Protein 6SLC (pdb70)

Solvent-accessible surface area: 20309 Å² total; per-residue (Å²): 42,55,65,98,11,21,10,5,29,10,117,14,132,7,120,52,41,87,50,128,180,55,34,94,105,8,53,1,11,13,107,0,11,15,66,62,4,115,9,0,54,1,39,8,72,66,34,112,74,68,23,33,56,12,32,4,35,7,97,24,2,40,62,0,25,123,133,75,18,17,136,74,56,6,112,0,73,46,48,170,28,168,71,102,21,7,0,8,9,28,9,43,27,147,100,37,159,38,58,7,32,2,24,22,222,36,3,63,60,2,7,134,81,0,44,89,43,0,67,84,54,22,21,107,172,88,195,54,43,40,110,17,16,12,2,36,13,146,10,131,5,88,53,42,87,52,123,176,56,39,95,81,9,52,3,18,13,102,0,12,4,67,61,2,112,9,0,48,1,38,8,76,70,32,114,72,66,21,31,47,12,31,4,36,8,97,23,3,42,59,0,29,132,134,79,20,16,133,72,63,4,107,0,75,46,50,168,25,176,75,79,20,3,0,9,10,30,11,40,33,138,126,34,159,41,57,8,32,2,27,20,214,40,3,63,57,1,8,135,79,0,46,88,34,0,66,84,56,21,22,110,175,65,191,47,40,57,92,17,17,13,3,32,12,147,8,134,4,105,49,43,87,52,132,179,57,40,91,76,6,53,3,20,10,103,0,13,12,70,61,14,129,9,0,47,2,39,8,80,64,34,116,71,70,25,29,50,10,37,4,39,8,107,24,2,40,72,0,27,128,139,78,30,18,134,70,66,4,106,0,74,44,50,167,26,183,72,90,19,5,0,10,8,28,10,43,55,178,190,40,57,7,37,1,26,19,212,40,2,61,59,0,6,134,79,0,47,89,37,0,66,86,54,30,19,124,192,109

Nearest PDB structures (foldseek):
  6slc-assembly1_BBB  TM=1.004E+00  e=2.587E-24  Streptomyces sp. Ag82_O1-9
  6slc-assembly1_CCC  TM=1.002E+00  e=1.431E-22  Streptomyces sp. Ag82_O1-9
  6suj-assembly1_DDD  TM=9.759E-01  e=1.155E-21  Streptomyces sp. Ag82_O1-9
  3cm1-assembly1_A  TM=9.118E-01  e=2.603E-14  Thermobifida fusca YX
  3ogd-assembly1_A  TM=4.721E-01  e=1.549E+00  Escherichia coli K-12

Radius of gyration: 24.05 Å; Cα contacts (8 Å, |Δi|>4): 841; chains: 3; bounding box: 68×54×63 Å

Structure (mmCIF, N/CA/C/O backbone):
data_6SLC
#
_entry.id   6SLC
#
_cell.length_a   155.471
_cell.length_b   155.471
_cell.length_c   53.753
_cell.angle_alpha   90.000
_cell.angle_beta   90.000
_cell.angle_gamma   90.000
#
_symmetry.space_group_name_H-M   'I 4'
#
loop_
_entity.id
_entity.type
_entity.pdbx_description
1 polymer 'Sporulation and cell division protein SsgA'
2 non-polymer DI(HYDROXYETHYL)ETHER
3 non-polymer GLYCEROL
4 non-polymer 'PHOSPHATE ION'
5 water water
#
loop_
_atom_site.group_PDB
_atom_site.id
_atom_site.type_symbol
_atom_site.label_atom_id
_atom_site.label_alt_id
_atom_site.label_comp_id
_atom_site.label_asym_id
_atom_site.label_entity_id
_atom_site.label_seq_id
_atom_site.pdbx_PDB_ins_code
_atom_site.Cartn_x
_atom_site.Cartn_y
_atom_site.Cartn_z
_atom_site.occupancy
_atom_site.B_iso_or_equiv
_atom_site.auth_seq_id
_atom_site.auth_comp_id
_atom_site.auth_asym_id
_atom_site.auth_atom_id
_atom_site.pdbx_PDB_model_num
ATOM 1 N N . GLY A 1 18 ? 100.151 42.534 9.545 1.000 101.191 -2 GLY AAA N 1
ATOM 2 C CA . GLY A 1 18 ? 100.214 42.435 11.023 1.000 92.959 -2 GLY AAA CA 1
ATOM 3 C C . GLY A 1 18 ? 100.745 43.704 11.670 1.000 88.819 -2 GLY AAA C 1
ATOM 4 O O . GLY A 1 18 ? 101.797 44.194 11.243 1.000 81.068 -2 GLY AAA O 1
ATOM 5 N N . SER A 1 19 ? 100.061 44.186 12.718 1.000 94.935 -1 SER AAA N 1
ATOM 6 C CA . SER A 1 19 ? 100.483 45.329 13.572 1.000 91.028 -1 SER AAA CA 1
ATOM 7 C C . SER A 1 19 ? 100.414 44.968 15.062 1.000 105.450 -1 SER AAA C 1
ATOM 8 O O . SER A 1 19 ? 99.434 44.281 15.474 1.000 106.164 -1 SER AAA O 1
ATOM 11 N N . HIS A 1 20 ? 101.422 45.418 15.824 1.000 108.536 0 HIS AAA N 1
ATOM 12 C CA . HIS A 1 20 ? 101.559 45.199 17.288 1.000 101.313 0 HIS AAA CA 1
ATOM 13 C C . HIS A 1 20 ? 100.539 46.090 17.984 1.000 88.295 0 HIS AAA C 1
ATOM 14 O O . HIS A 1 20 ? 100.918 47.149 18.466 1.000 101.710 0 HIS AAA O 1
ATOM 21 N N . MET A 1 21 ? 99.291 45.662 18.044 1.000 88.327 1 MET AAA N 1
ATOM 22 C CA . MET A 1 21 ? 98.203 46.513 18.584 1.000 99.663 1 MET AAA CA 1
ATOM 23 C C . MET A 1 21 ? 98.562 47.020 19.982 1.000 90.418 1 MET AAA C 1
ATOM 24 O O . MET A 1 21 ? 98.236 48.198 20.244 1.000 100.782 1 MET AAA O 1
ATOM 29 N N . ASN A 1 22 ? 99.150 46.181 20.845 1.000 66.807 2 ASN AAA N 1
ATOM 30 C CA . ASN A 1 22 ? 99.021 46.414 22.302 1.000 61.312 2 ASN AAA CA 1
ATOM 31 C C . ASN A 1 22 ? 99.932 45.494 23.121 1.000 56.323 2 ASN AAA C 1
ATOM 32 O O . ASN A 1 22 ? 100.206 44.385 22.710 1.000 62.271 2 ASN AAA O 1
ATOM 37 N N . THR A 1 23 ? 100.408 46.019 24.245 1.000 56.926 3 THR AAA N 1
ATOM 38 C CA . THR A 1 23 ? 101.087 45.287 25.340 1.000 50.220 3 THR AAA CA 1
ATOM 39 C C . THR A 1 23 ? 100.291 45.584 26.606 1.000 45.819 3 THR AAA C 1
ATOM 40 O O . THR A 1 23 ? 99.929 46.721 26.799 1.000 46.655 3 THR AAA O 1
ATOM 44 N N . THR A 1 24 ? 99.980 44.575 27.405 1.000 46.281 4 THR AAA N 1
ATOM 45 C CA . THR A 1 24 ? 99.134 44.701 28.602 1.000 47.518 4 THR AAA CA 1
ATOM 46 C C . THR A 1 24 ? 99.966 44.347 29.827 1.000 47.765 4 THR AAA C 1
ATOM 47 O O . THR A 1 24 ? 100.669 43.341 29.807 1.000 52.606 4 THR AAA O 1
ATOM 51 N N . VAL A 1 25 ? 99.891 45.180 30.850 1.000 45.888 5 VAL AAA N 1
ATOM 52 C CA . VAL A 1 25 ? 100.496 44.937 32.187 1.000 45.799 5 VAL AAA CA 1
ATOM 53 C C . VAL A 1 25 ? 99.317 44.912 33.151 1.000 44.191 5 VAL AAA C 1
ATOM 54 O O . VAL A 1 25 ? 98.521 45.882 33.140 1.000 46.142 5 VAL AAA O 1
ATOM 58 N N . SER A 1 26 ? 99.168 43.836 33.906 1.000 41.477 6 SER AAA N 1
ATOM 59 C CA . SER A 1 26 ? 98.004 43.694 34.804 1.000 46.910 6 SER AAA CA 1
ATOM 60 C C . SER A 1 26 ? 98.462 43.284 36.203 1.000 46.968 6 SER AAA C 1
ATOM 61 O O . SER A 1 26 ? 99.629 42.823 36.366 1.000 54.553 6 SER AAA O 1
ATOM 64 N N . CYS A 1 27 ? 97.612 43.517 37.192 1.000 43.157 7 CYS AAA N 1
ATOM 65 C CA . CYS A 1 27 ? 97.786 42.941 38.542 1.000 52.745 7 CYS AAA CA 1
ATOM 66 C C . CYS A 1 27 ? 96.413 42.779 39.197 1.000 51.801 7 CYS AAA C 1
ATOM 67 O O . CYS A 1 27 ? 95.455 43.359 38.690 1.000 51.450 7 CYS AAA O 1
ATOM 70 N N . GLU A 1 28 ? 96.327 41.949 40.229 1.000 59.138 8 GLU AAA N 1
ATOM 71 C CA . GLU A 1 28 ? 95.102 41.789 41.048 1.000 65.116 8 GLU AAA CA 1
ATOM 72 C C . GLU A 1 28 ? 95.455 42.319 42.431 1.000 57.557 8 GLU AAA C 1
ATOM 73 O O . GLU A 1 28 ? 96.439 41.858 42.982 1.000 71.584 8 GLU AAA O 1
ATOM 79 N N . LEU A 1 29 ? 94.720 43.315 42.916 1.000 60.869 9 LEU AAA N 1
ATOM 80 C CA . LEU A 1 29 ? 94.920 43.931 44.248 1.000 60.807 9 LEU AAA CA 1
ATOM 81 C C . LEU A 1 29 ? 93.702 43.616 45.100 1.000 64.667 9 LEU AAA C 1
ATOM 82 O O . LEU A 1 29 ? 92.660 43.291 44.546 1.000 72.663 9 LEU AAA O 1
ATOM 87 N N . HIS A 1 30 ? 93.830 43.688 46.412 1.000 65.482 10 HIS AAA N 1
ATOM 88 C CA . HIS A 1 30 ? 92.673 43.562 47.322 1.000 63.325 10 HIS AAA CA 1
ATOM 89 C C . HIS A 1 30 ? 92.433 44.944 47.913 1.000 59.834 10 HIS AAA C 1
ATOM 90 O O . HIS A 1 30 ? 93.318 45.442 48.616 1.000 59.713 10 HIS AAA O 1
ATOM 97 N N . LEU A 1 31 ? 91.301 45.560 47.585 1.000 60.080 11 LEU AAA N 1
ATOM 98 C CA . LEU A 1 31 ? 90.927 46.903 48.101 1.000 58.974 11 LEU AAA CA 1
ATOM 99 C C . LEU A 1 31 ? 89.901 46.722 49.208 1.000 57.986 11 LEU AAA C 1
ATOM 100 O O . LEU A 1 31 ? 89.257 45.673 49.255 1.000 63.885 11 LEU AAA O 1
ATOM 105 N N . ARG A 1 32 ? 89.768 47.716 50.075 1.000 66.718 12 ARG AAA N 1
ATOM 106 C CA . ARG A 1 32 ? 88.724 47.742 51.124 1.000 75.091 12 ARG AAA CA 1
ATOM 107 C C . ARG A 1 32 ? 87.702 48.799 50.727 1.000 70.266 12 ARG AAA C 1
ATOM 108 O O . ARG A 1 32 ? 88.104 49.948 50.521 1.000 63.338 12 ARG AAA O 1
ATOM 116 N N . LEU A 1 33 ? 86.435 48.426 50.597 1.000 70.269 13 LEU AAA N 1
ATOM 117 C CA . LEU A 1 33 ? 85.366 49.444 50.453 1.000 68.903 13 LEU AAA CA 1
ATOM 118 C C . LEU A 1 33 ? 85.088 49.986 51.846 1.000 65.977 13 LEU AAA C 1
ATOM 119 O O . LEU A 1 33 ? 84.728 49.159 52.692 1.000 62.584 13 LEU AAA O 1
ATOM 124 N N . VAL A 1 34 ? 85.304 51.278 52.092 1.000 65.770 14 VAL AAA N 1
ATOM 125 C CA . VAL A 1 34 ? 85.102 51.851 53.453 1.000 73.070 14 VAL AAA CA 1
ATOM 126 C C . VAL A 1 34 ? 83.612 52.151 53.624 1.000 82.866 14 VAL AAA C 1
ATOM 127 O O . VAL A 1 34 ? 83.162 53.240 53.221 1.000 75.054 14 VAL AAA O 1
ATOM 131 N N . VAL A 1 35 ? 82.898 51.192 54.206 1.000 96.551 15 VAL AAA N 1
ATOM 132 C CA . VAL A 1 35 ? 81.455 51.285 54.564 1.000 103.089 15 VAL AAA CA 1
ATOM 133 C C . VAL A 1 35 ? 81.295 52.288 55.712 1.000 108.732 15 VAL AAA C 1
ATOM 134 O O . VAL A 1 35 ? 80.382 53.130 55.634 1.000 93.441 15 VAL AAA O 1
ATOM 138 N N . SER A 1 36 ? 82.146 52.197 56.735 1.000 106.740 16 SER AAA N 1
ATOM 139 C CA . SER A 1 36 ? 82.017 53.000 57.979 1.000 111.260 16 SER AAA CA 1
ATOM 140 C C . SER A 1 36 ? 83.387 53.233 58.612 1.000 112.034 16 SER AAA C 1
ATOM 141 O O . SER A 1 36 ? 84.368 52.628 58.147 1.000 121.220 16 SER AAA O 1
ATOM 144 N N . SER A 1 37 ? 83.419 54.020 59.687 1.000 121.922 17 SER AAA N 1
ATOM 145 C CA . SER A 1 37 ? 84.628 54.278 60.505 1.000 134.281 17 SER AAA CA 1
ATOM 146 C C . SER A 1 37 ? 85.249 52.950 60.959 1.000 137.435 17 SER AAA C 1
ATOM 147 O O . SER A 1 37 ? 86.481 52.835 60.882 1.000 132.660 17 SER AAA O 1
ATOM 150 N N . GLU A 1 38 ? 84.436 51.982 61.390 1.000 137.090 18 GLU AAA N 1
ATOM 151 C CA . GLU A 1 38 ? 84.961 50.698 61.926 1.000 139.003 18 GLU AAA CA 1
ATOM 152 C C . GLU A 1 38 ? 84.633 49.534 60.980 1.000 137.767 18 GLU AAA C 1
ATOM 153 O O . GLU A 1 38 ? 84.990 48.399 61.341 1.000 132.715 18 GLU AAA O 1
ATOM 159 N N . SER A 1 39 ? 84.020 49.767 59.818 1.000 134.831 19 SER AAA N 1
ATOM 160 C CA . SER A 1 39 ? 83.586 48.654 58.931 1.000 128.327 19 SER AAA CA 1
ATOM 161 C C . SER A 1 39 ? 84.023 48.864 57.474 1.000 110.014 19 SER AAA C 1
ATOM 162 O O . SER A 1 39 ? 83.821 49.957 56.923 1.000 108.235 19 SER AAA O 1
ATOM 165 N N . SER A 1 40 ? 84.578 47.805 56.883 1.000 93.099 20 SER AAA N 1
ATOM 166 C CA . SER A 1 40 ? 85.046 47.763 55.477 1.000 91.300 20 SER AAA CA 1
ATOM 167 C C . SER A 1 40 ? 84.636 46.430 54.844 1.000 80.374 20 SER AAA C 1
ATOM 168 O O . SER A 1 40 ? 84.481 45.457 55.572 1.000 75.774 20 SER AAA O 1
ATOM 171 N N . LEU A 1 41 ? 84.499 46.396 53.521 1.000 77.434 21 LEU AAA N 1
ATOM 172 C CA . LEU A 1 41 ? 84.195 45.162 52.752 1.000 74.943 21 LEU AAA CA 1
ATOM 173 C C . LEU A 1 41 ? 85.321 44.932 51.754 1.000 72.963 21 LEU AAA C 1
ATOM 174 O O . LEU A 1 41 ? 85.890 45.887 51.219 1.000 72.397 21 LEU AAA O 1
ATOM 179 N N . PRO A 1 42 ? 85.639 43.662 51.434 1.000 68.138 22 PRO AAA N 1
ATOM 180 C CA . PRO A 1 42 ? 86.698 43.343 50.488 1.000 70.926 22 PRO AAA CA 1
ATOM 181 C C . PRO A 1 42 ? 86.215 43.583 49.053 1.000 69.962 22 PRO AAA C 1
ATOM 182 O O . PRO A 1 42 ? 85.107 43.163 48.707 1.000 67.544 22 PRO AAA O 1
ATOM 186 N N . VAL A 1 43 ? 87.054 44.240 48.248 1.000 62.019 23 VAL AAA N 1
ATOM 187 C CA . VAL A 1 43 ? 86.807 44.418 46.794 1.000 55.894 23 VAL AAA CA 1
ATOM 188 C C . VAL A 1 43 ? 88.052 43.957 46.059 1.000 54.702 23 VAL AAA C 1
ATOM 189 O O . VAL A 1 43 ? 88.993 44.731 45.893 1.000 56.258 23 VAL AAA O 1
ATOM 193 N N . PRO A 1 44 ? 88.093 42.702 45.569 1.000 52.811 24 PRO AAA N 1
ATOM 194 C CA . PRO A 1 44 ? 89.119 42.301 44.617 1.000 54.408 24 PRO AAA CA 1
ATOM 195 C C . PRO A 1 44 ? 89.001 43.218 43.392 1.000 55.756 24 PRO AAA C 1
ATOM 196 O O . PRO A 1 44 ? 87.897 43.520 42.969 1.000 56.329 24 PRO AAA O 1
ATOM 200 N N . ALA A 1 45 ? 90.134 43.690 42.882 1.000 55.066 25 ALA AAA N 1
ATOM 201 C CA . ALA A 1 45 ? 90.186 44.614 41.736 1.000 52.263 25 ALA AAA CA 1
ATOM 202 C C . ALA A 1 45 ? 91.293 44.146 40.814 1.000 51.665 25 ALA AAA C 1
ATOM 203 O O . ALA A 1 45 ? 92.316 43.679 41.318 1.000 62.220 25 ALA AAA O 1
ATOM 205 N N . GLY A 1 46 ? 91.016 44.162 39.516 1.000 49.413 26 GLY AAA N 1
ATOM 206 C CA . GLY A 1 46 ? 92.020 43.965 38.464 1.000 46.095 26 GLY AAA CA 1
ATOM 207 C C . GLY A 1 46 ? 92.397 45.311 37.888 1.000 46.167 26 GLY AAA C 1
ATOM 208 O O . GLY A 1 46 ? 91.486 46.097 37.583 1.000 46.171 26 GLY AAA O 1
ATOM 209 N N . LEU A 1 47 ? 93.689 45.605 37.834 1.000 44.265 27 LEU AAA N 1
ATOM 210 C CA . LEU A 1 47 ? 94.207 46.804 37.146 1.000 43.926 27 LEU AAA CA 1
ATOM 211 C C . LEU A 1 47 ? 94.855 46.313 35.858 1.000 43.662 27 LEU AAA C 1
ATOM 212 O O . LEU A 1 47 ? 95.473 45.235 35.868 1.000 46.118 27 LEU AAA O 1
ATOM 217 N N . ARG A 1 48 ? 94.670 47.057 34.785 1.000 44.466 28 ARG AAA N 1
ATOM 218 C CA . ARG A 1 48 ? 95.218 46.726 33.449 1.000 47.893 28 ARG AAA CA 1
ATOM 219 C C . ARG A 1 48 ? 95.785 48.031 32.861 1.000 46.494 28 ARG AAA C 1
ATOM 220 O O . ARG A 1 48 ? 95.135 49.090 32.983 1.000 47.484 28 ARG AAA O 1
ATOM 228 N N . TYR A 1 49 ? 97.008 47.977 32.357 1.000 43.095 29 TYR AAA N 1
ATOM 229 C CA . TYR A 1 49 ? 97.636 49.062 31.576 1.000 44.872 29 TYR AAA CA 1
ATOM 230 C C . TYR A 1 49 ? 97.864 48.571 30.146 1.000 42.480 29 TYR AAA C 1
ATOM 231 O O . TYR A 1 49 ? 98.491 47.519 29.987 1.000 45.804 29 TYR AAA O 1
ATOM 240 N N . ASP A 1 50 ? 97.358 49.316 29.162 1.000 40.493 30 ASP AAA N 1
ATOM 241 C CA . ASP A 1 50 ? 97.481 49.019 27.716 1.000 43.944 30 ASP AAA CA 1
ATOM 242 C C . ASP A 1 50 ? 98.369 50.087 27.070 1.000 46.667 30 ASP AAA C 1
ATOM 243 O O . ASP A 1 50 ? 98.023 51.250 27.139 1.000 51.964 30 ASP AAA O 1
ATOM 248 N N . THR A 1 51 ? 99.477 49.693 26.454 1.000 49.258 31 THR AAA N 1
ATOM 249 C CA . THR A 1 51 ? 100.433 50.629 25.809 1.000 50.981 31 THR AAA CA 1
ATOM 250 C C . THR A 1 51 ? 99.753 51.356 24.645 1.000 57.406 31 THR AAA C 1
ATOM 251 O O . THR A 1 51 ? 100.207 52.463 24.319 1.000 64.108 31 THR AAA O 1
ATOM 255 N N . ALA A 1 52 ? 98.694 50.788 24.062 1.000 56.820 32 ALA AAA N 1
ATOM 256 C CA . ALA A 1 52 ? 97.872 51.443 23.016 1.000 62.213 32 ALA AAA CA 1
ATOM 257 C C . ALA A 1 52 ? 96.968 52.529 23.624 1.000 60.431 32 ALA AAA C 1
ATOM 258 O O . ALA A 1 52 ? 96.425 53.336 22.851 1.000 60.973 32 ALA AAA O 1
ATOM 260 N N . ASP A 1 53 ? 96.786 52.545 24.946 1.000 52.722 33 ASP AAA N 1
ATOM 261 C CA . ASP A 1 53 ? 96.021 53.585 25.684 1.000 48.746 33 ASP AAA CA 1
ATOM 262 C C . ASP A 1 53 ? 96.925 54.082 26.808 1.000 41.899 33 ASP AAA C 1
ATOM 263 O O . ASP A 1 53 ? 96.637 53.884 27.981 1.000 41.919 33 ASP AAA O 1
ATOM 268 N N . PRO A 1 54 ? 98.074 54.720 26.482 1.000 44.133 34 PRO AAA N 1
ATOM 269 C CA . PRO A 1 54 ? 99.176 54.878 27.433 1.000 43.374 34 PRO AAA CA 1
ATOM 270 C C . PRO A 1 54 ? 98.974 55.876 28.582 1.000 42.557 34 PRO AAA C 1
ATOM 271 O O . PRO A 1 54 ? 99.766 55.823 29.506 1.000 45.725 34 PRO AAA O 1
ATOM 275 N N . TYR A 1 55 ? 97.929 56.705 28.534 1.000 43.984 35 TYR AAA N 1
ATOM 276 C CA . TYR A 1 55 ? 97.581 57.667 29.612 1.000 45.305 35 TYR AAA CA 1
ATOM 277 C C . TYR A 1 55 ? 96.664 57.029 30.656 1.000 47.525 35 TYR AAA C 1
ATOM 278 O O . TYR A 1 55 ? 96.459 57.671 31.711 1.000 40.576 35 TYR AAA O 1
ATO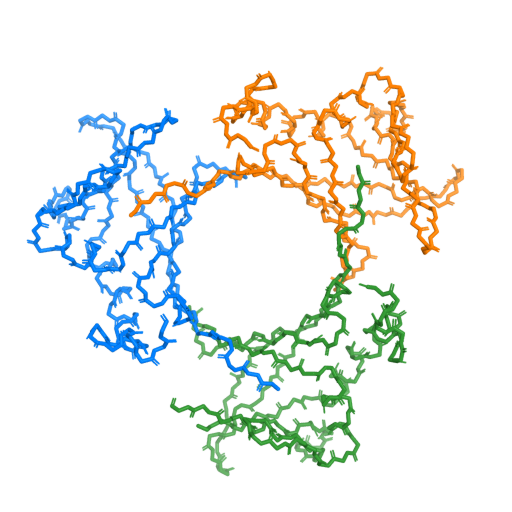M 287 N N . ALA A 1 56 ? 96.125 55.833 30.389 1.000 49.539 36 ALA AAA N 1
ATOM 288 C CA . ALA A 1 56 ? 95.001 55.272 31.176 1.000 47.480 36 ALA AAA CA 1
ATOM 289 C C . ALA A 1 56 ? 95.429 54.051 31.986 1.000 47.063 36 ALA AAA C 1
ATOM 290 O O . ALA A 1 56 ? 96.346 53.317 31.595 1.000 43.046 36 ALA AAA O 1
ATOM 292 N N . VAL A 1 57 ? 94.748 53.867 33.109 1.000 47.035 37 VAL AAA N 1
ATOM 293 C CA . VAL A 1 57 ? 94.702 52.591 33.855 1.000 43.359 37 VAL AAA CA 1
ATOM 294 C C . VAL A 1 57 ? 93.239 52.176 33.940 1.000 45.320 37 VAL AAA C 1
ATOM 295 O O . VAL A 1 57 ? 92.410 53.010 34.349 1.000 41.142 37 VAL AAA O 1
ATOM 299 N N . HIS A 1 58 ? 92.941 50.935 33.539 1.000 46.725 38 HIS AAA N 1
ATOM 300 C CA . HIS A 1 58 ? 91.579 50.342 33.607 1.000 42.233 38 HIS AAA CA 1
ATOM 301 C C . HIS A 1 58 ? 91.479 49.545 34.893 1.000 41.146 38 HIS AAA C 1
ATOM 302 O O . HIS A 1 58 ? 92.375 48.726 35.152 1.000 43.187 38 HIS AAA O 1
ATOM 309 N N . ALA A 1 59 ? 90.444 49.814 35.683 1.000 40.867 39 ALA AAA N 1
ATOM 310 C CA . ALA A 1 59 ? 90.180 49.096 36.947 1.000 42.227 39 ALA AAA CA 1
ATOM 311 C C . ALA A 1 59 ? 88.863 48.327 36.812 1.000 41.593 39 ALA AAA C 1
ATOM 312 O O . ALA A 1 59 ? 87.864 48.910 36.372 1.000 42.245 39 ALA AAA O 1
ATOM 314 N N . THR A 1 60 ? 88.884 47.040 37.147 1.000 46.894 40 THR AAA N 1
ATOM 315 C CA . THR A 1 60 ? 87.672 46.197 37.347 1.000 43.572 40 THR AAA CA 1
ATOM 316 C C . THR A 1 60 ? 87.506 45.904 38.845 1.000 44.444 40 THR AAA C 1
ATOM 317 O O . THR A 1 60 ? 88.357 45.217 39.419 1.000 49.732 40 THR AAA O 1
ATOM 321 N N . PHE A 1 61 ? 86.482 46.471 39.474 1.000 44.572 41 PHE AAA N 1
ATOM 322 C CA . PHE A 1 61 ? 86.095 46.188 40.877 1.000 50.039 41 PHE AAA CA 1
ATOM 323 C C . PHE A 1 61 ? 85.098 45.027 40.886 1.000 49.318 41 PHE AAA C 1
ATOM 324 O O . PHE A 1 61 ? 83.999 45.171 40.331 1.000 50.609 41 PHE AAA O 1
ATOM 332 N N . HIS A 1 62 ? 85.491 43.893 41.458 1.000 53.827 42 HIS AAA N 1
ATOM 333 C CA . HIS A 1 62 ? 84.608 42.709 41.627 1.000 55.510 42 HIS AAA CA 1
ATOM 334 C C . HIS A 1 62 ? 83.742 42.960 42.860 1.000 55.248 42 HIS AAA C 1
ATOM 335 O O . HIS A 1 62 ? 84.229 42.710 43.977 1.000 58.296 42 HIS AAA O 1
ATOM 342 N N . THR A 1 63 ? 82.549 43.526 42.657 1.000 54.748 43 THR AAA N 1
ATOM 343 C CA . THR A 1 63 ? 81.641 43.985 43.744 1.000 65.911 43 THR AAA CA 1
ATOM 344 C C . THR A 1 63 ? 80.680 42.865 44.178 1.000 68.231 43 THR AAA C 1
ATOM 345 O O . THR A 1 63 ? 79.970 43.070 45.179 1.000 69.032 43 THR AAA O 1
ATOM 349 N N . GLY A 1 64 ? 80.646 41.753 43.442 1.000 61.781 44 GLY AAA N 1
ATOM 350 C CA . GLY A 1 64 ? 79.905 40.528 43.788 1.000 61.982 44 GLY AAA CA 1
ATOM 351 C C . GLY A 1 64 ? 80.340 39.390 42.888 1.000 66.649 44 GLY AAA C 1
ATOM 352 O O . GLY A 1 64 ? 81.247 39.614 42.056 1.000 67.506 44 GLY AAA O 1
ATOM 353 N N . ALA A 1 65 ? 79.765 38.200 43.064 1.000 70.333 45 ALA AAA N 1
ATOM 354 C CA . ALA A 1 65 ? 80.279 36.961 42.433 1.000 76.910 45 ALA AAA CA 1
ATOM 355 C C . ALA A 1 65 ? 80.314 37.144 40.909 1.000 73.354 45 ALA AAA C 1
ATOM 356 O O . ALA A 1 65 ? 81.367 36.851 40.289 1.000 78.674 45 ALA AAA O 1
ATOM 358 N N . GLU A 1 66 ? 79.204 37.613 40.330 1.000 65.971 46 GLU AAA N 1
ATOM 359 C CA . GLU A 1 66 ? 79.046 37.775 38.862 1.000 61.938 46 GLU AAA CA 1
ATOM 360 C C . GLU A 1 66 ? 78.623 39.218 38.559 1.000 57.870 46 GLU AAA C 1
ATOM 361 O O . GLU A 1 66 ? 77.780 39.405 37.667 1.000 48.483 46 GLU AAA O 1
ATOM 367 N N . GLU A 1 67 ? 79.202 40.198 39.273 1.000 59.250 47 GLU AAA N 1
ATOM 368 C CA . GLU A 1 67 ? 79.057 41.633 38.930 1.000 62.698 47 GLU AAA CA 1
ATOM 369 C C . GLU A 1 67 ? 80.401 42.370 39.074 1.000 57.549 47 GLU AAA C 1
ATOM 370 O O . GLU A 1 67 ? 81.199 42.066 39.988 1.000 55.702 47 GLU AAA O 1
ATOM 376 N N . THR A 1 68 ? 80.679 43.270 38.133 1.000 47.328 48 THR AAA N 1
ATOM 377 C CA . THR A 1 68 ? 81.864 44.151 38.182 1.000 50.036 48 THR AAA CA 1
ATOM 378 C C . THR A 1 68 ? 81.470 45.609 37.935 1.000 53.229 48 THR AAA C 1
ATOM 379 O O . THR A 1 68 ? 80.448 45.861 37.263 1.000 50.438 48 THR AAA O 1
ATOM 383 N N . VAL A 1 69 ? 82.279 46.529 38.456 1.000 51.044 49 VAL AAA N 1
ATOM 384 C CA . VAL A 1 69 ? 82.193 47.974 38.121 1.000 52.726 49 VAL AAA CA 1
ATOM 385 C C . VAL A 1 69 ? 83.519 48.365 37.479 1.000 49.021 49 VAL AAA C 1
ATOM 386 O O . VAL A 1 69 ? 84.540 48.098 38.091 1.000 52.430 49 VAL AAA O 1
ATOM 390 N N . GLU A 1 70 ? 83.476 48.901 36.260 1.000 48.298 50 GLU AAA N 1
ATOM 391 C CA . GLU A 1 70 ? 84.666 49.270 35.454 1.000 49.534 50 GLU AAA CA 1
ATOM 392 C C . GLU A 1 70 ? 84.863 50.787 35.555 1.000 49.614 50 GLU AAA C 1
ATOM 393 O O . GLU A 1 70 ? 83.889 51.531 35.320 1.000 46.223 50 GLU AAA O 1
ATOM 399 N N . TRP A 1 71 ? 86.072 51.221 35.919 1.000 48.991 51 TRP AAA N 1
ATOM 400 C CA . TRP A 1 71 ? 86.498 52.641 35.954 1.000 48.615 51 TRP AAA CA 1
ATOM 401 C C . TRP A 1 71 ? 87.728 52.806 35.080 1.000 47.772 51 TRP AAA C 1
ATOM 402 O O . TRP A 1 71 ? 88.539 51.861 35.049 1.000 49.614 51 TRP AAA O 1
ATOM 413 N N . VAL A 1 72 ? 87.890 53.983 34.473 1.000 46.992 52 VAL AAA N 1
ATOM 414 C CA . VAL A 1 72 ? 89.174 54.411 33.842 1.000 50.460 52 VAL AAA CA 1
ATOM 415 C C . VAL A 1 72 ? 89.759 55.543 34.670 1.000 48.461 52 VAL AAA C 1
ATOM 416 O O . VAL A 1 72 ? 89.009 56.450 35.023 1.000 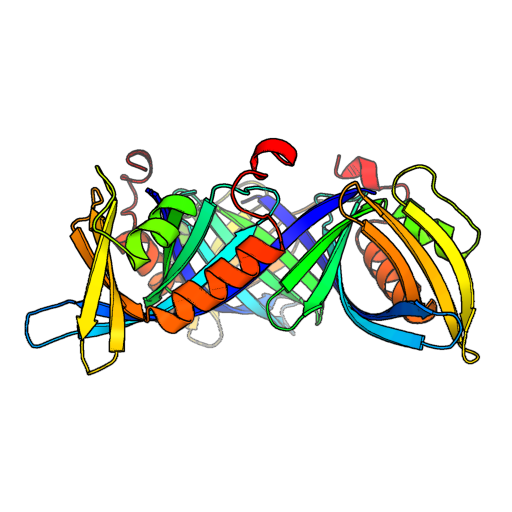45.748 52 VAL AAA O 1
ATOM 420 N N . PHE A 1 73 ? 91.050 55.451 34.983 1.000 46.412 53 PHE AAA N 1
ATOM 421 C CA . PHE A 1 73 ? 91.833 56.509 35.657 1.000 42.628 53 PHE AAA CA 1
ATOM 422 C C . PHE A 1 73 ? 92.944 56.978 34.728 1.000 42.257 53 PHE AAA C 1
ATOM 423 O O . PHE A 1 73 ? 93.430 56.173 33.910 1.000 46.666 53 PHE AAA O 1
ATOM 431 N N . ALA A 1 74 ? 93.337 58.245 34.860 1.000 42.606 54 ALA AAA N 1
ATOM 432 C CA . ALA A 1 74 ? 94.631 58.753 34.361 1.000 41.369 54 ALA AAA CA 1
ATOM 433 C C . ALA A 1 74 ? 95.738 58.049 35.147 1.000 39.158 54 ALA AAA C 1
ATOM 434 O O . ALA A 1 74 ? 95.690 58.067 36.400 1.000 40.524 54 ALA AAA O 1
ATOM 436 N N . ARG A 1 75 ? 96.677 57.411 34.458 1.000 34.949 55 ARG AAA N 1
ATOM 437 C CA . ARG A 1 75 ? 97.833 56.797 35.150 1.000 38.304 55 ARG AAA CA 1
ATOM 438 C C . ARG A 1 75 ? 98.473 57.861 36.055 1.000 41.963 55 ARG AAA C 1
ATOM 439 O O . ARG A 1 75 ? 98.793 57.525 37.218 1.000 47.203 55 ARG AAA O 1
ATOM 447 N N . ASP A 1 76 ? 98.629 59.096 35.566 1.000 45.745 56 ASP AAA N 1
ATOM 448 C CA . ASP A 1 76 ? 99.375 60.189 36.274 1.000 48.452 56 ASP AAA CA 1
ATOM 449 C C . ASP A 1 76 ? 98.651 60.581 37.569 1.000 46.516 56 ASP AAA C 1
ATOM 450 O O . ASP A 1 76 ? 99.329 60.990 38.512 1.000 59.342 56 ASP AAA O 1
ATOM 455 N N . LEU A 1 77 ? 97.332 60.419 37.629 1.000 48.277 57 LEU AAA N 1
ATOM 456 C CA . LEU A 1 77 ? 96.525 60.710 38.842 1.000 48.442 57 LEU AAA CA 1
ATOM 457 C C . LEU A 1 77 ? 96.809 59.667 39.927 1.000 49.913 57 LEU AAA C 1
ATOM 458 O O . LEU A 1 77 ? 96.962 60.058 41.086 1.000 49.435 57 LEU AAA O 1
ATOM 463 N N . LEU A 1 78 ? 96.861 58.381 39.573 1.000 53.312 58 LEU AAA N 1
ATOM 464 C CA . LEU A 1 78 ? 97.193 57.301 40.538 1.000 52.104 58 LEU AAA CA 1
ATOM 465 C C . LEU A 1 78 ? 98.640 57.457 40.998 1.000 50.574 58 LEU AAA C 1
ATOM 466 O O . LEU A 1 78 ? 98.897 57.307 42.207 1.000 49.635 58 LEU AAA O 1
ATOM 471 N N . ALA A 1 79 ? 99.545 57.768 40.070 1.000 47.301 59 ALA AAA N 1
ATOM 472 C CA . ALA A 1 79 ? 100.975 57.992 40.381 1.000 56.438 59 ALA AAA CA 1
ATOM 473 C C . ALA A 1 79 ? 101.119 59.137 41.404 1.000 55.392 59 ALA AAA C 1
ATOM 474 O O . ALA A 1 79 ? 101.803 58.930 42.412 1.000 61.028 59 ALA AAA O 1
ATOM 476 N N . GLU A 1 80 ? 100.473 60.283 41.172 1.000 56.117 60 GLU AAA N 1
ATOM 477 C CA . GLU A 1 80 ? 100.515 61.456 42.091 1.000 57.202 60 GLU AAA CA 1
ATOM 478 C C . GLU A 1 80 ? 99.885 61.090 43.441 1.000 51.815 60 GLU AAA C 1
ATOM 479 O O . GLU A 1 80 ? 100.383 61.531 44.480 1.000 55.778 60 GLU AAA O 1
ATOM 485 N N . GLY A 1 81 ? 98.822 60.301 43.421 1.000 51.582 61 GLY AAA N 1
ATOM 486 C CA . GLY A 1 81 ? 98.065 59.914 44.624 1.000 53.826 61 GLY AAA CA 1
ATOM 487 C C . GLY A 1 81 ? 98.900 59.140 45.626 1.000 49.824 61 GLY AAA C 1
ATOM 488 O O . GLY A 1 81 ? 98.500 59.064 46.793 1.000 53.296 61 GLY AAA O 1
ATOM 489 N N . LEU A 1 82 ? 100.003 58.539 45.201 1.000 54.739 62 LEU AAA N 1
ATOM 490 C CA . LEU A 1 82 ? 100.930 57.843 46.130 1.000 58.686 62 LEU AAA CA 1
ATOM 491 C C . LEU A 1 82 ? 101.647 58.850 47.039 1.000 63.498 62 LEU AAA C 1
ATOM 492 O O . LEU A 1 82 ? 102.055 58.445 48.141 1.000 64.026 62 LEU AAA O 1
ATOM 497 N N . HIS A 1 83 ? 101.785 60.103 46.600 1.000 68.070 63 HIS AAA N 1
ATOM 498 C CA . HIS A 1 83 ? 102.660 61.130 47.233 1.000 71.698 63 HIS AAA CA 1
ATOM 499 C C . HIS A 1 83 ? 101.841 62.267 47.859 1.000 70.777 63 HIS AAA C 1
ATOM 500 O O . HIS A 1 83 ? 102.262 62.743 48.917 1.000 78.150 63 HIS AAA O 1
ATOM 507 N N . ARG A 1 84 ? 100.718 62.674 47.262 1.000 74.073 64 ARG AAA N 1
ATOM 508 C CA . ARG A 1 84 ? 99.940 63.841 47.751 1.000 77.274 64 ARG AAA CA 1
ATOM 509 C C . ARG A 1 84 ? 98.490 63.755 47.290 1.000 73.654 64 ARG AAA C 1
ATOM 510 O O . ARG A 1 84 ? 98.175 63.046 46.339 1.000 69.647 64 ARG AAA O 1
ATOM 518 N N . PRO A 1 85 ? 97.572 64.504 47.939 1.000 67.119 65 PRO AAA N 1
ATOM 519 C CA . PRO A 1 85 ? 96.167 64.516 47.548 1.000 66.854 65 PRO AAA CA 1
ATOM 520 C C . PRO A 1 85 ? 96.033 65.137 46.158 1.000 65.101 65 PRO AAA C 1
ATOM 521 O O . PRO A 1 85 ? 96.740 66.071 45.892 1.000 72.629 65 PRO AAA O 1
ATOM 525 N N . THR A 1 86 ? 95.166 64.591 45.310 1.000 64.848 66 THR AAA N 1
ATOM 526 C CA . THR A 1 86 ? 95.028 65.061 43.913 1.000 60.461 66 THR AAA CA 1
ATOM 527 C C . THR A 1 86 ? 93.671 64.649 43.351 1.000 62.851 66 THR AAA C 1
ATOM 528 O O . THR A 1 86 ? 93.039 63.756 43.934 1.000 68.876 66 THR AAA O 1
ATOM 532 N N . GLY A 1 87 ? 93.279 65.300 42.252 1.000 66.153 67 GLY AAA N 1
ATOM 533 C CA . GLY A 1 87 ? 92.051 65.036 41.487 1.000 68.706 67 GLY AAA CA 1
ATOM 534 C C . GLY A 1 87 ? 90.950 66.006 41.841 1.000 78.162 67 GLY AAA C 1
ATOM 535 O O . GLY A 1 87 ? 90.838 66.385 43.028 1.000 72.139 67 GLY AAA O 1
ATOM 536 N N . THR A 1 88 ? 90.166 66.397 40.838 1.000 89.498 68 THR AAA N 1
ATOM 537 C CA . THR A 1 88 ? 88.872 67.116 40.998 1.000 98.281 68 THR AAA CA 1
ATOM 538 C C . THR A 1 88 ? 87.846 66.439 40.080 1.000 96.521 68 THR AAA C 1
ATOM 539 O O . THR A 1 88 ? 88.252 65.750 39.125 1.000 101.157 68 THR AAA O 1
ATOM 543 N N . GLY A 1 89 ? 86.562 66.612 40.370 1.000 93.634 69 GLY AAA N 1
ATOM 544 C CA . GLY A 1 89 ? 85.480 65.911 39.656 1.000 95.224 69 GLY AAA CA 1
ATOM 545 C C . GLY A 1 89 ? 85.233 64.544 40.262 1.000 91.406 69 GLY AAA C 1
ATOM 546 O O . GLY A 1 89 ? 85.143 64.467 41.509 1.000 93.584 69 GLY AAA O 1
ATOM 547 N N . ASP A 1 90 ? 85.128 63.512 39.415 1.000 83.662 70 ASP AAA N 1
ATOM 548 C CA . ASP A 1 90 ? 84.664 62.149 39.791 1.000 78.077 70 ASP AAA CA 1
ATOM 549 C C . ASP A 1 90 ? 85.627 61.507 40.803 1.000 73.667 70 ASP AAA C 1
ATOM 550 O O . ASP A 1 90 ? 85.161 60.752 41.686 1.000 61.458 70 ASP AAA O 1
ATOM 555 N N . VAL A 1 91 ? 86.927 61.786 40.679 1.000 66.168 71 VAL AAA N 1
ATOM 556 C CA . VAL A 1 91 ? 87.994 61.031 41.387 1.000 65.953 71 VAL AAA CA 1
ATOM 557 C C . VAL A 1 91 ? 88.828 61.987 42.231 1.000 65.389 71 VAL AAA C 1
ATOM 558 O O . VAL A 1 91 ? 89.345 62.978 41.677 1.000 74.647 71 VAL AAA O 1
ATOM 562 N N . ARG A 1 92 ? 88.978 61.641 43.510 1.000 60.725 72 ARG AAA N 1
ATOM 563 C CA . ARG A 1 92 ? 89.939 62.241 44.462 1.000 62.843 72 ARG AAA CA 1
ATOM 564 C C . ARG A 1 92 ? 90.813 61.107 45.015 1.000 62.506 72 ARG AAA C 1
ATOM 565 O O . ARG A 1 92 ? 90.270 60.061 45.430 1.000 63.155 72 ARG AAA O 1
ATOM 573 N N . VAL A 1 93 ? 92.124 61.314 45.046 1.000 58.839 73 VAL AAA N 1
ATOM 574 C CA . VAL A 1 93 ? 93.116 60.308 45.514 1.000 57.942 73 VAL AAA CA 1
ATOM 575 C C . VAL A 1 93 ? 94.074 60.980 46.502 1.000 60.198 73 VAL AAA C 1
ATOM 576 O O . VAL A 1 93 ? 94.473 62.140 46.236 1.000 63.201 73 VAL AAA O 1
ATOM 580 N N . TRP A 1 94 ? 94.460 60.269 47.566 1.000 57.174 74 TRP AAA N 1
ATOM 581 C CA . TRP A 1 94 ? 95.448 60.770 48.555 1.000 64.744 74 TRP AAA CA 1
ATOM 582 C C . TRP A 1 94 ? 96.070 59.610 49.330 1.000 60.724 74 TRP AAA C 1
ATOM 583 O O . TRP A 1 94 ? 95.425 58.589 49.569 1.000 54.086 74 TRP AAA O 1
ATOM 594 N N . PRO A 1 95 ? 97.353 59.744 49.741 1.000 58.011 75 PRO AAA N 1
ATOM 595 C CA . PRO A 1 95 ? 98.025 58.728 50.553 1.000 63.575 75 PRO AAA CA 1
ATOM 596 C C . PRO A 1 95 ? 97.639 58.865 52.031 1.000 68.654 75 PRO AAA C 1
ATOM 597 O O . PRO A 1 95 ? 97.232 59.941 52.461 1.000 76.261 75 PRO AAA O 1
ATOM 601 N N . SER A 1 96 ? 97.768 57.775 52.774 1.000 71.869 76 SER AAA N 1
ATOM 602 C CA . SER A 1 96 ? 97.309 57.664 54.180 1.000 72.021 76 SER AAA CA 1
ATOM 603 C C . SER A 1 96 ? 97.834 56.352 54.757 1.000 68.497 76 SER AAA C 1
ATOM 604 O O . SER A 1 96 ? 98.638 55.676 54.070 1.000 63.337 76 SER AAA O 1
ATOM 607 N N . ARG A 1 97 ? 97.441 56.025 55.983 1.000 74.622 77 ARG AAA N 1
ATOM 608 C CA . ARG A 1 97 ? 97.805 54.735 56.622 1.000 87.913 77 ARG AAA CA 1
ATOM 609 C C . ARG A 1 97 ? 96.547 54.162 57.259 1.000 89.240 77 ARG AAA C 1
ATOM 610 O O . ARG A 1 97 ? 95.668 54.953 57.639 1.000 83.372 77 ARG AAA O 1
ATOM 618 N N . SER A 1 98 ? 96.444 52.839 57.312 1.000 91.863 78 SER AAA N 1
ATOM 619 C CA . SER A 1 98 ? 95.355 52.152 58.046 1.000 96.374 78 SER AAA CA 1
ATOM 620 C C . SER A 1 98 ? 95.827 50.753 58.436 1.000 86.522 78 SER AAA C 1
ATOM 621 O O . SER A 1 98 ? 96.536 50.121 57.636 1.000 91.454 78 SER AAA O 1
ATOM 624 N N . HIS A 1 99 ? 95.551 50.367 59.683 1.000 91.017 79 HIS AAA N 1
ATOM 625 C CA . HIS A 1 99 ? 96.009 49.097 60.307 1.000 98.187 79 HIS AAA CA 1
ATOM 626 C C . HIS A 1 99 ? 97.524 48.947 60.109 1.000 97.520 79 HIS AAA C 1
ATOM 627 O O . HIS A 1 99 ? 97.967 47.818 59.891 1.000 85.516 79 HIS AAA O 1
ATOM 634 N N . GLY A 1 100 ? 98.268 50.061 60.182 1.000 100.306 80 GLY AAA N 1
ATOM 635 C CA . GLY A 1 100 ? 99.744 50.110 60.114 1.000 95.181 80 GLY AAA CA 1
ATOM 636 C C . GLY A 1 100 ? 100.309 49.796 58.734 1.000 97.326 80 GLY AAA C 1
ATOM 637 O O . GLY A 1 100 ? 101.491 49.413 58.642 1.000 100.976 80 GLY AAA O 1
ATOM 638 N N . GLN A 1 101 ? 99.513 49.943 57.677 1.000 95.273 81 GLN AAA N 1
ATOM 639 C CA . GLN A 1 101 ? 99.962 49.722 56.275 1.000 85.758 81 GLN AAA CA 1
ATOM 640 C C . GLN A 1 101 ? 99.700 51.021 55.509 1.000 83.499 81 GLN AAA C 1
ATOM 641 O O . GLN A 1 101 ? 98.684 51.706 55.815 1.000 85.912 81 GLN AAA O 1
ATOM 647 N N . GLY A 1 102 ? 100.662 51.417 54.673 1.000 76.947 82 GLY AAA N 1
ATOM 648 C CA . GLY A 1 102 ? 100.494 52.532 53.726 1.000 76.085 82 GLY AAA CA 1
ATOM 649 C C . GLY A 1 102 ? 99.403 52.208 52.718 1.000 73.418 82 GLY AAA C 1
ATOM 650 O O . GLY A 1 102 ? 99.429 51.110 52.148 1.000 72.600 82 GLY AAA O 1
ATOM 651 N N . VAL A 1 103 ? 98.453 53.124 52.531 1.000 70.423 83 VAL AAA N 1
ATOM 652 C CA . VAL A 1 103 ? 97.303 52.946 51.606 1.000 71.281 83 VAL AAA CA 1
ATOM 653 C C . VAL A 1 103 ? 97.170 54.193 50.740 1.000 69.818 83 VAL AAA C 1
ATOM 654 O O . VAL A 1 103 ? 97.620 55.272 51.158 1.000 64.682 83 VAL AAA O 1
ATOM 658 N N . VAL A 1 104 ? 96.589 54.025 49.561 1.000 70.244 84 VAL AAA N 1
ATOM 659 C CA . VAL A 1 104 ? 96.104 55.154 48.732 1.000 66.510 84 VAL AAA CA 1
ATOM 660 C C . VAL A 1 104 ? 94.583 55.134 48.851 1.000 68.242 84 VAL AAA C 1
ATOM 661 O O . VAL A 1 104 ? 93.964 54.079 48.620 1.000 70.594 84 VAL AAA O 1
ATOM 665 N N . CYS A 1 105 ? 94.015 56.248 49.291 1.000 68.812 85 CYS AAA N 1
ATOM 666 C CA . CYS A 1 105 ? 92.554 56.415 49.425 1.000 68.350 85 CYS AAA CA 1
ATOM 667 C C . CYS A 1 105 ? 92.027 56.866 48.063 1.000 63.692 85 CYS AAA C 1
ATOM 668 O O . CYS A 1 105 ? 92.636 57.767 47.470 1.000 66.477 85 CYS AAA O 1
ATOM 671 N N . ILE A 1 106 ? 90.999 56.190 47.553 1.000 65.397 86 ILE AAA N 1
ATOM 672 C CA . ILE A 1 106 ? 90.340 56.514 46.257 1.000 64.083 86 ILE AAA CA 1
ATOM 673 C C . ILE A 1 106 ? 88.860 56.806 46.537 1.000 64.184 86 ILE AAA C 1
ATOM 674 O O . ILE A 1 106 ? 88.107 55.870 46.871 1.000 60.812 86 ILE AAA O 1
ATOM 679 N N . ALA A 1 107 ? 88.477 58.077 46.426 1.000 63.341 87 ALA AAA N 1
ATOM 680 C CA . ALA A 1 107 ? 87.084 58.555 46.545 1.000 61.349 87 ALA AAA CA 1
ATOM 681 C C . ALA A 1 107 ? 86.502 58.729 45.141 1.000 60.537 87 ALA AAA C 1
ATOM 682 O O . ALA A 1 107 ? 87.030 59.560 44.384 1.000 59.888 87 ALA AAA O 1
ATOM 684 N N . LEU A 1 108 ? 85.456 57.969 44.825 1.000 56.803 88 LEU AAA N 1
ATOM 685 C CA . LEU A 1 108 ? 84.798 57.923 43.498 1.000 63.555 88 LEU AAA CA 1
ATOM 686 C C . LEU A 1 108 ? 83.357 58.459 43.596 1.000 67.378 88 LEU AAA C 1
ATOM 687 O O . LEU A 1 108 ? 82.614 58.044 44.514 1.000 59.226 88 LEU AAA O 1
ATOM 692 N N . SER A 1 109 ? 82.982 59.366 42.692 1.000 73.804 89 SER AAA N 1
ATOM 693 C CA . SER A 1 109 ? 81.613 59.944 42.566 1.000 80.479 89 SER AAA CA 1
ATOM 694 C C . SER A 1 109 ? 81.067 59.599 41.183 1.000 76.060 89 SER AAA C 1
ATOM 695 O O . SER A 1 109 ? 81.783 59.805 40.201 1.000 78.628 89 SER AAA O 1
ATOM 698 N N . SER A 1 110 ? 79.825 59.134 41.104 1.000 80.513 90 SER AAA N 1
ATOM 699 C CA . SER A 1 110 ? 79.037 59.007 39.849 1.000 88.230 90 SER AAA CA 1
ATOM 700 C C . SER A 1 110 ? 77.594 59.410 40.135 1.000 91.640 90 SER AAA C 1
ATOM 701 O O . SER A 1 110 ? 77.208 59.526 41.301 1.000 88.521 90 SER AAA O 1
ATOM 704 N N . PRO A 1 111 ? 76.748 59.610 39.099 1.000 106.848 91 PRO AAA N 1
ATOM 705 C CA . PRO A 1 111 ? 75.305 59.729 39.311 1.000 113.662 91 PRO AAA CA 1
ATOM 706 C C . PRO A 1 111 ? 74.776 58.579 40.187 1.000 123.805 91 PRO AAA C 1
ATOM 707 O O . PRO A 1 111 ? 73.968 58.826 41.064 1.000 117.613 91 PRO AAA O 1
ATOM 711 N N . GLU A 1 112 ? 75.286 57.366 39.941 1.000 129.910 92 GLU AAA N 1
ATOM 712 C CA . GLU A 1 112 ? 74.886 56.103 40.620 1.000 128.978 92 GLU AAA CA 1
ATOM 713 C C . GLU A 1 112 ? 75.327 56.165 42.092 1.000 116.550 92 GLU AAA C 1
ATOM 714 O O . GLU A 1 112 ? 74.468 55.958 42.965 1.000 103.291 92 GLU AAA O 1
ATOM 720 N N . GLY A 1 113 ? 76.599 56.493 42.368 1.000 118.478 93 GLY AAA N 1
ATOM 721 C CA . GLY A 1 113 ? 77.236 56.184 43.669 1.000 121.931 93 GLY AAA CA 1
ATOM 722 C C . GLY A 1 113 ? 78.308 57.168 44.134 1.000 118.845 93 GLY AAA C 1
ATOM 723 O O . GLY A 1 113 ? 78.886 57.892 43.306 1.000 125.140 93 GLY AAA O 1
ATOM 724 N N . GLU A 1 114 ? 78.559 57.186 45.447 1.000 109.266 94 GLU AAA N 1
ATOM 725 C CA . GLU A 1 114 ? 79.805 57.693 46.088 1.000 102.055 94 GLU AAA CA 1
ATOM 726 C C . GLU A 1 114 ? 80.478 56.548 46.857 1.000 97.603 94 GLU AAA C 1
ATOM 727 O O . GLU A 1 114 ? 79.805 55.919 47.694 1.000 103.155 94 GLU AAA O 1
ATOM 733 N N . ALA A 1 115 ? 81.747 56.266 46.563 1.000 84.399 95 ALA AAA N 1
ATOM 734 C CA . ALA A 1 115 ? 82.520 55.158 47.167 1.000 76.292 95 ALA AAA CA 1
ATOM 735 C C . ALA A 1 115 ? 83.859 55.690 47.681 1.000 67.917 95 ALA AAA C 1
ATOM 736 O O . ALA A 1 115 ? 84.455 56.549 47.024 1.000 68.318 95 ALA AAA O 1
ATOM 738 N N . LEU A 1 116 ? 84.297 55.188 48.829 1.000 62.802 96 LEU AAA N 1
ATOM 739 C CA . LEU A 1 116 ? 85.669 55.363 49.349 1.000 59.942 96 LEU AAA CA 1
ATOM 740 C C . LEU A 1 116 ? 86.369 54.001 49.382 1.000 57.077 96 LEU AAA C 1
ATOM 741 O O . LEU A 1 116 ? 85.896 53.103 50.084 1.000 65.045 96 LEU AAA O 1
ATOM 746 N N . LEU A 1 117 ? 87.471 53.866 48.654 1.000 60.595 97 LEU AAA N 1
ATOM 747 C CA . LEU A 1 117 ? 88.256 52.610 48.568 1.000 63.695 97 LEU AAA CA 1
ATOM 748 C C . LEU A 1 117 ? 89.660 52.867 49.118 1.000 64.707 97 LEU AAA C 1
ATOM 749 O O . LEU A 1 117 ? 90.182 53.987 48.926 1.000 64.242 97 LEU AAA O 1
ATOM 754 N N . GLU A 1 118 ? 90.226 51.861 49.791 1.000 64.780 98 GLU AAA N 1
ATOM 755 C CA . GLU A 1 118 ? 91.648 51.849 50.222 1.000 67.385 98 GLU AAA CA 1
ATOM 756 C C . GLU A 1 118 ? 92.376 50.803 49.385 1.000 65.352 98 GLU AAA C 1
ATOM 757 O O . GLU A 1 118 ? 91.919 49.642 49.354 1.000 63.775 98 GLU AAA O 1
ATOM 763 N N . ALA A 1 119 ? 93.434 51.230 48.696 1.000 56.584 99 ALA AAA N 1
ATOM 764 C CA . ALA A 1 119 ? 94.377 50.352 47.980 1.000 54.454 99 ALA AAA CA 1
ATOM 765 C C . ALA A 1 119 ? 95.665 50.248 48.793 1.000 53.023 99 ALA AAA C 1
ATOM 766 O O . ALA A 1 119 ? 96.152 51.233 49.332 1.000 56.830 99 ALA AAA O 1
ATOM 768 N N . PRO A 1 120 ? 96.289 49.063 48.879 1.000 53.094 100 PRO AAA N 1
ATOM 769 C CA . PRO A 1 120 ? 97.621 48.953 49.463 1.000 58.769 100 PRO AAA CA 1
ATOM 770 C C . PRO A 1 120 ? 98.643 49.688 48.578 1.000 57.734 100 PRO AAA C 1
ATOM 771 O O . PRO A 1 120 ? 98.754 49.369 47.401 1.000 54.151 100 PRO AAA O 1
ATOM 775 N N . ALA A 1 121 ? 99.347 50.653 49.173 1.000 61.560 101 ALA AAA N 1
ATOM 776 C CA . ALA A 1 121 ? 100.275 51.597 48.501 1.000 59.723 101 ALA AAA CA 1
ATOM 777 C C . ALA A 1 121 ? 101.405 50.823 47.817 1.000 56.586 101 ALA AAA C 1
ATOM 778 O O . ALA A 1 121 ? 101.697 51.098 46.635 1.000 63.577 101 ALA AAA O 1
ATOM 780 N N . ARG A 1 122 ? 102.025 49.893 48.529 1.000 60.011 102 ARG AAA N 1
ATOM 781 C CA . ARG A 1 122 ? 103.199 49.139 48.008 1.000 67.679 102 ARG AAA CA 1
ATOM 782 C C . ARG A 1 122 ? 102.797 48.451 46.700 1.000 59.726 102 ARG AAA C 1
ATOM 783 O O . ARG A 1 122 ? 103.513 48.628 45.703 1.000 59.072 102 ARG AAA O 1
ATOM 791 N N . ALA A 1 123 ? 101.703 47.681 46.717 1.000 61.174 103 ALA AAA N 1
ATOM 792 C CA . ALA A 1 123 ? 101.221 46.881 45.564 1.000 58.495 103 ALA AAA CA 1
ATOM 793 C C . ALA A 1 123 ? 100.838 47.823 44.415 1.000 55.508 103 ALA AAA C 1
ATOM 794 O O . ALA A 1 123 ? 101.220 47.547 43.264 1.000 50.981 103 ALA AAA O 1
ATOM 796 N N . LEU A 1 124 ? 100.128 48.914 44.712 1.000 50.940 104 LEU AAA N 1
ATOM 797 C CA . LEU A 1 124 ? 99.767 49.903 43.671 1.000 51.668 104 LEU AAA CA 1
ATOM 798 C C . LEU A 1 124 ? 101.034 50.448 43.013 1.000 53.471 104 LEU AAA C 1
ATOM 799 O O . LEU A 1 124 ? 101.069 50.493 41.751 1.000 54.328 104 LEU AAA O 1
ATOM 804 N N . GLU A 1 125 ? 102.033 50.828 43.819 1.000 57.391 105 GLU AAA N 1
ATOM 805 C CA . GLU A 1 125 ? 103.284 51.462 43.324 1.000 57.084 105 GLU AAA CA 1
ATOM 806 C C . GLU A 1 125 ? 104.051 50.455 42.458 1.000 53.616 105 GLU AAA C 1
ATOM 807 O O . GLU A 1 125 ? 104.616 50.842 41.426 1.000 54.356 105 GLU AAA O 1
ATOM 813 N N . SER A 1 126 ? 104.053 49.199 42.862 1.000 49.666 106 SER AAA N 1
ATOM 814 C CA . SER A 1 126 ? 104.791 48.118 42.173 1.000 56.269 106 SER AAA CA 1
ATOM 815 C C . SER A 1 126 ? 104.167 47.879 40.790 1.000 49.830 106 SER AAA C 1
ATOM 816 O O . SER A 1 126 ? 104.922 47.688 39.803 1.000 53.352 106 SER AAA O 1
ATOM 819 N N . PHE A 1 127 ? 102.836 47.924 40.703 1.000 45.962 107 PHE AAA N 1
ATOM 820 C CA . PHE A 1 127 ? 102.103 47.831 39.415 1.000 46.697 107 PHE AAA CA 1
ATOM 821 C C . PHE A 1 127 ? 102.456 49.042 38.531 1.000 49.406 107 PHE AAA C 1
ATOM 822 O O . PHE A 1 127 ? 102.827 48.862 37.346 1.000 48.631 107 PHE AAA O 1
ATOM 830 N N . LEU A 1 128 ? 102.387 50.257 39.084 1.000 43.946 108 LEU AAA N 1
ATOM 831 C CA . LEU A 1 128 ? 102.690 51.471 38.284 1.000 46.744 108 LEU AAA CA 1
ATOM 832 C C . LEU A 1 128 ? 104.143 51.425 37.784 1.000 48.082 108 LEU AAA C 1
ATOM 833 O O . LEU A 1 128 ? 104.366 51.848 36.633 1.000 44.992 108 LEU AAA O 1
ATOM 838 N N . LYS A 1 129 ? 105.084 50.888 38.569 1.000 46.216 109 LYS AAA N 1
ATOM 839 C CA . LYS A 1 129 ? 106.513 50.753 38.158 1.000 45.746 109 LYS AAA CA 1
ATOM 840 C C . LYS A 1 129 ? 106.622 49.788 36.980 1.000 47.023 109 LYS AAA C 1
ATOM 841 O O . LYS A 1 129 ? 107.425 50.051 36.076 1.000 50.971 109 LYS AAA O 1
ATOM 847 N N . ARG A 1 130 ? 105.795 48.749 36.947 1.000 45.738 110 ARG AAA N 1
ATOM 848 C CA . ARG A 1 130 ? 105.763 47.809 35.799 1.000 47.505 110 ARG AAA CA 1
ATOM 849 C C . ARG A 1 130 ? 105.207 48.537 34.569 1.000 44.443 110 ARG AAA C 1
ATOM 850 O O . ARG A 1 130 ? 105.772 48.362 33.474 1.000 48.238 110 ARG AAA O 1
ATOM 858 N N . THR A 1 131 ? 104.185 49.382 34.727 1.000 44.179 111 THR AAA N 1
ATOM 859 C CA . THR A 1 131 ? 103.650 50.179 33.587 1.000 45.868 111 THR AAA CA 1
ATOM 860 C C . THR A 1 131 ? 104.721 51.159 33.109 1.000 41.661 111 THR AAA C 1
ATOM 861 O O . THR A 1 131 ? 104.822 51.368 31.901 1.000 40.774 111 THR AAA O 1
ATOM 865 N N . ASP A 1 132 ? 105.513 51.709 34.021 1.000 42.845 112 ASP AAA N 1
ATOM 866 C CA . ASP A 1 132 ? 106.592 52.678 33.683 1.000 49.962 112 ASP AAA CA 1
ATOM 867 C C . ASP A 1 132 ? 107.713 51.987 32.903 1.000 50.501 112 ASP AAA C 1
ATOM 868 O O . ASP A 1 132 ? 108.308 52.647 32.039 1.000 48.695 112 ASP AAA O 1
ATOM 873 N N . ALA A 1 133 ? 107.988 50.712 33.184 1.000 46.736 113 ALA AAA N 1
ATOM 874 C CA . ALA A 1 133 ? 108.994 49.942 32.426 1.000 47.306 113 ALA AAA CA 1
ATOM 875 C C . ALA A 1 133 ? 108.497 49.727 30.986 1.000 49.716 113 ALA AAA C 1
ATOM 876 O O . ALA A 1 133 ? 109.314 49.752 30.070 1.000 54.828 113 ALA AAA O 1
ATOM 878 N N . ALA A 1 134 ? 107.195 49.553 30.783 1.000 48.086 114 ALA AAA N 1
ATOM 879 C CA . ALA A 1 134 ? 106.575 49.391 29.444 1.000 52.654 114 ALA AAA CA 1
ATOM 880 C C . ALA A 1 134 ? 106.538 50.734 28.706 1.000 51.946 114 ALA AAA C 1
ATOM 881 O O . ALA A 1 134 ? 106.912 50.769 27.528 1.000 48.358 114 ALA AAA O 1
ATOM 883 N N . VAL A 1 135 ? 106.041 51.783 29.365 1.000 51.800 115 VAL AAA N 1
ATOM 884 C CA . VAL A 1 135 ? 105.920 53.162 28.789 1.000 48.036 115 VAL AAA CA 1
ATOM 885 C C . VAL A 1 135 ? 106.344 54.146 29.861 1.000 43.979 115 VAL AAA C 1
ATOM 886 O O . VAL A 1 135 ? 105.546 54.504 30.727 1.000 43.869 115 VAL AAA O 1
ATOM 890 N N . PRO A 1 136 ? 107.613 54.599 29.856 1.000 44.600 116 PRO AAA N 1
ATOM 891 C CA . PRO A 1 136 ? 108.069 55.557 30.859 1.000 47.105 116 PRO AAA CA 1
ATOM 892 C C . PRO A 1 136 ? 107.180 56.797 30.806 1.000 43.756 116 PRO AAA C 1
ATOM 893 O O . PRO A 1 136 ? 106.846 57.276 29.725 1.000 38.414 116 PRO AAA O 1
ATOM 897 N N . PRO A 1 137 ? 106.730 57.326 31.963 1.000 45.885 117 PRO AAA N 1
ATOM 898 C CA . PRO A 1 137 ? 106.018 58.601 31.986 1.000 46.987 117 PRO AAA CA 1
ATOM 899 C C . PRO A 1 137 ? 106.863 59.661 31.256 1.000 47.608 117 PRO AAA C 1
ATOM 900 O O . PRO A 1 137 ? 108.080 59.686 31.434 1.000 45.820 117 PRO AAA O 1
ATOM 904 N N . GLY A 1 138 ? 106.208 60.470 30.426 1.000 48.703 118 GLY AAA N 1
ATOM 905 C CA . GLY A 1 138 ? 106.859 61.461 29.560 1.000 44.965 118 GLY AAA CA 1
ATOM 906 C C . GLY A 1 138 ? 106.987 60.978 28.134 1.000 45.933 118 GLY AAA C 1
ATOM 907 O O . GLY A 1 138 ? 107.250 61.838 27.266 1.000 47.746 118 GLY AAA O 1
ATOM 908 N N . THR A 1 139 ? 106.817 59.676 27.880 1.000 44.146 119 THR AAA N 1
ATOM 909 C CA . THR A 1 139 ? 106.934 59.075 26.524 1.000 47.623 119 THR AAA CA 1
ATOM 910 C C . THR A 1 139 ? 105.567 58.633 25.996 1.000 49.590 119 THR AAA C 1
ATOM 911 O O . THR A 1 139 ? 105.531 58.085 24.870 1.000 48.840 119 THR AAA O 1
ATOM 915 N N . GLU A 1 140 ? 104.480 58.859 26.738 1.000 45.050 120 GLU AAA N 1
ATOM 916 C CA . GLU A 1 140 ? 103.127 58.398 26.310 1.000 47.115 120 GL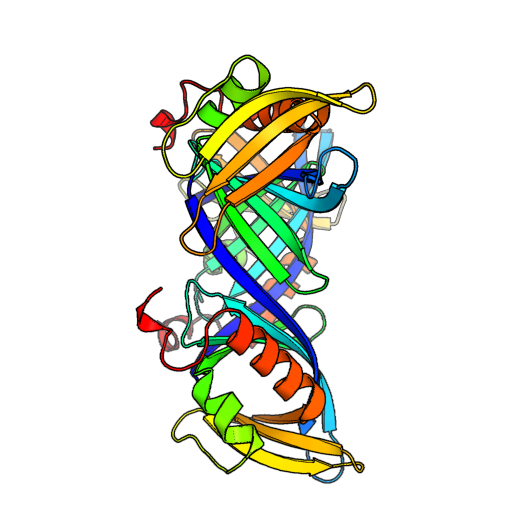U AAA CA 1
ATOM 917 C C . GLU A 1 140 ? 102.846 58.884 24.881 1.000 46.332 120 GLU AAA C 1
ATOM 918 O O . GLU A 1 140 ? 102.190 58.138 24.122 1.000 53.598 120 GLU AAA O 1
ATOM 924 N N . HIS A 1 141 ? 103.309 60.086 24.529 1.000 48.587 121 HIS AAA N 1
ATOM 925 C CA . HIS A 1 141 ? 102.962 60.795 23.263 1.000 51.691 121 HIS AAA CA 1
ATOM 926 C C . HIS A 1 141 ? 103.562 60.058 22.067 1.000 51.296 121 HIS AAA C 1
ATOM 927 O O . HIS A 1 141 ? 103.007 60.175 20.984 1.000 63.434 121 HIS AAA O 1
ATOM 934 N N . ARG A 1 142 ? 104.657 59.330 22.258 1.000 54.984 122 ARG AAA N 1
ATOM 935 C CA . ARG A 1 142 ? 105.328 58.552 21.184 1.000 62.826 122 ARG AAA CA 1
ATOM 936 C C . ARG A 1 142 ? 104.331 57.538 20.591 1.000 67.571 122 ARG AAA C 1
ATOM 937 O O . ARG A 1 142 ? 104.450 57.251 19.384 1.000 82.851 122 ARG AAA O 1
ATOM 945 N N . HIS A 1 143 ? 103.376 57.045 21.392 1.000 68.499 123 HIS AAA N 1
ATOM 946 C CA . HIS A 1 143 ? 102.325 56.062 21.010 1.000 71.060 123 HIS AAA CA 1
ATOM 947 C C . HIS A 1 143 ? 101.101 56.782 20.434 1.000 85.716 123 HIS AAA C 1
ATOM 948 O O . HIS A 1 143 ? 100.414 56.153 19.614 1.000 92.660 123 HIS AAA O 1
ATOM 955 N N . PHE A 1 144 ? 100.847 58.033 20.851 1.000 106.247 124 PHE AAA N 1
ATOM 956 C CA . PHE A 1 144 ? 99.706 58.908 20.437 1.000 95.926 124 PHE AAA CA 1
ATOM 957 C C . PHE A 1 144 ? 98.400 58.372 21.045 1.000 93.644 124 PHE AAA C 1
ATOM 958 O O . PHE A 1 144 ? 98.098 58.443 22.253 1.000 80.862 124 PHE AAA O 1
ATOM 966 N N . GLY B 1 18 ? 89.213 60.574 35.025 1.000 86.974 -2 GLY BBB N 1
ATOM 967 C CA . GLY B 1 18 ? 88.655 59.379 35.736 1.000 73.666 -2 GLY BBB CA 1
ATOM 968 C C . GLY B 1 18 ? 87.134 59.373 35.711 1.000 77.392 -2 GLY BBB C 1
ATOM 969 O O . GLY B 1 18 ? 86.543 60.371 36.145 1.000 72.662 -2 GLY BBB O 1
ATOM 970 N N . SER B 1 19 ? 86.513 58.297 35.218 1.000 77.752 -1 SER BBB N 1
ATOM 971 C CA . SER B 1 19 ? 85.042 58.166 35.095 1.000 71.447 -1 SER BBB CA 1
ATOM 972 C C . SER B 1 19 ? 84.641 56.690 35.024 1.000 74.263 -1 SER BBB C 1
ATOM 973 O O . SER B 1 19 ? 85.370 55.886 34.409 1.000 66.528 -1 SER BBB O 1
ATOM 976 N N . HIS B 1 20 ? 83.484 56.396 35.627 1.000 77.697 0 HIS BBB N 1
ATOM 977 C CA . HIS B 1 20 ? 82.743 55.104 35.652 1.000 70.414 0 HIS BBB CA 1
ATOM 978 C C . HIS B 1 20 ? 82.289 54.722 34.243 1.000 59.265 0 HIS BBB C 1
ATOM 979 O O . HIS B 1 20 ? 81.323 55.311 33.782 1.000 68.225 0 HIS BBB O 1
ATOM 986 N N . MET B 1 21 ? 82.954 53.780 33.586 1.000 52.145 1 MET BBB N 1
ATOM 987 C CA . MET B 1 21 ? 82.615 53.408 32.188 1.000 59.950 1 MET BBB CA 1
ATOM 988 C C . MET B 1 21 ? 81.396 52.475 32.154 1.000 65.358 1 MET BBB C 1
ATOM 989 O O . MET B 1 21 ? 80.620 52.604 31.192 1.000 63.090 1 MET BBB O 1
ATOM 994 N N . ASN B 1 22 ? 81.232 51.565 33.127 1.000 57.298 2 ASN BBB N 1
ATOM 995 C CA . ASN B 1 22 ? 80.341 50.391 32.947 1.000 52.528 2 ASN BBB CA 1
ATOM 996 C C . ASN B 1 22 ? 80.195 49.599 34.247 1.000 50.245 2 ASN BBB C 1
ATOM 997 O O . ASN B 1 22 ? 81.131 49.563 35.054 1.000 50.443 2 ASN BBB O 1
ATOM 1002 N N . THR B 1 23 ? 79.015 49.011 34.442 1.000 51.430 3 THR BBB N 1
ATOM 1003 C CA . THR B 1 23 ? 78.718 47.964 35.452 1.000 49.096 3 THR BBB CA 1
ATOM 1004 C C . THR B 1 23 ? 78.251 46.729 34.691 1.000 44.061 3 THR BBB C 1
ATOM 1005 O O . THR B 1 23 ? 77.471 46.885 33.769 1.000 43.391 3 THR BBB O 1
ATOM 1009 N N . THR B 1 24 ? 78.774 45.555 35.016 1.000 44.315 4 THR BBB N 1
ATOM 1010 C CA . THR B 1 24 ? 78.423 44.308 34.293 1.000 45.895 4 THR BBB CA 1
ATOM 1011 C C . THR B 1 24 ? 77.721 43.358 35.255 1.000 44.969 4 THR BBB C 1
ATOM 1012 O O . THR B 1 24 ? 78.157 43.246 36.412 1.000 44.816 4 THR BBB O 1
ATOM 1016 N N . VAL B 1 25 ? 76.630 42.760 34.791 1.000 44.023 5 VAL BBB N 1
ATOM 1017 C CA . VAL B 1 25 ? 75.938 41.648 35.495 1.000 47.238 5 VAL BBB CA 1
ATOM 1018 C C . VAL B 1 25 ? 76.029 40.447 34.565 1.000 42.423 5 VAL BBB C 1
ATOM 1019 O O . VAL B 1 25 ? 75.651 40.595 33.399 1.000 40.016 5 VAL BBB O 1
ATOM 1023 N N . SER B 1 26 ? 76.539 39.317 35.036 1.000 40.579 6 SER BBB N 1
ATOM 1024 C CA . SER B 1 26 ? 76.674 38.122 34.168 1.000 49.500 6 SER BBB CA 1
ATOM 1025 C C . SER B 1 26 ? 76.088 36.876 34.845 1.000 48.072 6 SER BBB C 1
ATOM 1026 O O . SER B 1 26 ? 75.789 36.909 36.046 1.000 47.522 6 SER BBB O 1
ATOM 1029 N N . CYS B 1 27 ? 75.864 35.831 34.064 1.000 47.198 7 CYS BBB N 1
ATOM 1030 C CA . CYS B 1 27 ? 75.558 34.478 34.594 1.000 54.047 7 CYS BBB CA 1
ATOM 1031 C C . CYS B 1 27 ? 75.999 33.442 33.561 1.000 48.573 7 CYS BBB C 1
ATOM 1032 O O . CYS B 1 27 ? 76.213 33.832 32.396 1.000 40.370 7 CYS BBB O 1
ATOM 1035 N N . GLU B 1 28 ? 76.126 32.178 33.972 1.000 55.116 8 GLU BBB N 1
ATOM 1036 C CA . GLU B 1 28 ? 76.317 31.032 33.052 1.000 58.097 8 GLU BBB CA 1
ATOM 1037 C C . GLU B 1 28 ? 75.048 30.186 33.119 1.000 57.045 8 GLU BBB C 1
ATOM 1038 O O . GLU B 1 28 ? 74.622 29.878 34.226 1.000 56.432 8 GLU BBB O 1
ATOM 1044 N N . LEU B 1 29 ? 74.448 29.873 31.979 1.000 58.819 9 LEU BBB N 1
ATOM 1045 C CA . LEU B 1 29 ? 73.238 29.025 31.865 1.000 56.829 9 LEU BBB CA 1
ATOM 1046 C C . LEU B 1 29 ? 73.617 27.777 31.082 1.000 59.914 9 LEU BBB C 1
ATOM 1047 O O . LEU B 1 29 ? 74.446 27.902 30.203 1.000 57.798 9 LEU BBB O 1
ATOM 1052 N N . HIS B 1 30 ? 72.938 26.656 31.332 1.000 64.601 10 HIS BBB N 1
ATOM 1053 C CA . HIS B 1 30 ? 73.006 25.447 30.481 1.000 58.100 10 HIS BBB CA 1
ATOM 1054 C C . HIS B 1 30 ? 71.738 25.423 29.635 1.000 53.615 10 HIS BBB C 1
ATOM 1055 O O . HIS B 1 30 ? 70.669 25.310 30.208 1.000 60.448 10 HIS BBB O 1
ATOM 1062 N N . LEU B 1 31 ? 71.864 25.640 28.330 1.000 49.448 11 LEU BBB N 1
ATOM 1063 C CA . LEU B 1 31 ? 70.740 25.605 27.375 1.000 48.998 11 LEU BBB CA 1
ATOM 1064 C C . LEU B 1 31 ? 70.754 24.237 26.676 1.000 56.866 11 LEU BBB C 1
ATOM 1065 O O . LEU B 1 31 ? 71.790 23.523 26.717 1.000 51.969 11 LEU BBB O 1
ATOM 1070 N N . ARG B 1 32 ? 69.643 23.889 26.039 1.000 59.464 12 ARG BBB N 1
ATOM 1071 C CA . ARG B 1 32 ? 69.529 22.671 25.209 1.000 60.671 12 ARG BBB CA 1
ATOM 1072 C C . ARG B 1 32 ? 69.291 23.127 23.777 1.000 60.331 12 ARG BBB C 1
ATOM 1073 O O . ARG B 1 32 ? 68.326 23.874 23.541 1.000 55.156 12 ARG BBB O 1
ATOM 1081 N N . LEU B 1 33 ? 70.131 22.690 22.845 1.000 63.586 13 LEU BBB N 1
ATOM 1082 C CA . LEU B 1 33 ? 69.828 22.858 21.407 1.000 62.620 13 LEU BBB CA 1
ATOM 1083 C C . LEU B 1 33 ? 68.819 21.772 21.044 1.000 67.777 13 LEU BBB C 1
ATOM 1084 O O . LEU B 1 33 ? 69.180 20.596 21.206 1.000 73.554 13 LEU BBB O 1
ATOM 1089 N N . VAL B 1 34 ? 67.610 22.141 20.624 1.000 68.586 14 VAL BBB N 1
ATOM 1090 C CA . VAL B 1 34 ? 66.547 21.139 20.333 1.000 76.810 14 VAL BBB CA 1
ATOM 1091 C C . VAL B 1 34 ? 66.763 20.615 18.915 1.000 79.983 14 VAL BBB C 1
ATOM 1092 O O . VAL B 1 34 ? 66.286 21.260 17.963 1.000 88.560 14 VAL BBB O 1
ATOM 1096 N N . VAL B 1 35 ? 67.477 19.494 18.811 1.000 89.905 15 VAL BBB N 1
ATOM 1097 C CA . VAL B 1 35 ? 67.789 18.791 17.532 1.000 96.297 15 VAL BBB CA 1
ATOM 1098 C C . VAL B 1 35 ? 66.503 18.174 16.969 1.000 95.299 15 VAL BBB C 1
ATOM 1099 O O . VAL B 1 35 ? 66.261 18.317 15.760 1.000 91.224 15 VAL BBB O 1
ATOM 1103 N N . SER B 1 36 ? 65.716 17.514 17.815 1.000 97.224 16 SER BBB N 1
ATOM 1104 C CA . SER B 1 36 ? 64.525 16.720 17.415 1.000 110.139 16 SER BBB CA 1
ATOM 1105 C C . SER B 1 36 ? 63.516 16.654 18.564 1.000 112.784 16 SER BBB C 1
ATOM 1106 O O . SER B 1 36 ? 63.842 17.126 19.670 1.000 112.900 16 SER BBB O 1
ATOM 1109 N N . SER B 1 37 ? 62.363 16.033 18.310 1.000 113.339 17 SER BBB N 1
ATOM 1110 C CA . SER B 1 37 ? 61.308 15.775 19.319 1.000 112.082 17 SER BBB CA 1
ATOM 1111 C C . SER B 1 37 ? 61.886 14.976 20.485 1.000 106.018 17 SER BBB C 1
ATOM 1112 O O . SER B 1 37 ? 61.514 15.285 21.618 1.000 106.155 17 SER BBB O 1
ATOM 1115 N N . GLU B 1 38 ? 62.759 14.000 20.231 1.000 106.250 18 GLU BBB N 1
ATOM 1116 C CA . GLU B 1 38 ? 63.306 13.134 21.308 1.000 113.021 18 GLU BBB CA 1
ATOM 1117 C C . GLU B 1 38 ? 64.791 13.414 21.558 1.000 110.908 18 GLU BBB C 1
ATOM 1118 O O . GLU B 1 38 ? 65.344 12.742 22.434 1.000 107.942 18 GLU BBB O 1
ATOM 1124 N N . SER B 1 39 ? 65.418 14.379 20.878 1.000 107.588 19 SER BBB N 1
ATOM 1125 C CA . SER B 1 39 ? 66.889 14.581 20.997 1.000 103.111 19 SER BBB CA 1
ATOM 1126 C C . SER B 1 39 ? 67.270 16.058 21.169 1.000 98.159 19 SER BBB C 1
ATOM 1127 O O . SER B 1 39 ? 66.729 16.919 20.424 1.000 87.830 19 SER BBB O 1
ATOM 1130 N N . SER B 1 40 ? 68.212 16.332 22.078 1.000 84.091 20 SER BBB N 1
ATOM 1131 C CA . SER B 1 40 ? 68.750 17.688 22.359 1.000 85.666 20 SER BBB CA 1
ATOM 1132 C C . SER B 1 40 ? 70.260 17.606 22.5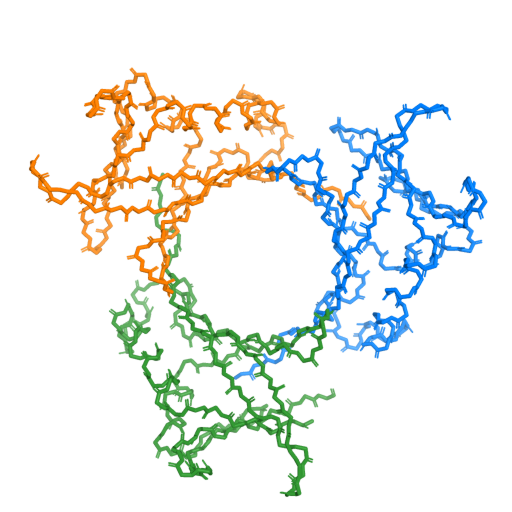99 1.000 81.726 20 SER BBB C 1
ATOM 1133 O O . SER B 1 40 ? 70.724 16.545 23.038 1.000 68.352 20 SER BBB O 1
ATOM 1136 N N . LEU B 1 41 ? 70.993 18.701 22.377 1.000 80.986 21 LEU BBB N 1
ATOM 1137 C CA . LEU B 1 41 ? 72.450 18.787 22.684 1.000 70.148 21 LEU BBB CA 1
ATOM 1138 C C . LEU B 1 41 ? 72.691 19.908 23.683 1.000 62.066 21 LEU BBB C 1
ATOM 1139 O O . LEU B 1 41 ? 72.015 20.931 23.646 1.000 60.467 21 LEU BBB O 1
ATOM 1144 N N . PRO B 1 42 ? 73.652 19.745 24.613 1.000 62.163 22 PRO BBB N 1
ATOM 1145 C CA . PRO B 1 42 ? 73.920 20.751 25.638 1.000 65.512 22 PRO BBB CA 1
ATOM 1146 C C . PRO B 1 42 ? 74.714 21.937 25.062 1.000 70.980 22 PRO BBB C 1
ATOM 1147 O O . PRO B 1 42 ? 75.662 21.725 24.327 1.000 67.550 22 PRO BBB O 1
ATOM 1151 N N . VAL B 1 43 ? 74.279 23.159 25.370 1.000 69.699 23 VAL BBB N 1
ATOM 1152 C CA . VAL B 1 43 ? 74.936 24.419 24.925 1.000 56.989 23 VAL BBB CA 1
ATOM 1153 C C . VAL B 1 43 ? 75.139 25.288 26.155 1.000 53.100 23 VAL BBB C 1
ATOM 1154 O O . VAL B 1 43 ? 74.242 26.011 26.573 1.000 53.068 23 VAL BBB O 1
ATOM 1158 N N . PRO B 1 44 ? 76.340 25.271 26.760 1.000 54.243 24 PRO BBB N 1
ATOM 1159 C CA . PRO B 1 44 ? 76.662 26.248 27.799 1.000 54.777 24 PRO BBB CA 1
ATOM 1160 C C . PRO B 1 44 ? 76.608 27.646 27.156 1.000 50.388 24 PRO BBB C 1
ATOM 1161 O O . PRO B 1 44 ? 76.956 27.797 26.010 1.000 47.413 24 PRO BBB O 1
ATOM 1165 N N . ALA B 1 45 ? 76.116 28.632 27.886 1.000 44.953 25 ALA BBB N 1
ATOM 1166 C CA . ALA B 1 45 ? 75.962 30.024 27.414 1.000 45.102 25 ALA BBB CA 1
ATOM 1167 C C . ALA B 1 45 ? 76.349 30.965 28.549 1.000 49.509 25 ALA BBB C 1
ATOM 1168 O O . ALA B 1 45 ? 76.109 30.631 29.714 1.000 54.957 25 ALA BBB O 1
ATOM 1170 N N . GLY B 1 46 ? 77.001 32.073 28.217 1.000 50.168 26 GLY BBB N 1
ATOM 1171 C CA . GLY B 1 46 ? 77.198 33.208 29.134 1.000 47.271 26 GLY BBB CA 1
ATOM 1172 C C . GLY B 1 46 ? 76.260 34.331 28.741 1.000 45.268 26 GLY BBB C 1
ATOM 1173 O O . GLY B 1 46 ? 76.105 34.580 27.525 1.000 42.856 26 GLY BBB O 1
ATOM 1174 N N . LEU B 1 47 ? 75.593 34.944 29.711 1.000 44.801 27 LEU BBB N 1
ATOM 1175 C CA . LEU B 1 47 ? 74.810 36.180 29.470 1.000 44.856 27 LEU BBB CA 1
ATOM 1176 C C . LEU B 1 47 ? 75.570 37.290 30.164 1.000 41.486 27 LEU BBB C 1
ATOM 1177 O O . LEU B 1 47 ? 76.102 37.041 31.272 1.000 42.523 27 LEU BBB O 1
ATOM 1182 N N . ARG B 1 48 ? 75.633 38.457 29.534 1.000 40.664 28 ARG BBB N 1
ATOM 1183 C CA . ARG B 1 48 ? 76.200 39.667 30.179 1.000 47.968 28 ARG BBB CA 1
ATOM 1184 C C . ARG B 1 48 ? 75.235 40.841 29.949 1.000 42.498 28 ARG BBB C 1
ATOM 1185 O O . ARG B 1 48 ? 74.668 40.982 28.838 1.000 40.833 28 ARG BBB O 1
ATOM 1193 N N . TYR B 1 49 ? 75.033 41.630 30.988 1.000 36.463 29 TYR BBB N 1
ATOM 1194 C CA . TYR B 1 49 ? 74.322 42.918 30.921 1.000 39.646 29 TYR BBB CA 1
ATOM 1195 C C . TYR B 1 49 ? 75.311 44.041 31.246 1.000 41.032 29 TYR BBB C 1
ATOM 1196 O O . TYR B 1 49 ? 75.950 43.958 32.301 1.000 40.808 29 TYR BBB O 1
ATOM 1205 N N . ASP B 1 50 ? 75.403 45.050 30.379 1.000 45.448 30 ASP BBB N 1
ATOM 1206 C CA . ASP B 1 50 ? 76.289 46.234 30.555 1.000 44.531 30 ASP BBB CA 1
ATOM 1207 C C . ASP B 1 50 ? 75.410 47.473 30.734 1.000 43.722 30 ASP BBB C 1
ATOM 1208 O O . ASP B 1 50 ? 74.602 47.754 29.837 1.000 43.352 30 ASP BBB O 1
ATOM 1213 N N . THR B 1 51 ? 75.535 48.176 31.856 1.000 40.903 31 THR BBB N 1
ATOM 1214 C CA . THR B 1 51 ? 74.748 49.397 32.135 1.000 45.149 31 THR BBB CA 1
ATOM 1215 C C . THR B 1 51 ? 75.052 50.484 31.094 1.000 46.582 31 THR BBB C 1
ATOM 1216 O O . THR B 1 51 ? 74.176 51.342 30.893 1.000 48.424 31 THR BBB O 1
ATOM 1220 N N . ALA B 1 52 ? 76.212 50.439 30.439 1.000 47.590 32 ALA BBB N 1
ATOM 1221 C CA . ALA B 1 52 ? 76.559 51.332 29.304 1.000 49.945 32 ALA BBB CA 1
ATOM 1222 C C . ALA B 1 52 ? 75.758 50.976 28.038 1.000 47.973 32 ALA BBB C 1
ATOM 1223 O O . ALA B 1 52 ? 75.743 51.792 27.122 1.000 57.423 32 ALA BBB O 1
ATOM 1225 N N . ASP B 1 53 ? 75.163 49.787 27.961 1.000 45.733 33 ASP BBB N 1
ATOM 1226 C CA . ASP B 1 53 ? 74.299 49.333 26.832 1.000 44.724 33 ASP BBB CA 1
ATOM 1227 C C . ASP B 1 53 ? 73.003 48.803 27.455 1.000 44.692 33 ASP BBB C 1
ATOM 1228 O O . ASP B 1 53 ? 72.710 47.606 27.400 1.000 40.342 33 ASP BBB O 1
ATOM 1233 N N . PRO B 1 54 ? 72.208 49.683 28.113 1.000 48.031 34 PRO BBB N 1
ATOM 1234 C CA . PRO B 1 54 ? 71.200 49.251 29.089 1.000 44.748 34 PRO BBB CA 1
ATOM 1235 C C . PRO B 1 54 ? 69.938 48.580 28.528 1.000 42.648 34 PRO BBB C 1
ATOM 1236 O O . PRO B 1 54 ? 69.204 48.015 29.335 1.000 41.315 34 PRO BBB O 1
ATOM 1240 N N . TYR B 1 55 ? 69.717 48.618 27.211 1.000 39.529 35 TYR BBB N 1
ATOM 1241 C CA . TYR B 1 55 ? 68.567 47.957 26.550 1.000 44.501 35 TYR BBB CA 1
ATOM 1242 C C . TYR B 1 55 ? 68.905 46.519 26.158 1.000 47.004 35 TYR BBB C 1
ATOM 1243 O O . TYR B 1 55 ? 67.977 45.804 25.690 1.000 48.804 35 TYR BBB O 1
ATOM 1252 N N . ALA B 1 56 ? 70.171 46.104 26.274 1.000 48.163 36 ALA BBB N 1
ATOM 1253 C CA . ALA B 1 56 ? 70.677 44.877 25.605 1.000 44.286 36 ALA BBB CA 1
ATOM 1254 C C . ALA B 1 56 ? 71.064 43.807 26.625 1.000 39.794 36 ALA BBB C 1
ATOM 1255 O O . ALA B 1 56 ? 71.422 44.120 27.756 1.000 39.944 36 ALA BBB O 1
ATOM 1257 N N . VAL B 1 57 ? 70.996 42.564 26.193 1.000 41.751 37 VAL BBB N 1
ATOM 1258 C CA . VAL B 1 57 ? 71.668 41.410 26.842 1.000 42.730 37 VAL BBB CA 1
ATOM 1259 C C . VAL B 1 57 ? 72.546 40.751 25.781 1.000 42.177 37 VAL BBB C 1
ATOM 1260 O O . VAL B 1 57 ? 72.019 40.456 24.685 1.000 43.213 37 VAL BBB O 1
ATOM 1264 N N . HIS B 1 58 ? 73.825 40.551 26.092 1.000 42.367 38 HIS BBB N 1
ATOM 1265 C CA . HIS B 1 58 ? 74.794 39.866 25.189 1.000 50.028 38 HIS BBB CA 1
ATOM 1266 C C . HIS B 1 58 ? 74.887 38.399 25.600 1.000 44.953 38 HIS BBB C 1
ATOM 1267 O O . HIS B 1 58 ? 75.066 38.115 26.808 1.000 42.013 38 HIS BBB O 1
ATOM 1274 N N . ALA B 1 59 ? 74.709 37.502 24.650 1.000 41.164 39 ALA BBB N 1
ATOM 1275 C CA . ALA B 1 59 ? 74.721 36.042 24.886 1.000 49.037 39 ALA BBB CA 1
ATOM 1276 C C . ALA B 1 59 ? 75.895 35.427 24.120 1.000 47.893 39 ALA BBB C 1
ATOM 1277 O O . ALA B 1 59 ? 76.038 35.734 22.922 1.000 48.308 39 ALA BBB O 1
ATOM 1279 N N . THR B 1 60 ? 76.709 34.618 24.800 1.000 49.534 40 THR BBB N 1
ATOM 1280 C CA . THR B 1 60 ? 77.759 33.763 24.190 1.000 46.377 40 THR BBB CA 1
ATOM 1281 C C . THR B 1 60 ? 77.311 32.301 24.273 1.000 47.969 40 THR BBB C 1
ATOM 1282 O O . THR B 1 60 ? 77.301 31.760 25.398 1.000 45.986 40 THR BBB O 1
ATOM 1286 N N . PHE B 1 61 ? 76.980 31.692 23.138 1.000 45.756 41 PHE BBB N 1
ATOM 1287 C CA . PHE B 1 61 ? 76.675 30.241 23.040 1.000 49.606 41 PHE BBB CA 1
ATOM 1288 C C . PHE B 1 61 ? 77.972 29.483 22.737 1.000 46.711 41 PHE BBB C 1
ATOM 1289 O O . PHE B 1 61 ? 78.554 29.717 21.673 1.000 47.246 41 PHE BBB O 1
ATOM 1297 N N . HIS B 1 62 ? 78.423 28.642 23.662 1.000 47.039 42 HIS BBB N 1
ATOM 1298 C CA . HIS B 1 62 ? 79.562 27.716 23.475 1.000 48.022 42 HIS BBB CA 1
ATOM 1299 C C . HIS B 1 62 ? 79.063 26.530 22.647 1.000 52.447 42 HIS BBB C 1
ATOM 1300 O O . HIS B 1 62 ? 78.560 25.579 23.243 1.000 62.121 42 HIS BBB O 1
ATOM 1307 N N . THR B 1 63 ? 79.187 26.619 21.321 1.000 51.230 43 THR BBB N 1
ATOM 1308 C CA . THR B 1 63 ? 78.702 25.614 20.340 1.000 62.118 43 THR BBB CA 1
ATOM 1309 C C . THR B 1 63 ? 79.758 24.526 20.060 1.000 63.398 43 THR BBB C 1
ATOM 1310 O O . THR B 1 63 ? 79.415 23.569 19.363 1.000 67.758 43 THR BBB O 1
ATOM 1314 N N . GLY B 1 64 ? 80.980 24.685 20.574 1.000 68.290 44 GLY BBB N 1
ATOM 1315 C CA . GLY B 1 64 ? 82.120 23.775 20.390 1.000 65.394 44 GLY BBB CA 1
ATOM 1316 C C . GLY B 1 64 ? 83.167 24.017 21.465 1.000 71.083 44 GLY BBB C 1
ATOM 1317 O O . GLY B 1 64 ? 83.047 25.027 22.180 1.000 67.598 44 GLY BBB O 1
ATOM 1318 N N . ALA B 1 65 ? 84.180 23.153 21.566 1.000 72.502 45 ALA BBB N 1
ATOM 1319 C CA . ALA B 1 65 ? 85.254 23.258 22.581 1.000 72.628 45 ALA BBB CA 1
ATOM 1320 C C . ALA B 1 65 ? 85.901 24.651 22.503 1.000 72.188 45 ALA BBB C 1
ATOM 1321 O O . ALA B 1 65 ? 86.052 25.305 23.562 1.000 64.666 45 ALA BBB O 1
ATOM 1323 N N . GLU B 1 66 ? 86.281 25.083 21.294 1.000 61.311 46 GLU BBB N 1
ATOM 1324 C CA . GLU B 1 66 ? 86.965 26.377 21.048 1.000 59.273 46 GLU BBB CA 1
ATOM 1325 C C . GLU B 1 66 ? 86.175 27.154 19.984 1.000 56.275 46 GLU BBB C 1
ATOM 1326 O O . GLU B 1 66 ? 86.781 27.694 19.033 1.000 52.098 46 GLU BBB O 1
ATOM 1332 N N . GLU B 1 67 ? 8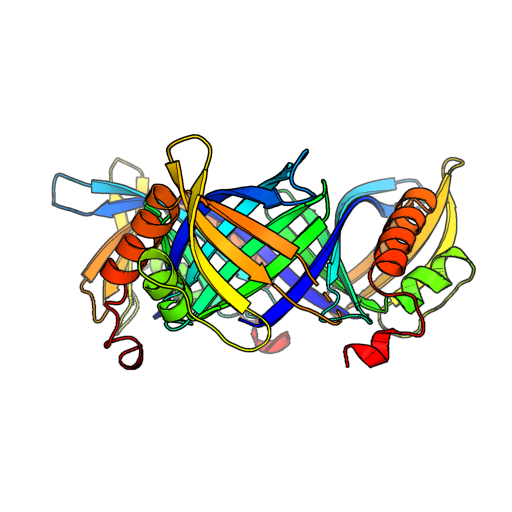4.851 27.174 20.106 1.000 52.900 47 GLU BBB N 1
ATOM 1333 C CA . GLU B 1 67 ? 83.931 27.895 19.185 1.000 65.034 47 GLU BBB CA 1
ATOM 1334 C C . GLU B 1 67 ? 82.786 28.546 19.994 1.000 58.980 47 GLU BBB C 1
ATOM 1335 O O . GLU B 1 67 ? 82.232 27.905 20.893 1.000 58.335 47 GLU BBB O 1
ATOM 1341 N N . THR B 1 68 ? 82.458 29.793 19.688 1.000 53.311 48 THR BBB N 1
ATOM 1342 C CA . THR B 1 68 ? 81.308 30.516 20.283 1.000 52.415 48 THR BBB CA 1
ATOM 1343 C C . THR B 1 68 ? 80.513 31.233 19.195 1.000 52.516 48 THR BBB C 1
ATOM 1344 O O . THR B 1 68 ? 81.094 31.600 18.164 1.000 53.842 48 THR BBB O 1
ATOM 1348 N N . VAL B 1 69 ? 79.220 31.403 19.428 1.000 50.560 49 VAL BBB N 1
ATOM 1349 C CA . VAL B 1 69 ? 78.340 32.271 18.601 1.000 53.599 49 VAL BBB CA 1
ATOM 1350 C C . VAL B 1 69 ? 77.780 33.352 19.526 1.000 48.895 49 VAL BBB C 1
ATOM 1351 O O . VAL B 1 69 ? 77.237 32.990 20.580 1.000 49.259 49 VAL BBB O 1
ATOM 1355 N N . GLU B 1 70 ? 77.970 34.620 19.167 1.000 52.473 50 GLU BBB N 1
ATOM 1356 C CA . GLU B 1 70 ? 77.557 35.795 19.985 1.000 58.578 50 GLU BBB CA 1
ATOM 1357 C C . GLU B 1 70 ? 76.276 36.374 19.375 1.000 54.478 50 GLU BBB C 1
ATOM 1358 O O . GLU B 1 70 ? 76.244 36.629 18.164 1.000 46.651 50 GLU BBB O 1
ATOM 1364 N N . TRP B 1 71 ? 75.244 36.541 20.201 1.000 54.463 51 TRP BBB N 1
ATOM 1365 C CA . TRP B 1 71 ? 73.965 37.202 19.830 1.000 52.575 51 TRP BBB CA 1
ATOM 1366 C C . TRP B 1 71 ? 73.714 38.356 20.779 1.000 48.682 51 TRP BBB C 1
ATOM 1367 O O . TRP B 1 71 ? 74.142 38.236 21.946 1.000 48.081 51 TRP BBB O 1
ATOM 1378 N N . VAL B 1 72 ? 73.051 39.412 20.307 1.000 52.563 52 VAL BBB N 1
ATOM 1379 C CA . VAL B 1 72 ? 72.540 40.507 21.194 1.000 48.762 52 VAL BBB CA 1
ATOM 1380 C C . VAL B 1 72 ? 71.013 40.447 21.171 1.000 49.695 52 VAL BBB C 1
ATOM 1381 O O . VAL B 1 72 ? 70.443 40.349 20.069 1.000 43.050 52 VAL BBB O 1
ATOM 1385 N N . PHE B 1 73 ? 70.397 40.506 22.345 1.000 48.554 53 PHE BBB N 1
ATOM 1386 C CA . PHE B 1 73 ? 68.924 40.557 22.518 1.000 47.153 53 PHE BBB CA 1
ATOM 1387 C C . PHE B 1 73 ? 68.540 41.859 23.203 1.000 45.398 53 PHE BBB C 1
ATOM 1388 O O . PHE B 1 73 ? 69.352 42.393 23.984 1.000 44.644 53 PHE BBB O 1
ATOM 1396 N N . ALA B 1 74 ? 67.329 42.333 22.925 1.000 43.619 54 ALA BBB N 1
ATOM 1397 C CA . ALA B 1 74 ? 66.636 43.340 23.758 1.000 42.099 54 ALA BBB CA 1
ATOM 1398 C C . ALA B 1 74 ? 66.359 42.706 25.118 1.000 39.497 54 ALA BBB C 1
ATOM 1399 O O . ALA B 1 74 ? 65.782 41.622 25.151 1.000 39.400 54 ALA BBB O 1
ATOM 1401 N N . ARG B 1 75 ? 66.813 43.322 26.202 1.000 40.214 55 ARG BBB N 1
ATOM 1402 C CA . ARG B 1 75 ? 66.505 42.829 27.565 1.000 38.252 55 ARG BBB CA 1
ATOM 1403 C C . ARG B 1 75 ? 64.980 42.632 27.667 1.000 42.302 55 ARG BBB C 1
ATOM 1404 O O . ARG B 1 75 ? 64.562 41.580 28.197 1.000 42.238 55 ARG BBB O 1
ATOM 1412 N N . ASP B 1 76 ? 64.181 43.569 27.133 1.000 48.152 56 ASP BBB N 1
ATOM 1413 C CA . ASP B 1 76 ? 62.695 43.601 27.287 1.000 45.792 56 ASP BBB CA 1
ATOM 1414 C C . ASP B 1 76 ? 62.075 42.397 26.569 1.000 45.679 56 ASP BBB C 1
ATOM 1415 O O . ASP B 1 76 ? 61.041 41.922 27.030 1.000 45.576 56 ASP BBB O 1
ATOM 1420 N N . LEU B 1 77 ? 62.708 41.903 25.506 1.000 45.477 57 LEU BBB N 1
ATOM 1421 C CA . LEU B 1 77 ? 62.241 40.721 24.732 1.000 46.373 57 LEU BBB CA 1
ATOM 1422 C C . LEU B 1 77 ? 62.428 39.449 25.570 1.000 48.317 57 LEU BBB C 1
ATOM 1423 O O . LEU B 1 77 ? 61.523 38.627 25.591 1.000 49.525 57 LEU BBB O 1
ATOM 1428 N N . LEU B 1 78 ? 63.568 39.288 26.235 1.000 48.964 58 LEU BBB N 1
ATOM 1429 C CA . LEU B 1 78 ? 63.817 38.126 27.125 1.000 50.888 58 LEU BBB CA 1
ATOM 1430 C C . LEU B 1 78 ? 62.883 38.192 28.339 1.000 49.027 58 LEU BBB C 1
ATOM 1431 O O . LEU B 1 78 ? 62.338 37.152 28.724 1.000 53.025 58 LEU BBB O 1
ATOM 1436 N N . ALA B 1 79 ? 62.685 39.375 28.905 1.000 48.660 59 ALA BBB N 1
ATOM 1437 C CA . ALA B 1 79 ? 61.788 39.583 30.066 1.000 48.424 59 ALA BBB CA 1
ATOM 1438 C C . ALA B 1 79 ? 60.350 39.177 29.682 1.000 50.686 59 ALA BBB C 1
ATOM 1439 O O . ALA B 1 79 ? 59.748 38.390 30.440 1.000 51.498 59 ALA BBB O 1
ATOM 1441 N N . GLU B 1 80 ? 59.848 39.640 28.531 1.000 47.707 60 GLU BBB N 1
ATOM 1442 C CA . GLU B 1 80 ? 58.485 39.323 28.028 1.000 49.433 60 GLU BBB CA 1
ATOM 1443 C C . GLU B 1 80 ? 58.388 37.817 27.749 1.000 56.319 60 GLU BBB C 1
ATOM 1444 O O . GLU B 1 80 ? 57.337 37.224 28.024 1.000 53.387 60 GLU BBB O 1
ATOM 1450 N N . GLY B 1 81 ? 59.457 37.225 27.219 1.000 53.542 61 GLY BBB N 1
ATOM 1451 C CA . GLY B 1 81 ? 59.509 35.813 26.817 1.000 47.599 61 GLY BBB CA 1
ATOM 1452 C C . GLY B 1 81 ? 59.272 34.868 27.976 1.000 45.754 61 GLY BBB C 1
ATOM 1453 O O . GLY B 1 81 ? 58.907 33.715 27.714 1.000 47.508 61 GLY BBB O 1
ATOM 1454 N N . LEU B 1 82 ? 59.489 35.308 29.214 1.000 47.036 62 LEU BBB N 1
ATOM 1455 C CA . LEU B 1 82 ? 59.190 34.480 30.416 1.000 51.673 62 LEU BBB CA 1
ATOM 1456 C C . LEU B 1 82 ? 57.674 34.280 30.579 1.000 52.317 62 LEU BBB C 1
ATOM 1457 O O . LEU B 1 82 ? 57.292 33.296 31.199 1.000 59.196 62 LEU BBB O 1
ATOM 1462 N N . HIS B 1 83 ? 56.852 35.189 30.051 1.000 59.028 63 HIS BBB N 1
ATOM 1463 C CA . HIS B 1 83 ? 55.394 35.294 30.329 1.000 57.244 63 HIS BBB CA 1
ATOM 1464 C C . HIS B 1 83 ? 54.554 34.987 29.081 1.000 60.743 63 HIS BBB C 1
ATOM 1465 O O . HIS B 1 83 ? 53.482 34.393 29.260 1.000 73.787 63 HIS BBB O 1
ATOM 1472 N N . ARG B 1 84 ? 54.994 35.349 27.872 1.000 59.198 64 ARG BBB N 1
ATOM 1473 C CA . ARG B 1 84 ? 54.172 35.177 26.645 1.000 59.547 64 ARG BBB CA 1
ATOM 1474 C C . ARG B 1 84 ? 55.054 35.143 25.400 1.000 58.250 64 ARG BBB C 1
ATOM 1475 O O . ARG B 1 84 ? 56.196 35.589 25.420 1.000 56.484 64 ARG BBB O 1
ATOM 1483 N N . PRO B 1 85 ? 54.530 34.620 24.268 1.000 63.811 65 PRO BBB N 1
ATOM 1484 C CA . PRO B 1 85 ? 55.279 34.556 23.020 1.000 60.293 65 PRO BBB CA 1
ATOM 1485 C C . PRO B 1 85 ? 55.537 35.973 22.521 1.000 64.451 65 PRO BBB C 1
ATOM 1486 O O . PRO B 1 85 ? 54.668 36.780 22.660 1.000 73.117 65 PRO BBB O 1
ATOM 1490 N N . THR B 1 86 ? 56.724 36.235 21.976 1.000 69.046 66 THR BBB N 1
ATOM 1491 C CA . THR B 1 86 ? 57.114 37.592 21.530 1.000 61.971 66 THR BBB CA 1
ATOM 1492 C C . THR B 1 86 ? 58.243 37.516 20.511 1.000 60.781 66 THR BBB C 1
ATOM 1493 O O . THR B 1 86 ? 58.871 36.462 20.411 1.000 65.525 66 THR BBB O 1
ATOM 1497 N N . GLY B 1 87 ? 58.465 38.610 19.787 1.000 65.518 67 GLY BBB N 1
ATOM 1498 C CA . GLY B 1 87 ? 59.565 38.775 18.823 1.000 66.764 67 GLY BBB CA 1
ATOM 1499 C C . GLY B 1 87 ? 59.105 38.575 17.395 1.000 74.201 67 GLY BBB C 1
ATOM 1500 O O . GLY B 1 87 ? 58.212 37.740 17.150 1.000 72.200 67 GLY BBB O 1
ATOM 1501 N N . THR B 1 88 ? 59.730 39.311 16.479 1.000 96.060 68 THR BBB N 1
ATOM 1502 C CA . THR B 1 88 ? 59.593 39.158 15.006 1.000 108.675 68 THR BBB CA 1
ATOM 1503 C C . THR B 1 88 ? 60.997 39.204 14.386 1.000 119.211 68 THR BBB C 1
ATOM 1504 O O . THR B 1 88 ? 61.943 39.680 15.072 1.000 105.569 68 THR BBB O 1
ATOM 1508 N N . GLY B 1 89 ? 61.139 38.693 13.161 1.000 120.866 69 GLY BBB N 1
ATOM 1509 C CA . GLY B 1 89 ? 62.413 38.701 12.420 1.000 111.752 69 GLY BBB CA 1
ATOM 1510 C C . GLY B 1 89 ? 63.302 37.545 12.838 1.000 111.641 69 GLY BBB C 1
ATOM 1511 O O . GLY B 1 89 ? 62.807 36.401 12.874 1.000 109.066 69 GLY BBB O 1
ATOM 1512 N N . ASP B 1 90 ? 64.549 37.849 13.203 1.000 105.725 70 ASP BBB N 1
ATOM 1513 C CA . ASP B 1 90 ? 65.601 36.862 13.561 1.000 98.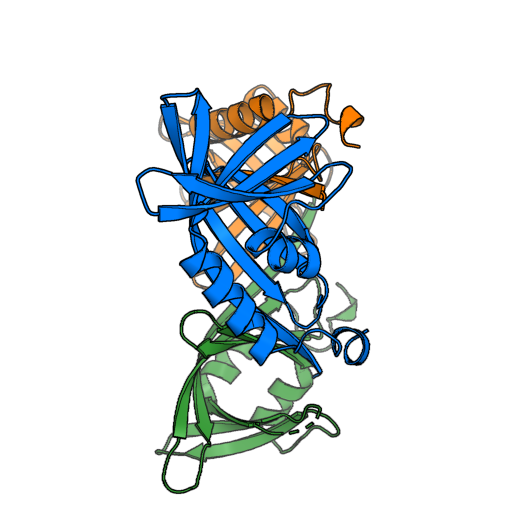558 70 ASP BBB CA 1
ATOM 1514 C C . ASP B 1 90 ? 65.196 36.078 14.813 1.000 87.243 70 ASP BBB C 1
ATOM 1515 O O . ASP B 1 90 ? 65.572 34.891 14.892 1.000 84.265 70 ASP BBB O 1
ATOM 1520 N N . VAL B 1 91 ? 64.490 36.706 15.763 1.000 74.097 71 VAL BBB N 1
ATOM 1521 C CA . VAL B 1 91 ? 64.296 36.133 17.131 1.000 69.353 71 VAL BBB CA 1
ATOM 1522 C C . VAL B 1 91 ? 62.808 35.987 17.443 1.000 58.338 71 VAL BBB C 1
ATOM 1523 O O . VAL B 1 91 ? 62.096 36.970 17.334 1.000 56.646 71 VAL BBB O 1
ATOM 1527 N N . ARG B 1 92 ? 62.409 34.796 17.872 1.000 60.448 72 ARG BBB N 1
ATOM 1528 C CA . ARG B 1 92 ? 61.082 34.470 18.460 1.000 62.258 72 ARG BBB CA 1
ATOM 1529 C C . ARG B 1 92 ? 61.312 33.815 19.826 1.000 58.247 72 ARG BBB C 1
ATOM 1530 O O . ARG B 1 92 ? 62.162 32.888 19.911 1.000 56.153 72 ARG BBB O 1
ATOM 1538 N N . VAL B 1 93 ? 60.600 34.272 20.860 1.000 52.731 73 VAL BBB N 1
ATOM 1539 C CA . VAL B 1 93 ? 60.755 33.770 22.253 1.000 53.729 73 VAL BBB CA 1
ATOM 1540 C C . VAL B 1 93 ? 59.371 33.439 22.820 1.000 52.782 73 VAL BBB C 1
ATOM 1541 O O . VAL B 1 93 ? 58.433 34.228 22.582 1.000 52.636 73 VAL BBB O 1
ATOM 1545 N N . TRP B 1 94 ? 59.253 32.349 23.583 1.000 47.797 74 TRP BBB N 1
ATOM 1546 C CA . TRP B 1 94 ? 57.984 31.983 24.276 1.000 52.285 74 TRP BBB CA 1
ATOM 1547 C C . TRP B 1 94 ? 58.253 31.041 25.443 1.000 48.478 74 TRP BBB C 1
ATOM 1548 O O . TRP B 1 94 ? 59.213 30.265 25.420 1.000 48.562 74 TRP BBB O 1
ATOM 1559 N N . PRO B 1 95 ? 57.418 31.098 26.507 1.000 45.399 75 PRO BBB N 1
ATOM 1560 C CA . PRO B 1 95 ? 57.552 30.203 27.653 1.000 50.349 75 PRO BBB CA 1
ATOM 1561 C C . PRO B 1 95 ? 56.921 28.835 27.368 1.000 55.200 75 PRO BBB C 1
ATOM 1562 O O . PRO B 1 95 ? 56.060 28.730 26.491 1.000 51.509 75 PRO BBB O 1
ATOM 1566 N N . SER B 1 96 ? 57.372 27.833 28.115 1.000 49.767 76 SER BBB N 1
ATOM 1567 C CA . SER B 1 96 ? 56.943 26.428 27.962 1.000 54.235 76 SER BBB CA 1
ATOM 1568 C C . SER B 1 96 ? 57.483 25.637 29.149 1.000 52.096 76 SER BBB C 1
ATOM 1569 O O . SER B 1 96 ? 58.017 26.272 30.086 1.000 50.121 76 SER BBB O 1
ATOM 1572 N N . ARG B 1 97 ? 57.312 24.316 29.137 1.000 52.333 77 ARG BBB N 1
ATOM 1573 C CA . ARG B 1 97 ? 57.879 23.427 30.183 1.000 53.939 77 ARG BBB CA 1
ATOM 1574 C C . ARG B 1 97 ? 58.535 22.244 29.492 1.000 52.547 77 ARG BBB C 1
ATOM 1575 O O . ARG B 1 97 ? 58.071 21.884 28.410 1.000 56.428 77 ARG BBB O 1
ATOM 1583 N N . SER B 1 98 ? 59.599 21.700 30.075 1.000 56.462 78 SER BBB N 1
ATOM 1584 C CA . SER B 1 98 ? 60.240 20.457 29.579 1.000 60.868 78 SER BBB CA 1
ATOM 1585 C C . SER B 1 98 ? 61.049 19.840 30.717 1.000 57.572 78 SER BBB C 1
ATOM 1586 O O . SER B 1 98 ? 61.643 20.621 31.496 1.000 54.864 78 SER BBB O 1
ATOM 1589 N N . HIS B 1 99 ? 61.053 18.507 30.825 1.000 60.608 79 HIS BBB N 1
ATOM 1590 C CA . HIS B 1 99 ? 61.825 17.746 31.843 1.000 62.077 79 HIS BBB CA 1
ATOM 1591 C C . HIS B 1 99 ? 61.499 18.298 33.235 1.000 64.349 79 HIS BBB C 1
ATOM 1592 O O . HIS B 1 99 ? 62.423 18.383 34.067 1.000 77.611 79 HIS BBB O 1
ATOM 1599 N N . GLY B 1 100 ? 60.234 18.692 33.455 1.000 67.618 80 GLY BBB N 1
ATOM 1600 C CA . GLY B 1 100 ? 59.718 19.184 34.746 1.000 69.712 80 GLY BBB CA 1
ATOM 1601 C C . GLY B 1 100 ? 60.237 20.560 35.154 1.000 64.645 80 GLY BBB C 1
ATOM 1602 O O . GLY B 1 100 ? 60.135 20.886 36.348 1.000 67.569 80 GLY BBB O 1
ATOM 1603 N N . GLN B 1 101 ? 60.752 21.360 34.226 1.000 62.786 81 GLN BBB N 1
ATOM 1604 C CA . GLN B 1 101 ? 61.223 22.738 34.532 1.000 60.567 81 GLN BBB CA 1
ATOM 1605 C C . GLN B 1 101 ? 60.501 23.694 33.586 1.000 50.680 81 GLN BBB C 1
ATOM 1606 O O . GLN B 1 101 ? 60.234 23.308 32.427 1.000 55.143 81 GLN BBB O 1
ATOM 1612 N N . GLY B 1 102 ? 60.137 24.872 34.088 1.000 46.258 82 GLY BBB N 1
ATOM 1613 C CA . GLY B 1 102 ? 59.853 26.045 33.234 1.000 49.522 82 GLY BBB CA 1
ATOM 1614 C C . GLY B 1 102 ? 61.059 26.391 32.363 1.000 48.645 82 GLY BBB C 1
ATOM 1615 O O . GLY B 1 102 ? 62.201 26.420 32.890 1.000 41.507 82 GLY BBB O 1
ATOM 1616 N N . VAL B 1 103 ? 60.828 26.600 31.071 1.000 48.320 83 VAL BBB N 1
ATOM 1617 C CA . VAL B 1 103 ? 61.875 26.955 30.085 1.000 46.412 83 VAL BBB CA 1
ATOM 1618 C C . VAL B 1 103 ? 61.388 28.144 29.259 1.000 53.278 83 VAL BBB C 1
ATOM 1619 O O . VAL B 1 103 ? 60.147 28.334 29.118 1.000 46.492 83 VAL BBB O 1
ATOM 1623 N N . VAL B 1 104 ? 62.345 28.914 28.734 1.000 49.077 84 VAL BBB N 1
ATOM 1624 C CA . VAL B 1 104 ? 62.063 29.926 27.684 1.000 51.512 84 VAL BBB CA 1
ATOM 1625 C C . VAL B 1 104 ? 62.612 29.357 26.382 1.000 49.030 84 VAL BBB C 1
ATOM 1626 O O . VAL B 1 104 ? 63.778 28.949 26.359 1.000 54.557 84 VAL BBB O 1
ATOM 1630 N N . CYS B 1 105 ? 61.763 29.244 25.373 1.000 51.662 85 CYS BBB N 1
ATOM 1631 C CA . CYS B 1 105 ? 62.147 28.728 24.038 1.000 55.861 85 CYS BBB CA 1
ATOM 1632 C C . CYS B 1 105 ? 62.682 29.922 23.249 1.000 58.491 85 CYS BBB C 1
ATOM 1633 O O . CYS B 1 105 ? 62.024 30.971 23.271 1.000 57.513 85 CYS BBB O 1
ATOM 1636 N N . ILE B 1 106 ? 63.870 29.781 22.659 1.000 60.494 86 ILE BBB N 1
ATOM 1637 C CA . ILE B 1 106 ? 64.517 30.826 21.818 1.000 55.684 86 ILE BBB CA 1
ATOM 1638 C C . ILE B 1 106 ? 64.735 30.247 20.419 1.000 54.154 86 ILE BBB C 1
ATOM 1639 O O . ILE B 1 106 ? 65.580 29.346 20.263 1.000 55.240 86 ILE BBB O 1
ATOM 1644 N N . ALA B 1 107 ? 63.973 30.741 19.449 1.000 53.361 87 ALA BBB N 1
ATOM 1645 C CA . ALA B 1 107 ? 64.101 30.385 18.022 1.000 58.809 87 ALA BBB CA 1
ATOM 1646 C C . ALA B 1 107 ? 64.884 31.497 17.323 1.000 59.826 87 ALA BBB C 1
ATOM 1647 O O . ALA B 1 107 ? 64.392 32.646 17.299 1.000 60.258 87 ALA BBB O 1
ATOM 1649 N N . LEU B 1 108 ? 66.048 31.149 16.773 1.000 61.221 88 LEU BBB N 1
ATOM 1650 C CA . LEU B 1 108 ? 66.983 32.088 16.103 1.000 62.779 88 LEU BBB CA 1
ATOM 1651 C C . LEU B 1 108 ? 67.068 31.751 14.608 1.000 62.714 88 LEU BBB C 1
ATOM 1652 O O . LEU B 1 108 ? 67.276 30.582 14.275 1.000 63.349 88 LEU BBB O 1
ATOM 1657 N N . SER B 1 109 ? 66.904 32.760 13.748 1.000 76.385 89 SER BBB N 1
ATOM 1658 C CA . SER B 1 109 ? 67.069 32.685 12.273 1.000 85.605 89 SER BBB CA 1
ATOM 1659 C C . SER B 1 109 ? 68.267 33.537 11.845 1.000 91.131 89 SER BBB C 1
ATOM 1660 O O . SER B 1 109 ? 68.412 34.676 12.335 1.000 91.848 89 SER BBB O 1
ATOM 1663 N N . SER B 1 110 ? 69.100 32.981 10.970 1.000 99.210 90 SER BBB N 1
ATOM 1664 C CA . SER B 1 110 ? 70.266 33.664 10.359 1.000 102.315 90 SER BBB CA 1
ATOM 1665 C C . SER B 1 110 ? 70.369 33.248 8.895 1.000 110.640 90 SER BBB C 1
ATOM 1666 O O . SER B 1 110 ? 69.691 32.313 8.467 1.000 101.006 90 SER BBB O 1
ATOM 1669 N N . PRO B 1 111 ? 71.212 33.932 8.086 1.000 124.288 91 PRO BBB N 1
ATOM 1670 C CA . PRO B 1 111 ? 71.580 33.431 6.763 1.000 125.252 91 PRO BBB CA 1
ATOM 1671 C C . PRO B 1 111 ? 72.000 31.953 6.804 1.000 123.796 91 PRO BBB C 1
ATOM 1672 O O . PRO B 1 111 ? 71.636 31.232 5.900 1.000 114.229 91 PRO BBB O 1
ATOM 1676 N N . GLU B 1 112 ? 72.719 31.549 7.859 1.000 132.085 92 GLU BBB N 1
ATOM 1677 C CA . GLU B 1 112 ? 73.237 30.166 8.083 1.000 130.996 92 GLU BBB CA 1
ATOM 1678 C C . GLU B 1 112 ? 72.058 29.183 8.212 1.000 133.026 92 GLU BBB C 1
ATOM 1679 O O . GLU B 1 112 ? 72.067 28.168 7.484 1.000 116.553 92 GLU BBB O 1
ATOM 1685 N N . GLY B 1 113 ? 71.075 29.476 9.071 1.000 140.371 93 GLY BBB N 1
ATOM 1686 C CA . GLY B 1 113 ? 69.819 28.703 9.161 1.000 131.952 93 GLY BBB CA 1
ATOM 1687 C C . GLY B 1 113 ? 68.966 29.082 10.361 1.000 126.228 93 GLY BBB C 1
ATOM 1688 O O . GLY B 1 113 ? 68.899 30.290 10.687 1.000 122.232 93 GLY BBB O 1
ATOM 1689 N N . GLU B 1 114 ? 68.310 28.077 10.958 1.000 110.232 94 GLU BBB N 1
ATOM 1690 C CA . GLU B 1 114 ? 67.347 28.203 12.083 1.000 104.564 94 GLU BBB CA 1
ATOM 1691 C C . GLU B 1 114 ? 67.787 27.284 13.230 1.000 97.389 94 GLU BBB C 1
ATOM 1692 O O . GLU B 1 114 ? 68.038 26.101 12.964 1.000 103.510 94 GLU BBB O 1
ATOM 1698 N N . ALA B 1 115 ? 67.862 27.798 14.463 1.000 86.206 95 ALA BBB N 1
ATOM 1699 C CA . ALA B 1 115 ? 68.140 27.008 15.686 1.000 72.271 95 ALA BBB CA 1
ATOM 1700 C C . ALA B 1 115 ? 67.054 27.258 16.739 1.000 67.997 95 ALA BBB C 1
ATOM 1701 O O . ALA B 1 115 ? 66.556 28.391 16.830 1.000 65.672 95 ALA BBB O 1
ATOM 1703 N N . LEU B 1 116 ? 66.705 26.215 17.492 1.000 67.421 96 LEU BBB N 1
ATOM 1704 C CA . LEU B 1 116 ? 65.754 26.273 18.628 1.000 64.455 96 LEU BBB CA 1
ATOM 1705 C C . LEU B 1 116 ? 66.501 25.915 19.916 1.000 55.959 96 LEU BBB C 1
ATOM 1706 O O . LEU B 1 116 ? 67.026 24.799 20.018 1.000 57.165 96 LEU BBB O 1
ATOM 1711 N N . LEU B 1 117 ? 66.524 26.839 20.873 1.000 56.255 97 LEU BBB N 1
ATOM 1712 C CA . LEU B 1 117 ? 67.231 26.658 22.169 1.000 56.774 97 LEU BBB CA 1
ATOM 1713 C C . LEU B 1 117 ? 66.210 26.732 23.305 1.000 56.605 97 LEU BBB C 1
ATOM 1714 O O . LEU B 1 117 ? 65.217 27.477 23.173 1.000 63.978 97 LEU BBB O 1
ATOM 1719 N N . GLU B 1 118 ? 66.428 25.947 24.352 1.000 59.649 98 GLU BBB N 1
ATOM 1720 C CA . GLU B 1 118 ? 65.646 25.980 25.609 1.000 57.263 98 GLU BBB CA 1
ATOM 1721 C C . GLU B 1 118 ? 66.574 26.511 26.698 1.000 57.065 98 GLU BBB C 1
ATOM 1722 O O . GLU B 1 118 ? 67.633 25.889 26.923 1.000 46.538 98 GLU BBB O 1
ATOM 1728 N N . ALA B 1 119 ? 66.168 27.604 27.338 1.000 48.712 99 ALA BBB N 1
ATOM 1729 C CA . ALA B 1 119 ? 66.823 28.159 28.531 1.000 51.091 99 ALA BBB CA 1
ATOM 1730 C C . ALA B 1 119 ? 65.994 27.810 29.762 1.000 48.908 99 ALA BBB C 1
ATOM 1731 O O . ALA B 1 119 ? 64.773 27.898 29.740 1.000 49.431 99 ALA BBB O 1
ATOM 1733 N N . PRO B 1 120 ? 66.629 27.444 30.886 1.000 51.832 100 PRO BBB N 1
ATOM 1734 C CA . PRO B 1 120 ? 65.911 27.294 32.145 1.000 47.262 100 PRO BBB CA 1
ATOM 1735 C C . PRO B 1 120 ? 65.382 28.659 32.609 1.000 50.817 100 PRO BBB C 1
ATOM 1736 O O . PRO B 1 120 ? 66.177 29.570 32.803 1.000 55.034 100 PRO BBB O 1
ATOM 1740 N N . ALA B 1 121 ? 64.057 28.744 32.781 1.000 46.947 101 ALA BBB N 1
ATOM 1741 C CA . ALA B 1 121 ? 63.291 29.962 33.118 1.000 48.549 101 ALA BBB CA 1
ATOM 1742 C C . ALA B 1 121 ? 63.788 30.542 34.437 1.000 48.754 101 ALA BBB C 1
ATOM 1743 O O . ALA B 1 121 ? 64.017 31.755 34.494 1.000 53.515 101 ALA BBB O 1
ATOM 1745 N N . ARG B 1 122 ? 63.948 29.714 35.457 1.000 47.654 102 ARG BBB N 1
ATOM 1746 C CA . ARG B 1 122 ? 64.285 30.194 36.820 1.000 51.207 102 ARG BBB CA 1
ATOM 1747 C C . ARG B 1 122 ? 65.621 30.947 36.759 1.000 49.904 102 ARG BBB C 1
ATOM 1748 O O . ARG B 1 122 ? 65.672 32.078 37.234 1.000 56.766 102 ARG BBB O 1
ATOM 1756 N N . ALA B 1 123 ? 66.642 30.340 36.159 1.000 46.683 103 ALA BBB N 1
ATOM 1757 C CA . ALA B 1 123 ? 68.012 30.892 36.047 1.000 47.622 103 ALA BBB CA 1
ATOM 1758 C C . ALA B 1 123 ? 67.975 32.171 35.200 1.000 45.873 103 ALA BBB C 1
ATOM 1759 O O . ALA B 1 123 ? 68.568 33.192 35.627 1.000 50.083 103 ALA BBB O 1
ATOM 1761 N N . LEU B 1 124 ? 67.283 32.138 34.064 1.000 42.650 104 LEU BBB N 1
ATOM 1762 C CA . LEU B 1 124 ? 67.136 33.336 33.206 1.000 45.733 104 LEU BBB CA 1
ATOM 1763 C C . LEU B 1 124 ? 66.505 34.479 34.015 1.000 50.941 104 LEU BBB C 1
ATOM 1764 O O . LEU B 1 124 ? 67.022 35.619 33.926 1.000 50.913 104 LEU BBB O 1
ATOM 1769 N N . GLU B 1 125 ? 65.440 34.192 34.768 1.000 49.975 105 GLU BBB N 1
ATOM 1770 C CA . GLU B 1 125 ? 64.644 35.217 35.496 1.000 50.935 105 GLU BBB CA 1
ATOM 1771 C C . GLU B 1 125 ? 65.501 35.806 36.607 1.000 47.281 105 GLU BBB C 1
ATOM 1772 O O . GLU B 1 125 ? 65.435 37.017 36.853 1.000 51.589 105 GLU BBB O 1
ATOM 1778 N N . SER B 1 126 ? 66.310 34.979 37.239 1.000 44.432 106 SER BBB N 1
ATOM 1779 C CA . SER B 1 126 ? 67.156 35.391 38.380 1.000 46.983 106 SER BBB CA 1
ATOM 1780 C C . SER B 1 126 ? 68.246 36.349 37.857 1.000 46.214 106 SER BBB C 1
ATOM 1781 O O . SER B 1 126 ? 68.565 37.351 38.523 1.000 46.469 106 SER BBB O 1
ATOM 1784 N N . PHE B 1 127 ? 68.779 36.075 36.673 1.000 39.669 107 PHE BBB N 1
ATOM 1785 C CA . PHE B 1 127 ? 69.759 36.956 35.995 1.000 44.727 107 PHE BBB CA 1
ATOM 1786 C C . PHE B 1 127 ? 69.072 38.291 35.641 1.000 43.925 107 PHE BBB C 1
ATOM 1787 O O . PHE B 1 127 ? 69.617 39.351 35.967 1.000 46.279 107 PHE BBB O 1
ATOM 1795 N N . LEU B 1 128 ? 67.892 38.259 35.028 1.000 43.325 108 LEU BBB N 1
ATOM 1796 C CA . LEU B 1 128 ? 67.168 39.496 34.640 1.000 43.468 108 LEU BBB CA 1
ATOM 1797 C C . LEU B 1 128 ? 66.860 40.332 35.888 1.000 44.972 108 LEU BBB C 1
ATOM 1798 O O . LEU B 1 128 ? 66.987 41.573 35.782 1.000 44.825 108 LEU BBB O 1
ATOM 1803 N N . LYS B 1 129 ? 66.553 39.704 37.029 1.000 44.786 109 LYS BBB N 1
ATOM 1804 C CA . LYS B 1 129 ? 66.256 40.418 38.300 1.000 49.331 109 LYS BBB CA 1
ATOM 1805 C C . LYS B 1 129 ? 67.516 41.149 38.758 1.000 50.133 109 LYS BBB C 1
ATOM 1806 O O . LYS B 1 129 ? 67.401 42.281 39.266 1.000 54.040 109 LYS BBB O 1
ATOM 1812 N N . ARG B 1 130 ? 68.685 40.540 38.570 1.000 49.424 110 ARG BBB N 1
ATOM 1813 C CA . ARG B 1 130 ? 69.969 41.175 38.938 1.000 47.196 110 ARG BBB CA 1
ATOM 1814 C C . ARG B 1 130 ? 70.218 42.358 37.993 1.000 46.227 110 ARG BBB C 1
ATOM 1815 O O . ARG B 1 130 ? 70.647 43.409 38.486 1.000 48.175 110 ARG BBB O 1
ATOM 1823 N N . THR B 1 131 ? 69.907 42.238 36.698 1.000 39.970 111 THR BBB N 1
ATOM 1824 C CA . THR B 1 131 ? 70.053 43.371 35.754 1.000 42.141 111 THR BBB CA 1
ATOM 1825 C C . THR B 1 131 ? 69.073 44.481 36.149 1.000 44.193 111 THR BBB C 1
ATOM 1826 O O . THR B 1 131 ? 69.454 45.651 36.035 1.000 46.146 111 THR BBB O 1
ATOM 1830 N N . ASP B 1 132 ? 67.882 44.133 36.629 1.000 44.432 112 ASP BBB N 1
ATOM 1831 C CA . ASP B 1 132 ? 66.854 45.124 37.061 1.000 46.910 112 ASP BBB CA 1
ATOM 1832 C C . ASP B 1 132 ? 67.315 45.878 38.312 1.000 44.638 112 ASP BBB C 1
ATOM 1833 O O . ASP B 1 132 ? 66.991 47.066 38.435 1.000 46.676 112 ASP BBB O 1
ATOM 1838 N N . ALA B 1 133 ? 68.057 45.230 39.199 1.000 44.416 113 ALA BBB N 1
ATOM 1839 C CA . ALA B 1 133 ? 68.611 45.890 40.402 1.000 50.186 113 ALA BBB CA 1
ATOM 1840 C C . ALA B 1 133 ? 69.679 46.907 39.970 1.000 52.398 113 ALA BBB C 1
ATOM 1841 O O . ALA B 1 133 ? 69.767 47.949 40.598 1.000 58.420 113 ALA BBB O 1
ATOM 1843 N N . ALA B 1 134 ? 70.437 46.628 38.911 1.000 47.914 114 ALA BBB N 1
ATOM 1844 C CA . ALA B 1 134 ? 71.479 47.535 38.370 1.000 48.357 114 ALA BBB CA 1
ATOM 1845 C C . ALA B 1 134 ? 70.810 48.684 37.609 1.000 46.573 114 ALA BBB C 1
ATOM 1846 O O . ALA B 1 134 ? 71.200 49.827 37.820 1.000 47.903 114 ALA BBB O 1
ATOM 1848 N N . VAL B 1 135 ? 69.890 48.370 36.699 1.000 49.100 115 VAL BBB N 1
ATOM 1849 C CA . VAL B 1 135 ? 69.135 49.367 35.878 1.000 49.095 115 VAL BBB CA 1
ATOM 1850 C C . VAL B 1 135 ? 67.670 48.952 35.840 1.000 46.565 115 VAL BBB C 1
ATOM 1851 O O . VAL B 1 135 ? 67.284 48.103 35.033 1.000 40.254 115 VAL BBB O 1
ATOM 1855 N N . PRO B 1 136 ? 66.813 49.515 36.713 1.000 45.958 116 PRO BBB N 1
ATOM 1856 C CA . PRO B 1 136 ? 65.393 49.163 36.699 1.000 45.202 116 PRO BBB CA 1
ATOM 1857 C C . PRO B 1 136 ? 64.806 49.430 35.324 1.000 40.825 116 PRO BBB C 1
ATOM 1858 O O . PRO B 1 136 ? 65.100 50.452 34.717 1.000 42.944 116 PRO BBB O 1
ATOM 1862 N N . PRO B 1 137 ? 64.024 48.488 34.752 1.000 44.517 117 PRO BBB N 1
ATOM 1863 C CA . PRO B 1 137 ? 63.331 48.744 33.492 1.000 44.031 117 PRO BBB CA 1
ATOM 1864 C C . PRO B 1 137 ? 62.515 50.041 33.632 1.000 44.526 117 PRO BBB C 1
ATOM 1865 O O . PRO B 1 137 ? 61.916 50.259 34.680 1.000 41.594 117 PRO BBB O 1
ATOM 1869 N N . GLY B 1 138 ? 62.540 50.874 32.593 1.000 43.420 118 GLY BBB N 1
ATOM 1870 C CA . GLY B 1 138 ? 61.951 52.222 32.600 1.000 50.183 118 GLY BBB CA 1
ATOM 1871 C C . GLY B 1 138 ? 62.977 53.318 32.833 1.000 51.078 118 GLY BBB C 1
ATOM 1872 O O . GLY B 1 138 ? 62.642 54.481 32.518 1.000 50.508 118 GLY BBB O 1
ATOM 1873 N N . THR B 1 139 ? 64.171 52.980 33.342 1.000 48.076 119 THR BBB N 1
ATOM 1874 C CA . THR B 1 139 ? 65.246 53.960 33.651 1.000 45.437 119 THR BBB CA 1
ATOM 1875 C C . THR B 1 139 ? 66.411 53.828 32.671 1.000 46.552 119 THR BBB C 1
ATOM 1876 O O . THR B 1 139 ? 67.355 54.598 32.808 1.000 51.221 119 THR BBB O 1
ATOM 1880 N N . GLU B 1 140 ? 66.331 52.936 31.686 1.000 46.033 120 GLU BBB N 1
ATOM 1881 C CA . GLU B 1 140 ? 67.418 52.733 30.698 1.000 43.232 120 GLU BBB CA 1
ATOM 1882 C C . GLU B 1 140 ? 67.818 54.086 30.091 1.000 51.636 120 GLU BBB C 1
ATOM 1883 O O . GLU B 1 140 ? 69.028 54.263 29.828 1.000 54.931 120 GLU BBB O 1
ATOM 1889 N N . HIS B 1 141 ? 66.863 54.998 29.870 1.000 52.923 121 HIS BBB N 1
ATOM 1890 C CA . HIS B 1 141 ? 67.075 56.277 29.127 1.000 54.377 121 HIS BBB CA 1
ATOM 1891 C C . HIS B 1 141 ? 68.007 57.205 29.914 1.000 52.756 121 HIS BBB C 1
ATOM 1892 O O . HIS B 1 141 ? 68.705 57.995 29.265 1.000 55.292 121 HIS BBB O 1
ATOM 1899 N N . ARG B 1 142 ? 68.036 57.095 31.243 1.000 51.351 122 ARG BBB N 1
ATOM 1900 C CA . ARG B 1 142 ? 68.928 57.896 32.120 1.000 58.586 122 ARG BBB CA 1
ATOM 1901 C C . ARG B 1 142 ? 70.398 57.706 31.691 1.000 68.016 122 ARG BBB C 1
ATOM 1902 O O . ARG B 1 142 ? 71.178 58.660 31.816 1.000 78.304 122 ARG BBB O 1
ATOM 1910 N N . HIS B 1 143 ? 70.759 56.509 31.213 1.000 77.312 123 HIS BBB N 1
ATOM 1911 C CA . HIS B 1 143 ? 72.124 56.111 30.764 1.000 73.922 123 HIS BBB CA 1
ATOM 1912 C C . HIS B 1 143 ? 72.284 56.396 29.265 1.000 87.319 123 HIS BBB C 1
ATOM 1913 O O . HIS B 1 143 ? 73.431 56.550 28.820 1.000 93.351 123 HIS BBB O 1
ATOM 1920 N N . PHE B 1 144 ? 71.169 56.356 28.516 1.000 105.903 124 PHE BBB N 1
ATOM 1921 C CA . PHE B 1 144 ? 71.080 56.311 27.027 1.000 102.442 124 PHE BBB CA 1
ATOM 1922 C C . PHE B 1 144 ? 71.641 54.967 26.530 1.000 92.661 124 PHE BBB C 1
ATOM 1923 O O . PHE B 1 144 ? 71.507 54.474 25.406 1.000 79.702 124 PHE BBB O 1
ATOM 1931 N N . GLY C 1 18 ? 66.995 41.435 18.419 1.000 78.640 -2 GLY CCC N 1
ATOM 1932 C CA . GLY C 1 18 ? 67.883 40.240 18.491 1.000 74.857 -2 GLY CCC CA 1
ATOM 1933 C C . GLY C 1 18 ? 68.681 40.030 17.212 1.000 73.099 -2 GLY CCC C 1
ATOM 1934 O O . GLY C 1 18 ? 68.074 40.093 16.120 1.000 75.689 -2 GLY CCC O 1
ATOM 1935 N N . SER C 1 19 ? 69.992 39.801 17.324 1.000 77.778 -1 SER CCC N 1
ATOM 1936 C CA . SER C 1 19 ? 70.924 39.770 16.164 1.000 71.217 -1 SER CCC CA 1
ATOM 1937 C C . SER C 1 19 ? 72.202 38.996 16.498 1.000 65.870 -1 SER CCC C 1
ATOM 1938 O O . SER C 1 19 ? 72.723 39.125 17.627 1.000 58.621 -1 SER CCC O 1
ATOM 1941 N N . HIS C 1 20 ? 72.663 38.213 15.520 1.000 67.068 0 HIS CCC N 1
ATOM 1942 C CA . HIS C 1 20 ? 73.977 37.516 15.466 1.000 64.917 0 HIS CCC CA 1
ATOM 1943 C C . HIS C 1 20 ? 75.107 38.541 15.329 1.000 58.147 0 HIS CCC C 1
ATOM 1944 O O . HIS C 1 20 ? 75.275 39.072 14.234 1.000 55.775 0 HIS CCC O 1
ATOM 1951 N N . MET C 1 21 ? 75.831 38.838 16.402 1.000 55.839 1 MET CCC N 1
ATOM 1952 C CA . MET C 1 21 ? 76.917 39.840 16.375 1.000 58.988 1 MET CCC CA 1
ATOM 1953 C C . MET C 1 21 ? 78.209 39.203 15.852 1.000 67.985 1 MET CCC C 1
ATOM 1954 O O . MET C 1 21 ? 78.916 39.883 15.106 1.000 75.476 1 MET CCC O 1
ATOM 1959 N N . ASN C 1 22 ? 78.527 37.965 16.226 1.000 61.388 2 ASN CCC N 1
ATOM 1960 C CA . ASN C 1 22 ? 79.872 37.401 15.970 1.000 65.580 2 ASN CCC CA 1
ATOM 1961 C C . ASN C 1 22 ? 79.876 35.878 16.147 1.000 67.784 2 ASN CCC C 1
ATOM 1962 O O . ASN C 1 22 ? 79.043 35.357 16.912 1.000 64.747 2 ASN CCC O 1
ATOM 1967 N N . THR C 1 23 ? 80.776 35.203 15.429 1.000 63.048 3 THR CCC N 1
ATOM 1968 C CA . THR C 1 23 ? 81.168 33.792 15.655 1.000 58.101 3 THR CCC CA 1
ATOM 1969 C C . THR C 1 23 ? 82.673 33.789 15.920 1.000 53.806 3 THR CCC C 1
ATOM 1970 O O . THR C 1 23 ? 83.391 34.442 15.181 1.000 51.037 3 THR CCC O 1
ATOM 1974 N N . THR C 1 24 ? 83.129 33.120 16.957 1.000 46.984 4 THR CCC N 1
ATOM 1975 C CA . THR C 1 24 ? 84.552 33.075 17.321 1.000 50.841 4 THR CCC CA 1
ATOM 1976 C C . THR C 1 24 ? 85.100 31.657 17.164 1.000 56.249 4 THR CCC C 1
ATOM 1977 O O . THR C 1 24 ? 84.459 30.715 17.662 1.000 57.396 4 THR CCC O 1
ATOM 1981 N N . VAL C 1 25 ? 86.262 31.542 16.525 1.000 49.685 5 VAL CCC N 1
ATOM 1982 C CA . VAL C 1 25 ? 87.033 30.275 16.433 1.000 48.925 5 VAL CCC CA 1
ATOM 1983 C C . VAL C 1 25 ? 88.357 30.559 17.123 1.000 46.776 5 VAL CCC C 1
ATOM 1984 O O . VAL C 1 25 ? 89.012 31.533 16.728 1.000 48.235 5 VAL CCC O 1
ATOM 1988 N N . SER C 1 26 ? 88.749 29.786 18.124 1.000 42.595 6 SER CCC N 1
ATOM 1989 C CA . SER C 1 26 ? 90.032 30.043 18.809 1.000 47.291 6 SER CCC CA 1
ATOM 1990 C C . SER C 1 26 ? 90.845 28.756 18.989 1.000 52.405 6 SER CCC C 1
ATOM 1991 O O . SER C 1 26 ? 90.323 27.657 18.731 1.000 49.892 6 SER CCC O 1
ATOM 1994 N N . CYS C 1 27 ? 92.103 28.895 19.384 1.000 53.708 7 CYS CCC N 1
ATOM 1995 C CA . CYS C 1 27 ? 92.955 27.763 19.794 1.000 54.216 7 CYS CCC CA 1
ATOM 1996 C C . CYS C 1 27 ? 94.052 28.279 20.718 1.000 51.844 7 CYS CCC C 1
ATOM 1997 O O . CYS C 1 27 ? 94.295 29.486 20.736 1.000 55.882 7 CYS CCC O 1
ATOM 2000 N N . GLU C 1 28 ? 94.633 27.385 21.509 1.000 58.429 8 GLU CCC N 1
ATOM 2001 C CA . GLU C 1 28 ? 95.802 27.683 22.365 1.000 68.532 8 GLU CCC CA 1
ATOM 2002 C C . GLU C 1 28 ? 97.001 26.937 21.774 1.000 61.725 8 GLU CCC C 1
ATOM 2003 O O . GLU C 1 28 ? 96.868 25.734 21.532 1.000 67.100 8 GLU CCC O 1
ATOM 2009 N N . LEU C 1 29 ? 98.074 27.656 21.468 1.000 57.811 9 LEU CCC N 1
ATOM 2010 C CA . LEU C 1 29 ? 99.322 27.095 20.899 1.000 59.812 9 LEU CCC CA 1
ATOM 2011 C C . LEU C 1 29 ? 100.423 27.296 21.927 1.000 63.580 9 LEU CCC C 1
ATOM 2012 O O . LEU C 1 29 ? 100.374 28.313 22.617 1.000 71.910 9 LEU CCC O 1
ATOM 2017 N N . HIS C 1 30 ? 101.419 26.412 21.948 1.000 67.264 10 HIS CCC N 1
ATOM 2018 C CA . HIS C 1 30 ? 102.706 26.652 22.636 1.000 65.055 10 HIS CCC CA 1
ATOM 2019 C C . HIS C 1 30 ? 103.711 27.039 21.558 1.000 63.532 10 HIS CCC C 1
ATOM 2020 O O . HIS C 1 30 ? 104.003 26.198 20.704 1.000 70.317 10 HIS CCC O 1
ATOM 2027 N N . LEU C 1 31 ? 104.140 28.306 21.561 1.000 58.664 11 LEU CCC N 1
ATOM 2028 C CA . LEU C 1 31 ? 105.163 28.821 20.627 1.000 54.744 11 LEU CCC CA 1
ATOM 2029 C C . LEU C 1 31 ? 106.514 28.824 21.342 1.000 55.537 11 LEU CCC C 1
ATOM 2030 O O . LEU C 1 31 ? 106.542 28.765 22.596 1.000 50.206 11 LEU CCC O 1
ATOM 2035 N N . ARG C 1 32 ? 107.591 28.908 20.566 1.000 58.171 12 ARG CCC N 1
ATOM 2036 C CA . ARG C 1 32 ? 108.966 29.032 21.096 1.000 65.725 12 ARG CCC CA 1
ATOM 2037 C C . ARG C 1 32 ? 109.506 30.400 20.714 1.000 62.282 12 ARG CCC C 1
ATOM 2038 O O . ARG C 1 32 ? 109.499 30.726 19.520 1.000 60.842 12 ARG CCC O 1
ATOM 2046 N N . LEU C 1 33 ? 109.909 31.183 21.704 1.000 62.813 13 LEU CCC N 1
ATOM 2047 C CA . LEU C 1 33 ? 110.602 32.462 21.439 1.000 68.665 13 LEU CCC CA 1
ATOM 2048 C C . LEU C 1 33 ? 112.053 32.113 21.143 1.000 72.183 13 LEU CCC C 1
ATOM 2049 O O . LEU C 1 33 ? 112.688 31.544 22.055 1.000 69.033 13 LEU CCC O 1
ATOM 2054 N N . VAL C 1 34 ? 112.552 32.392 19.938 1.000 65.811 14 VAL CCC N 1
ATOM 2055 C CA . VAL C 1 34 ? 113.957 32.040 19.586 1.000 73.809 14 VAL CCC CA 1
ATOM 2056 C C . VAL C 1 34 ? 114.872 33.148 20.105 1.000 79.801 14 VAL CCC C 1
ATOM 2057 O O . VAL C 1 34 ? 115.078 34.139 19.391 1.000 82.206 14 VAL CCC O 1
ATOM 2061 N N . VAL C 1 35 ? 115.376 32.963 21.326 1.000 94.861 15 VAL CCC N 1
ATOM 2062 C CA . VAL C 1 35 ? 116.339 33.855 22.034 1.000 102.343 15 VAL CCC CA 1
ATOM 2063 C C . VAL C 1 35 ? 117.683 33.820 21.296 1.000 110.211 15 VAL CCC C 1
ATOM 2064 O O . VAL C 1 35 ? 118.256 34.896 21.089 1.000 103.858 15 VAL CCC O 1
ATOM 2068 N N . SER C 1 36 ? 118.180 32.619 20.978 1.000 117.507 16 SER CCC N 1
ATOM 2069 C CA . SER C 1 36 ? 119.500 32.376 20.337 1.000 127.521 16 SER CCC CA 1
ATOM 2070 C C . SER C 1 36 ? 119.518 30.980 19.710 1.000 139.509 16 SER CCC C 1
ATOM 2071 O O . SER C 1 36 ? 118.535 30.247 19.890 1.000 150.980 16 SER CCC O 1
ATOM 2074 N N . SER C 1 37 ? 120.596 30.619 19.008 1.000 142.742 17 SER CCC N 1
ATOM 2075 C CA . SER C 1 37 ? 120.804 29.240 18.481 1.000 135.073 17 SER CCC CA 1
ATOM 2076 C C . SER C 1 37 ? 120.838 28.254 19.658 1.000 138.737 17 SER CCC C 1
ATOM 2077 O O . SER C 1 37 ? 120.226 27.184 19.564 1.000 130.641 17 SER CCC O 1
ATOM 2080 N N . GLU C 1 38 ? 121.507 28.622 20.749 1.000 146.137 18 GLU CCC N 1
ATOM 2081 C CA . GLU C 1 38 ? 121.639 27.766 21.957 1.000 147.533 18 GLU CCC CA 1
ATOM 2082 C C . GLU C 1 38 ? 120.271 27.611 22.632 1.000 143.368 18 GLU CCC C 1
ATOM 2083 O O . GLU C 1 38 ? 119.904 26.475 22.935 1.000 138.798 18 GLU CCC O 1
ATOM 2089 N N . SER C 1 39 ? 119.522 28.694 22.860 1.000 145.272 19 SER CCC N 1
ATOM 2090 C CA . SER C 1 39 ? 118.371 28.664 23.806 1.000 129.171 19 SER CCC CA 1
ATOM 2091 C C . SER C 1 39 ? 117.130 29.367 23.242 1.000 116.685 19 SER CCC C 1
ATOM 2092 O O . SER C 1 39 ? 117.252 30.425 22.593 1.000 107.061 19 SER CCC O 1
ATOM 2095 N N . SER C 1 40 ? 115.957 28.800 23.533 1.000 98.646 20 SER CCC N 1
ATOM 2096 C CA . SER C 1 40 ? 114.620 29.357 23.220 1.000 91.920 20 SER CCC CA 1
ATOM 2097 C C . SER C 1 40 ? 113.714 29.273 24.456 1.000 89.241 20 SER CCC C 1
ATOM 2098 O O . SER C 1 40 ? 114.002 28.458 25.339 1.000 83.813 20 SER CCC O 1
ATOM 2101 N N . LEU C 1 41 ? 112.654 30.085 24.516 1.000 82.333 21 LEU CCC N 1
ATOM 2102 C CA . LEU C 1 41 ? 111.749 30.159 25.694 1.000 81.647 21 LEU CCC CA 1
ATOM 2103 C C . LEU C 1 41 ? 110.326 29.820 25.277 1.000 74.559 21 LEU CCC C 1
ATOM 2104 O O . LEU C 1 41 ? 109.935 30.047 24.133 1.000 67.862 21 LEU CCC O 1
ATOM 2109 N N . PRO C 1 42 ? 109.509 29.281 26.205 1.000 76.809 22 PRO CCC N 1
ATOM 2110 C CA . PRO C 1 42 ? 108.123 28.937 25.894 1.000 78.792 22 PRO CCC CA 1
ATOM 2111 C C . PRO C 1 42 ? 107.221 30.179 25.963 1.000 79.645 22 PRO CCC C 1
ATOM 2112 O O . PRO C 1 42 ? 107.303 30.925 26.920 1.000 76.830 22 PRO CCC O 1
ATOM 2116 N N . VAL C 1 43 ? 106.384 30.365 24.946 1.000 74.701 23 VAL CCC N 1
ATOM 2117 C CA . VAL C 1 43 ? 105.364 31.446 24.901 1.000 67.951 23 VAL CCC CA 1
ATOM 2118 C C . VAL C 1 43 ? 104.015 30.807 24.615 1.000 56.206 23 VAL CCC C 1
ATOM 2119 O O . VAL C 1 43 ? 103.685 30.545 23.465 1.000 59.313 23 VAL CCC O 1
ATOM 2123 N N . PRO C 1 44 ? 103.182 30.582 25.648 1.000 53.074 24 PRO CCC N 1
ATOM 2124 C CA . PRO C 1 44 ? 101.785 30.230 25.415 1.000 57.693 24 PRO CCC CA 1
ATOM 2125 C C . PRO C 1 44 ? 101.123 31.389 24.645 1.000 54.068 24 PRO CCC C 1
ATOM 2126 O O . PRO C 1 44 ? 101.417 32.541 24.921 1.000 54.889 24 PRO CCC O 1
ATOM 2130 N N . ALA C 1 45 ? 100.293 31.061 23.668 1.000 52.303 25 ALA CCC N 1
ATOM 2131 C CA . ALA C 1 45 ? 99.600 32.044 22.813 1.000 55.581 25 ALA CCC CA 1
ATOM 2132 C C . ALA C 1 45 ? 98.155 31.590 22.612 1.000 54.241 25 ALA CCC C 1
ATOM 2133 O O . ALA C 1 45 ? 97.895 30.360 22.580 1.000 56.562 25 ALA CCC O 1
ATOM 2135 N N . GLY C 1 46 ? 97.243 32.551 22.562 1.000 55.318 26 GLY CCC N 1
ATOM 2136 C CA . GLY C 1 46 ? 95.877 32.326 22.078 1.000 50.285 26 GLY CCC CA 1
ATOM 2137 C C . GLY C 1 46 ? 95.743 32.917 20.696 1.000 50.211 26 GLY CCC C 1
ATOM 2138 O O . GLY C 1 46 ? 96.200 34.060 20.504 1.000 52.578 26 GLY CCC O 1
ATOM 2139 N N . LEU C 1 47 ? 95.143 32.184 19.763 1.000 43.907 27 LEU CCC N 1
ATOM 2140 C CA . LEU C 1 47 ? 94.709 32.748 18.465 1.000 43.615 27 LEU CCC CA 1
ATOM 2141 C C . LEU C 1 47 ? 93.192 32.804 18.505 1.000 44.461 27 LEU CCC C 1
ATOM 2142 O O . LEU C 1 47 ? 92.590 31.900 19.097 1.000 47.773 27 LEU CCC O 1
ATOM 2147 N N . ARG C 1 48 ? 92.607 33.849 17.936 1.000 47.344 28 ARG CCC N 1
ATOM 2148 C CA . ARG C 1 48 ? 91.137 33.970 17.804 1.000 47.602 28 ARG CCC CA 1
ATOM 2149 C C . ARG C 1 48 ? 90.819 34.536 16.424 1.000 43.064 28 ARG CCC C 1
ATOM 2150 O O . ARG C 1 48 ? 91.533 35.419 15.947 1.000 48.740 28 ARG CCC O 1
ATOM 2158 N N . TYR C 1 49 ? 89.807 33.966 15.787 1.000 39.578 29 TYR CCC N 1
ATOM 2159 C CA . TYR C 1 49 ? 89.196 34.469 14.549 1.000 41.984 29 TYR CCC CA 1
ATOM 2160 C C . TYR C 1 49 ? 87.745 34.872 14.848 1.000 45.032 29 TYR CCC C 1
ATOM 2161 O O . TYR C 1 49 ? 86.991 34.052 15.394 1.000 47.465 29 TYR CCC O 1
ATOM 2170 N N . ASP C 1 50 ? 87.373 36.099 14.493 1.000 49.081 30 ASP CCC N 1
ATOM 2171 C CA . ASP C 1 50 ? 86.026 36.695 14.688 1.000 45.020 30 ASP CCC CA 1
ATOM 2172 C C . ASP C 1 50 ? 85.437 36.942 13.297 1.000 49.737 30 ASP CCC C 1
ATOM 2173 O O . ASP C 1 50 ? 86.055 37.681 12.531 1.000 52.402 30 ASP CCC O 1
ATOM 2178 N N . THR C 1 51 ? 84.288 36.336 12.976 1.000 48.650 31 THR CCC N 1
ATOM 2179 C CA . THR C 1 51 ? 83.623 36.501 11.661 1.000 48.745 31 THR CCC CA 1
ATOM 2180 C C . THR C 1 51 ? 83.215 37.972 11.459 1.000 53.138 31 THR CCC C 1
ATOM 2181 O O . THR C 1 51 ? 83.051 38.365 10.302 1.000 62.356 31 THR CCC O 1
ATOM 2185 N N . ALA C 1 52 ? 83.072 38.763 12.523 1.000 49.020 32 ALA CCC N 1
ATOM 2186 C CA . ALA C 1 52 ? 82.838 40.228 12.458 1.000 57.615 32 ALA CCC CA 1
ATOM 2187 C C . ALA C 1 52 ? 84.104 40.977 12.000 1.000 67.500 32 ALA CCC C 1
ATOM 2188 O O . ALA C 1 52 ? 83.973 42.148 11.598 1.000 69.994 32 ALA CCC O 1
ATOM 2190 N N . ASP C 1 53 ? 85.286 40.350 12.079 1.000 61.499 33 ASP CCC N 1
ATOM 2191 C CA . ASP C 1 53 ? 86.579 40.911 11.597 1.000 51.394 33 ASP CCC CA 1
ATOM 2192 C C . ASP C 1 53 ? 87.213 39.845 10.704 1.000 50.684 33 ASP CCC C 1
ATOM 2193 O O . ASP C 1 53 ? 88.262 39.276 11.033 1.000 46.402 33 ASP CCC O 1
ATOM 2198 N N . PRO C 1 54 ? 86.574 39.522 9.557 1.000 46.037 34 PRO CCC N 1
ATOM 2199 C CA . PRO C 1 54 ? 86.836 38.272 8.850 1.000 49.811 34 PRO CCC CA 1
ATOM 2200 C C . PRO C 1 54 ? 88.168 38.158 8.098 1.000 49.576 34 PRO CCC C 1
ATOM 2201 O O . PRO C 1 54 ? 88.482 37.056 7.693 1.000 53.922 34 PRO CCC O 1
ATOM 2205 N N . TYR C 1 55 ? 88.922 39.244 7.948 1.000 50.348 35 TYR CCC N 1
ATOM 2206 C CA . TYR C 1 55 ? 90.250 39.242 7.281 1.000 51.377 35 TYR CCC CA 1
ATOM 2207 C C . TYR C 1 55 ? 91.371 38.998 8.297 1.000 51.946 35 TYR CCC C 1
ATOM 2208 O O . TYR C 1 55 ? 92.538 38.808 7.873 1.000 56.712 35 TYR CCC O 1
ATOM 2217 N N . ALA C 1 56 ? 91.059 39.047 9.596 1.000 49.782 36 ALA CCC N 1
ATOM 2218 C CA . ALA C 1 56 ? 92.071 39.151 10.676 1.000 48.437 36 ALA CCC CA 1
ATOM 2219 C C . ALA C 1 56 ? 92.164 37.868 11.504 1.000 47.719 36 ALA CCC C 1
ATOM 2220 O O . ALA C 1 56 ? 91.229 37.079 11.546 1.000 49.087 36 ALA CCC O 1
ATOM 2222 N N . VAL C 1 57 ? 93.321 37.690 12.116 1.000 47.953 37 VAL CCC N 1
ATOM 2223 C CA . VAL C 1 57 ? 93.554 36.737 13.221 1.000 48.995 37 VAL CCC CA 1
ATOM 2224 C C . VAL C 1 57 ? 94.183 37.550 14.338 1.000 46.771 37 VAL CCC C 1
ATOM 2225 O O . VAL C 1 57 ? 95.185 38.244 14.071 1.000 52.046 37 VAL CCC O 1
ATOM 2229 N N . HIS C 1 58 ? 93.635 37.433 15.545 1.000 48.302 38 HIS CCC N 1
ATOM 2230 C CA . HIS C 1 58 ? 94.159 38.089 16.764 1.000 51.334 38 HIS CCC CA 1
ATOM 2231 C C . HIS C 1 58 ? 95.015 37.072 17.507 1.000 46.579 38 HIS CCC C 1
ATOM 2232 O O . HIS C 1 58 ? 94.546 35.949 17.734 1.000 47.612 38 HIS CCC O 1
ATOM 2239 N N . ALA C 1 59 ? 96.231 37.469 17.861 1.000 46.619 39 ALA CCC N 1
ATOM 2240 C CA . ALA C 1 59 ? 97.182 36.634 18.620 1.000 49.881 39 ALA CCC CA 1
ATOM 2241 C C . ALA C 1 59 ? 97.469 37.307 19.962 1.000 51.002 39 ALA CCC C 1
ATOM 2242 O O . ALA C 1 59 ? 97.772 38.508 19.967 1.000 55.941 39 ALA CCC O 1
ATOM 2244 N N . THR C 1 60 ? 97.348 36.558 21.056 1.000 55.865 40 THR CCC N 1
ATOM 2245 C CA . THR C 1 60 ? 97.761 36.974 22.420 1.000 52.427 40 THR CCC CA 1
ATOM 2246 C C . THR C 1 60 ? 98.963 36.122 22.841 1.000 54.556 40 THR CCC C 1
ATOM 2247 O O . THR C 1 60 ? 98.803 34.911 23.036 1.000 50.663 40 THR CCC O 1
ATOM 2251 N N . PHE C 1 61 ? 100.138 36.741 22.943 1.000 54.127 41 PHE CCC N 1
ATOM 2252 C CA . PHE C 1 61 ? 101.388 36.109 23.425 1.000 54.528 41 PHE CCC CA 1
ATOM 2253 C C . PHE C 1 61 ? 101.500 36.356 24.931 1.000 53.293 41 PHE CCC C 1
ATOM 2254 O O . PHE C 1 61 ? 101.615 37.511 25.332 1.000 60.785 41 PHE CCC O 1
ATOM 2262 N N . HIS C 1 62 ? 101.425 35.303 25.740 1.000 52.757 42 HIS CCC N 1
ATOM 2263 C CA . HIS C 1 62 ? 101.596 35.373 27.214 1.000 54.640 42 HIS CCC CA 1
ATOM 2264 C C . HIS C 1 62 ? 103.088 35.406 27.514 1.000 59.352 42 HIS CCC C 1
ATOM 2265 O O . HIS C 1 62 ? 103.677 34.330 27.573 1.000 71.438 42 HIS CCC O 1
ATOM 2272 N N . THR C 1 63 ? 103.675 36.605 27.597 1.000 67.214 43 THR CCC N 1
ATOM 2273 C CA . THR C 1 63 ? 105.146 36.829 27.679 1.000 62.326 43 THR CCC CA 1
ATOM 2274 C C . THR C 1 63 ? 105.623 36.895 29.132 1.000 62.335 43 THR CCC C 1
ATOM 2275 O O . THR C 1 63 ? 106.856 36.930 29.324 1.000 67.594 43 THR CCC O 1
ATOM 2279 N N . GLY C 1 64 ? 104.697 36.917 30.096 1.000 62.786 44 GLY CCC N 1
ATOM 2280 C CA . GLY C 1 64 ? 104.998 37.060 31.534 1.000 59.723 44 GLY CCC CA 1
ATOM 2281 C C . GLY C 1 64 ? 103.798 36.648 32.352 1.000 63.129 44 GLY CCC C 1
ATOM 2282 O O . GLY C 1 64 ? 102.727 36.467 31.753 1.000 63.114 44 GLY CCC O 1
ATOM 2283 N N . ALA C 1 65 ? 103.949 36.507 33.666 1.000 71.928 45 ALA CCC N 1
ATOM 2284 C CA . ALA C 1 65 ? 102.864 36.035 34.561 1.000 82.315 45 ALA CCC CA 1
ATOM 2285 C C . ALA C 1 65 ? 101.631 36.941 34.383 1.000 85.252 45 ALA CCC C 1
ATOM 2286 O O . ALA C 1 65 ? 100.506 36.397 34.210 1.000 78.567 45 ALA CCC O 1
ATOM 2288 N N . GLU C 1 66 ? 101.840 38.265 34.419 1.000 66.858 46 GLU CCC N 1
ATOM 2289 C CA . GLU C 1 66 ? 100.762 39.279 34.328 1.000 60.635 46 GLU CCC CA 1
ATOM 2290 C C . GLU C 1 66 ? 101.094 40.252 33.192 1.000 58.774 46 GLU CCC C 1
ATOM 2291 O O . GLU C 1 66 ? 101.007 41.468 33.398 1.000 50.745 46 GLU CCC O 1
ATOM 2297 N N . GLU C 1 67 ? 101.472 39.717 32.030 1.000 58.994 47 GLU CCC N 1
ATOM 2298 C CA . GLU C 1 67 ? 101.876 40.504 30.836 1.000 59.739 47 GLU CCC CA 1
ATOM 2299 C C . GLU C 1 67 ? 101.473 39.741 29.563 1.000 56.642 47 GLU CCC C 1
ATOM 2300 O O . GLU C 1 67 ? 101.694 38.520 29.477 1.000 69.489 47 GLU CCC O 1
ATOM 2306 N N . THR C 1 68 ? 100.912 40.444 28.584 1.000 53.295 48 THR CCC N 1
ATOM 2307 C CA . THR C 1 68 ? 100.627 39.902 27.236 1.000 53.620 48 THR CCC CA 1
ATOM 2308 C C . THR C 1 68 ? 101.101 40.885 26.178 1.000 50.393 48 THR CCC C 1
ATOM 2309 O O . THR C 1 68 ? 101.189 42.073 26.470 1.000 58.198 48 THR CCC O 1
ATOM 2313 N N . VAL C 1 69 ? 101.372 40.375 24.985 1.000 52.307 49 VAL CCC N 1
ATOM 2314 C CA . VAL C 1 69 ? 101.549 41.193 23.759 1.000 54.783 49 VAL CCC CA 1
ATOM 2315 C C . VAL C 1 69 ? 100.471 40.760 22.779 1.000 49.555 49 VAL CCC C 1
ATOM 2316 O O . VAL C 1 69 ? 100.369 39.579 22.531 1.000 59.729 49 VAL CCC O 1
ATOM 2320 N N . GLU C 1 70 ? 99.683 41.697 22.272 1.000 55.746 50 GLU CCC N 1
ATOM 2321 C CA . GLU C 1 70 ? 98.601 41.452 21.292 1.000 55.217 50 GLU CCC CA 1
ATOM 2322 C C . GLU C 1 70 ? 99.110 41.871 19.914 1.000 52.316 50 GLU CCC C 1
ATOM 2323 O O . GLU C 1 70 ? 99.604 42.986 19.791 1.000 51.546 50 GLU CCC O 1
ATOM 2329 N N . TRP C 1 71 ? 98.981 40.994 18.922 1.000 54.670 51 TRP CCC N 1
ATOM 2330 C CA . TRP C 1 71 ? 99.211 41.299 17.487 1.000 53.062 51 TRP CCC CA 1
ATOM 2331 C C . TRP C 1 71 ? 97.953 40.976 16.700 1.000 52.419 51 TRP CCC C 1
ATOM 2332 O O . TRP C 1 71 ? 97.270 40.028 17.081 1.000 62.474 51 TRP CCC O 1
ATOM 2343 N N . VAL C 1 72 ? 97.705 41.716 15.623 1.000 54.878 52 VAL CCC N 1
ATOM 2344 C CA . VAL C 1 72 ? 96.707 41.367 14.576 1.000 57.700 52 VAL CCC CA 1
ATOM 2345 C C . VAL C 1 72 ? 97.471 41.009 13.308 1.000 59.035 52 VAL CCC C 1
ATOM 2346 O O . VAL C 1 72 ? 98.392 41.740 12.947 1.000 67.602 52 VAL CCC O 1
ATOM 2350 N N . PHE C 1 73 ? 97.099 39.899 12.689 1.000 61.374 53 PHE CCC N 1
ATOM 2351 C CA . PHE C 1 73 ? 97.622 39.436 11.388 1.000 61.880 53 PHE CCC CA 1
ATOM 2352 C C . PHE C 1 73 ? 96.463 39.377 10.395 1.000 60.611 53 PHE CCC C 1
ATOM 2353 O O . PHE C 1 73 ? 95.316 39.138 10.815 1.000 64.471 53 PHE CCC O 1
ATOM 2361 N N . ALA C 1 74 ? 96.785 39.526 9.109 1.000 53.319 54 ALA CCC N 1
ATOM 2362 C CA . ALA C 1 74 ? 95.954 39.062 7.987 1.000 51.170 54 ALA CCC CA 1
ATOM 2363 C C . ALA C 1 74 ? 95.872 37.537 8.079 1.000 54.954 54 ALA CCC C 1
ATOM 2364 O O . ALA C 1 74 ? 96.941 36.858 8.178 1.000 54.408 54 ALA CCC O 1
ATOM 2366 N N . ARG C 1 75 ? 94.655 36.995 8.090 1.000 53.308 55 ARG CCC N 1
ATOM 2367 C CA . ARG C 1 75 ? 94.487 35.532 8.052 1.000 54.603 55 ARG CCC CA 1
ATOM 2368 C C . ARG C 1 75 ? 95.319 34.972 6.884 1.000 57.864 55 ARG CCC C 1
ATOM 2369 O O . ARG C 1 75 ? 95.989 33.927 7.079 1.000 50.320 55 ARG CCC O 1
ATOM 2377 N N . ASP C 1 76 ? 95.285 35.641 5.720 1.000 61.284 56 ASP CCC N 1
ATOM 2378 C CA . ASP C 1 76 ? 95.872 35.126 4.448 1.000 66.910 56 ASP CCC CA 1
ATOM 2379 C C . ASP C 1 76 ? 97.397 35.055 4.584 1.000 62.849 56 ASP CCC C 1
ATOM 2380 O O . ASP C 1 76 ? 97.992 34.210 3.938 1.000 63.498 56 ASP CCC O 1
ATOM 2385 N N . LEU C 1 77 ? 97.998 35.888 5.425 1.000 62.664 57 LEU CCC N 1
ATOM 2386 C CA . LEU C 1 77 ? 99.460 35.895 5.667 1.000 66.203 57 LEU CCC CA 1
ATOM 2387 C C . LEU C 1 77 ? 99.866 34.645 6.452 1.000 60.887 57 LEU CCC C 1
ATOM 2388 O O . LEU C 1 77 ? 100.874 34.029 6.084 1.000 57.192 57 LEU CCC O 1
ATOM 2393 N N . LEU C 1 78 ? 99.121 34.283 7.491 1.000 59.875 58 LEU CCC N 1
ATOM 2394 C CA . LEU C 1 78 ? 99.386 33.042 8.265 1.000 57.368 58 LEU CCC CA 1
ATOM 2395 C C . LEU C 1 78 ? 99.137 31.822 7.378 1.000 57.389 58 LEU CCC C 1
ATOM 2396 O O . LEU C 1 78 ? 99.947 30.873 7.423 1.000 55.651 58 LEU CCC O 1
ATOM 2401 N N . ALA C 1 79 ? 98.073 31.845 6.583 1.000 58.079 59 ALA CCC N 1
ATOM 2402 C CA . ALA C 1 79 ? 97.713 30.735 5.672 1.000 63.104 59 ALA CCC CA 1
ATOM 2403 C C . ALA C 1 79 ? 98.845 30.512 4.659 1.000 61.258 59 ALA CCC C 1
ATOM 2404 O O . ALA C 1 79 ? 99.280 29.366 4.504 1.000 69.965 59 ALA CCC O 1
ATOM 2406 N N . GLU C 1 80 ? 99.332 31.578 4.020 1.000 66.576 60 GLU CCC N 1
ATOM 2407 C CA . GLU C 1 80 ? 100.438 31.520 3.028 1.000 72.139 60 GLU CCC CA 1
ATOM 2408 C C . GLU C 1 80 ? 101.723 31.053 3.720 1.000 61.096 60 GLU CCC C 1
ATOM 2409 O O . GLU C 1 80 ? 102.468 30.277 3.120 1.000 64.840 60 GLU CCC O 1
ATOM 2415 N N . GLY C 1 81 ? 101.950 31.487 4.951 1.000 53.529 61 GLY CCC N 1
ATOM 2416 C CA . GLY C 1 81 ? 103.162 31.175 5.724 1.000 53.660 61 GLY CCC CA 1
ATOM 2417 C C . GLY C 1 81 ? 103.334 29.691 5.981 1.000 61.770 61 GLY CCC C 1
ATOM 2418 O O . GLY C 1 81 ? 104.462 29.290 6.287 1.000 66.511 61 GLY CCC O 1
ATOM 2419 N N . LEU C 1 82 ? 102.265 28.895 5.905 1.000 55.949 62 LEU CCC N 1
ATOM 2420 C CA . LEU C 1 82 ? 102.371 27.423 6.052 1.000 61.216 62 LEU CCC CA 1
ATOM 2421 C C . LEU C 1 82 ? 103.111 26.808 4.859 1.000 64.305 62 LEU CCC C 1
ATOM 2422 O O . LEU C 1 82 ? 103.698 25.722 5.050 1.000 68.896 62 LEU CCC O 1
ATOM 2427 N N . HIS C 1 83 ? 103.075 27.471 3.696 1.000 61.362 63 HIS CCC N 1
ATOM 2428 C CA . HIS C 1 83 ? 103.513 26.924 2.393 1.000 62.526 63 HIS CCC CA 1
ATOM 2429 C C . HIS C 1 83 ? 104.767 27.628 1.860 1.000 73.078 63 HIS CCC C 1
ATOM 2430 O O . HIS C 1 83 ? 105.579 26.927 1.240 1.000 87.680 63 HIS CCC O 1
ATOM 2437 N N . ARG C 1 84 ? 104.936 28.936 2.072 1.000 75.769 64 ARG CCC N 1
ATOM 2438 C CA . ARG C 1 84 ? 106.080 29.692 1.489 1.000 78.888 64 ARG CCC CA 1
ATOM 2439 C C . ARG C 1 84 ? 106.360 30.952 2.296 1.000 78.522 64 ARG CCC C 1
ATOM 2440 O O . ARG C 1 84 ? 105.511 31.421 3.043 1.000 74.215 64 ARG CCC O 1
ATOM 2448 N N . PRO C 1 85 ? 107.565 31.546 2.158 1.000 82.182 65 PRO CCC N 1
ATOM 2449 C CA . PRO C 1 85 ? 107.907 32.774 2.873 1.000 82.603 65 PRO CCC CA 1
ATOM 2450 C C . PRO C 1 85 ? 107.020 33.915 2.370 1.000 72.544 65 PRO CCC C 1
ATOM 2451 O O . PRO C 1 85 ? 106.746 33.947 1.194 1.000 73.199 65 PRO CCC O 1
ATOM 2455 N N . THR C 1 86 ? 106.562 34.786 3.261 1.000 70.394 66 THR CCC N 1
ATOM 2456 C CA . THR C 1 86 ? 105.631 35.876 2.888 1.000 74.303 66 THR CCC CA 1
ATOM 2457 C C . THR C 1 86 ? 105.689 36.999 3.921 1.000 72.563 66 THR CCC C 1
ATOM 2458 O O . THR C 1 86 ? 106.207 36.760 5.034 1.000 67.376 66 THR CCC O 1
ATOM 2462 N N . GLY C 1 87 ? 105.177 38.169 3.529 1.000 74.186 67 GLY CCC N 1
ATOM 2463 C CA . GLY C 1 87 ? 105.086 39.379 4.364 1.000 83.986 67 GLY CCC CA 1
ATOM 2464 C C . GLY C 1 87 ? 106.225 40.345 4.089 1.000 97.531 67 GLY CCC C 1
ATOM 2465 O O . GLY C 1 87 ? 107.345 39.886 3.807 1.000 94.061 67 GLY CCC O 1
ATOM 2466 N N . THR C 1 88 ? 105.931 41.642 4.141 1.000 113.766 68 THR CCC N 1
ATOM 2467 C CA . THR C 1 88 ? 106.923 42.747 4.208 1.000 111.035 68 THR CCC CA 1
ATOM 2468 C C . THR C 1 88 ? 106.451 43.737 5.278 1.000 108.035 68 THR CCC C 1
ATOM 2469 O O . THR C 1 88 ? 105.254 43.727 5.624 1.000 123.350 68 THR CCC O 1
ATOM 2473 N N . GLY C 1 89 ? 107.363 44.547 5.801 1.000 114.240 69 GLY CCC N 1
ATOM 2474 C CA . GLY C 1 89 ? 107.083 45.442 6.935 1.000 106.820 69 GLY CCC CA 1
ATOM 2475 C C . GLY C 1 89 ? 107.268 44.707 8.247 1.000 102.089 69 GLY CCC C 1
ATOM 2476 O O . GLY C 1 89 ? 108.290 44.001 8.402 1.000 98.235 69 GLY CCC O 1
ATOM 2477 N N . ASP C 1 90 ? 106.306 44.865 9.156 1.000 104.178 70 ASP CCC N 1
ATOM 2478 C CA . ASP C 1 90 ? 106.388 44.431 10.578 1.000 98.604 70 ASP CCC CA 1
ATOM 2479 C C . ASP C 1 90 ? 106.502 42.902 10.668 1.000 92.247 70 ASP CCC C 1
ATOM 2480 O O . ASP C 1 90 ? 107.175 42.409 11.606 1.000 71.713 70 ASP CCC O 1
ATOM 2485 N N . VAL C 1 91 ? 105.867 42.179 9.741 1.000 84.066 71 VAL CCC N 1
ATOM 2486 C CA . VAL C 1 91 ? 105.692 40.704 9.844 1.000 84.149 71 VAL CCC CA 1
ATOM 2487 C C . VAL C 1 91 ? 106.321 40.014 8.638 1.000 77.905 71 VAL CCC C 1
ATOM 2488 O O . VAL C 1 91 ? 105.957 40.358 7.496 1.000 68.980 71 VAL CCC O 1
ATOM 2492 N N . ARG C 1 92 ? 107.182 39.035 8.923 1.000 74.109 72 ARG CCC N 1
ATOM 2493 C CA . ARG C 1 92 ? 107.697 38.036 7.952 1.000 75.402 72 ARG CCC CA 1
ATOM 2494 C C . ARG C 1 92 ? 107.344 36.641 8.482 1.000 69.108 72 ARG CCC C 1
ATOM 2495 O O . ARG C 1 92 ? 107.591 36.369 9.681 1.000 61.042 72 ARG CCC O 1
ATOM 2503 N N . VAL C 1 93 ? 106.799 35.787 7.621 1.000 67.499 73 VAL CCC N 1
ATOM 2504 C CA . VAL C 1 93 ? 106.372 34.404 7.984 1.000 71.232 73 VAL CCC CA 1
ATOM 2505 C C . VAL C 1 93 ? 106.938 33.430 6.950 1.000 65.403 73 VAL CCC C 1
ATOM 2506 O O . VAL C 1 93 ? 106.912 33.774 5.740 1.000 66.027 73 VAL CCC O 1
ATOM 2510 N N . TRP C 1 94 ? 107.396 32.256 7.397 1.000 59.261 74 TRP CCC N 1
ATOM 2511 C CA . TRP C 1 94 ? 107.899 31.196 6.477 1.000 59.841 74 TRP CCC CA 1
ATOM 2512 C C . TRP C 1 94 ? 107.868 29.834 7.161 1.000 53.474 74 TRP CCC C 1
ATOM 2513 O O . TRP C 1 94 ? 108.012 29.740 8.380 1.000 52.314 74 TRP CCC O 1
ATOM 2524 N N . PRO C 1 95 ? 107.645 28.747 6.386 1.000 51.467 75 PRO CCC N 1
ATOM 2525 C CA . PRO C 1 95 ? 107.658 27.391 6.916 1.000 49.498 75 PRO CCC CA 1
ATOM 2526 C C . PRO C 1 95 ? 109.085 26.867 7.070 1.000 51.383 75 PRO CCC C 1
ATOM 2527 O O . PRO C 1 95 ? 109.987 27.340 6.389 1.000 57.590 75 PRO CCC O 1
ATOM 2531 N N . SER C 1 96 ? 109.244 25.917 7.982 1.000 47.323 76 SER CCC N 1
ATOM 2532 C CA . SER C 1 96 ? 110.538 25.301 8.327 1.000 53.405 76 SER CCC CA 1
ATOM 2533 C C . SER C 1 96 ? 110.253 24.066 9.177 1.000 54.154 76 SER CCC C 1
ATOM 2534 O O . SER C 1 96 ? 109.071 23.688 9.279 1.000 51.269 76 SER CCC O 1
ATOM 2537 N N . ARG C 1 97 ? 111.290 23.449 9.748 1.000 53.724 77 ARG CCC N 1
ATOM 2538 C CA . ARG C 1 97 ? 111.112 22.301 10.674 1.000 57.573 77 ARG CCC CA 1
ATOM 2539 C C . ARG C 1 97 ? 112.013 22.528 11.875 1.000 51.137 77 ARG CCC C 1
ATOM 2540 O O . ARG C 1 97 ? 112.993 23.229 11.726 1.000 52.702 77 ARG CCC O 1
ATOM 2548 N N . SER C 1 98 ? 111.671 21.954 13.016 1.000 51.270 78 SER CCC N 1
ATOM 2549 C CA . SER C 1 98 ? 112.448 22.080 14.269 1.000 57.919 78 SER CCC CA 1
ATOM 2550 C C . SER C 1 98 ? 111.994 20.963 15.212 1.000 59.120 78 SER CCC C 1
ATOM 2551 O O . SER C 1 98 ? 110.770 20.699 15.297 1.000 62.393 78 SER CCC O 1
ATOM 2554 N N . HIS C 1 99 ? 112.954 20.260 15.802 1.000 64.925 79 HIS CCC N 1
ATOM 2555 C CA . HIS C 1 99 ? 112.733 19.112 16.719 1.000 69.484 79 HIS CCC CA 1
ATOM 2556 C C . HIS C 1 99 ? 111.803 18.098 16.045 1.000 70.992 79 HIS CCC C 1
ATOM 2557 O O . HIS C 1 99 ? 110.971 17.505 16.746 1.000 72.426 79 HIS CCC O 1
ATOM 2564 N N . GLY C 1 100 ? 111.951 17.921 14.726 1.000 67.414 80 GLY CCC N 1
ATOM 2565 C CA . GLY C 1 100 ? 111.217 16.922 13.928 1.000 74.775 80 GLY CCC CA 1
ATOM 2566 C C . GLY C 1 100 ? 109.742 17.252 13.725 1.000 75.200 80 GLY CCC C 1
ATOM 2567 O O . GLY C 1 100 ? 108.994 16.333 13.360 1.000 67.420 80 GLY CCC O 1
ATOM 2568 N N . GLN C 1 101 ? 109.325 18.508 13.913 1.000 73.456 81 GLN CCC N 1
ATOM 2569 C CA . GLN C 1 101 ? 107.938 18.946 13.603 1.000 65.746 81 GLN CCC CA 1
ATOM 2570 C C . GLN C 1 101 ? 108.024 20.101 12.613 1.000 55.879 81 GLN CCC C 1
ATOM 2571 O O . GLN C 1 101 ? 108.977 20.886 12.692 1.000 53.192 81 GLN CCC O 1
ATOM 2577 N N . GLY C 1 102 ? 107.087 20.156 11.674 1.000 55.606 82 GLY CCC N 1
ATOM 2578 C CA . GLY C 1 102 ? 106.791 21.355 10.873 1.000 54.219 82 GLY CCC CA 1
ATOM 2579 C C . GLY C 1 102 ? 106.462 22.534 11.788 1.000 54.588 82 GLY CCC C 1
ATOM 2580 O O . GLY C 1 102 ? 105.692 22.365 12.780 1.000 54.680 82 GLY CCC O 1
ATOM 2581 N N . VAL C 1 103 ? 107.070 23.681 11.505 1.000 54.030 83 VAL CCC N 1
ATOM 2582 C CA . VAL C 1 103 ? 106.822 24.946 12.235 1.000 52.809 83 VAL CCC CA 1
ATOM 2583 C C . VAL C 1 103 ? 106.577 26.044 11.208 1.000 53.353 83 VAL CCC C 1
ATOM 2584 O O . VAL C 1 103 ? 107.067 25.941 10.059 1.000 47.022 83 VAL CCC O 1
ATOM 2588 N N . VAL C 1 104 ? 105.834 27.062 11.633 1.000 55.082 84 VAL CCC N 1
ATOM 2589 C CA . VAL C 1 104 ? 105.788 28.359 10.915 1.000 60.246 84 VAL CCC CA 1
ATOM 2590 C C . VAL C 1 104 ? 106.618 29.348 11.728 1.000 56.680 84 VAL CCC C 1
ATOM 2591 O O . VAL C 1 104 ? 106.409 29.457 12.939 1.000 62.062 84 VAL CCC O 1
ATOM 2595 N N . CYS C 1 105 ? 107.608 29.949 11.092 1.000 56.831 85 CYS CCC N 1
ATOM 2596 C CA . CYS C 1 105 ? 108.494 30.953 11.726 1.000 63.355 85 CYS CCC CA 1
ATOM 2597 C C . 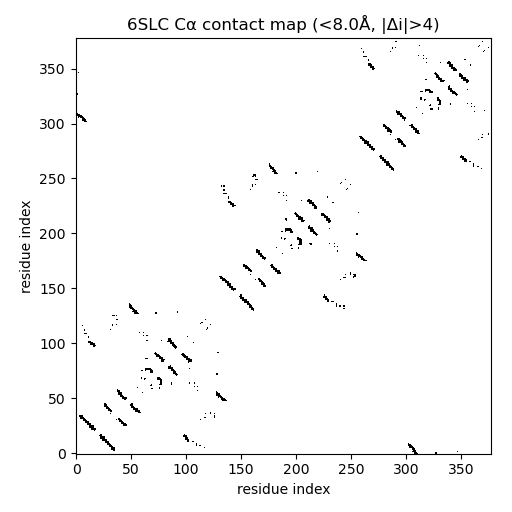CYS C 1 105 ? 107.794 32.306 11.579 1.000 61.526 85 CYS CCC C 1
ATOM 2598 O O . CYS C 1 105 ? 107.322 32.600 10.474 1.000 58.358 85 CYS CCC O 1
ATOM 2601 N N . ILE C 1 106 ? 107.653 33.045 12.676 1.000 59.447 86 ILE CCC N 1
ATOM 2602 C CA . ILE C 1 106 ? 107.022 34.395 12.703 1.000 61.761 86 ILE CCC CA 1
ATOM 2603 C C . ILE C 1 106 ? 108.055 35.399 13.241 1.000 64.635 86 ILE CCC C 1
ATOM 2604 O O . ILE C 1 106 ? 108.394 35.347 14.454 1.000 56.429 86 ILE CCC O 1
ATOM 2609 N N . ALA C 1 107 ? 108.564 36.257 12.359 1.000 59.855 87 ALA CCC N 1
ATOM 2610 C CA . ALA C 1 107 ? 109.503 37.350 12.697 1.000 64.233 87 ALA CCC CA 1
ATOM 2611 C C . ALA C 1 107 ? 108.705 38.650 12.784 1.000 62.479 87 ALA CCC C 1
ATOM 2612 O O . ALA C 1 107 ? 108.103 39.047 11.754 1.000 61.381 87 ALA CCC O 1
ATOM 2614 N N . LEU C 1 108 ? 108.691 39.261 13.968 1.000 61.405 88 LEU CCC N 1
ATOM 2615 C CA . LEU C 1 108 ? 107.894 40.478 14.278 1.000 69.905 88 LEU CCC CA 1
ATOM 2616 C C . LEU C 1 108 ? 108.845 41.640 14.589 1.000 73.333 88 LEU CCC C 1
ATOM 2617 O O . LEU C 1 108 ? 109.730 41.465 15.454 1.000 61.529 88 LEU CCC O 1
ATOM 2622 N N . SER C 1 109 ? 108.665 42.773 13.902 1.000 81.643 89 SER CCC N 1
ATOM 2623 C CA . SER C 1 109 ? 109.410 44.036 14.137 1.000 91.814 89 SER CCC CA 1
ATOM 2624 C C . SER C 1 109 ? 108.461 45.106 14.686 1.000 92.186 89 SER CCC C 1
ATOM 2625 O O . SER C 1 109 ? 107.355 45.277 14.129 1.000 78.956 89 SER CCC O 1
ATOM 2628 N N . SER C 1 110 ? 108.896 45.765 15.758 1.000 98.348 90 SER CCC N 1
ATOM 2629 C CA . SER C 1 110 ? 108.309 47.019 16.289 1.000 109.394 90 SER CCC CA 1
ATOM 2630 C C . SER C 1 110 ? 109.444 47.964 16.683 1.000 121.010 90 SER CCC C 1
ATOM 2631 O O . SER C 1 110 ? 110.602 47.548 16.769 1.000 109.226 90 SER CCC O 1
ATOM 2634 N N . PRO C 1 111 ? 109.159 49.268 16.906 1.000 133.341 91 PRO CCC N 1
ATOM 2635 C CA . PRO C 1 111 ? 110.196 50.224 17.303 1.000 133.653 91 PRO CCC CA 1
ATOM 2636 C C . PRO C 1 111 ? 110.407 50.227 18.825 1.000 119.378 91 PRO CCC C 1
ATOM 2637 O O . PRO C 1 111 ? 109.492 49.770 19.499 1.000 109.538 91 PRO CCC O 1
ATOM 2641 N N . GLU C 1 114 ? 112.540 43.493 17.844 1.000 93.353 94 GLU CCC N 1
ATOM 2642 C CA . GLU C 1 114 ? 112.468 42.340 16.903 1.000 98.237 94 GLU CCC CA 1
ATOM 2643 C C . GLU C 1 114 ? 112.365 41.030 17.698 1.000 90.792 94 GLU CCC C 1
ATOM 2644 O O . GLU C 1 114 ? 113.222 40.805 18.556 1.000 93.900 94 GLU CCC O 1
ATOM 2650 N N . ALA C 1 115 ? 111.353 40.203 17.412 1.000 77.056 95 ALA CCC N 1
ATOM 2651 C CA . ALA C 1 115 ? 111.172 38.861 18.016 1.000 72.834 95 ALA CCC CA 1
ATOM 2652 C C . ALA C 1 115 ? 110.994 37.807 16.923 1.000 70.869 95 ALA CCC C 1
ATOM 2653 O O . ALA C 1 115 ? 110.398 38.119 15.868 1.000 65.081 95 ALA CCC O 1
ATOM 2655 N N . LEU C 1 116 ? 111.536 36.611 17.168 1.000 70.185 96 LEU CCC N 1
ATOM 2656 C CA . LEU C 1 116 ? 111.384 35.436 16.278 1.000 69.209 96 LEU CCC CA 1
ATOM 2657 C C . LEU C 1 116 ? 110.638 34.342 17.042 1.000 65.161 96 LEU CCC C 1
ATOM 2658 O O . LEU C 1 116 ? 111.151 33.895 18.085 1.000 55.248 96 LEU CCC O 1
ATOM 2663 N N . LEU C 1 117 ? 109.470 33.935 16.541 1.000 63.311 97 LEU CCC N 1
ATOM 2664 C CA . LEU C 1 117 ? 108.627 32.897 17.187 1.000 67.669 97 LEU CCC CA 1
ATOM 2665 C C . LEU C 1 117 ? 108.485 31.706 16.241 1.000 65.059 97 LEU CCC C 1
ATOM 2666 O O . LEU C 1 117 ? 108.446 31.919 15.012 1.000 58.829 97 LEU CCC O 1
ATOM 2671 N N . GLU C 1 118 ? 108.451 30.499 16.806 1.000 68.366 98 GLU CCC N 1
ATOM 2672 C CA . GLU C 1 118 ? 108.129 29.243 16.077 1.000 69.424 98 GLU CCC CA 1
ATOM 2673 C C . GLU C 1 118 ? 106.767 28.751 16.564 1.000 59.551 98 GLU CCC C 1
ATOM 2674 O O . GLU C 1 118 ? 106.603 28.582 17.785 1.000 52.445 98 GLU CCC O 1
ATOM 2680 N N . ALA C 1 119 ? 105.832 28.577 15.642 1.000 53.845 99 ALA CCC N 1
ATOM 2681 C CA . ALA C 1 119 ? 104.498 27.991 15.889 1.000 63.398 99 ALA CCC CA 1
ATOM 2682 C C . ALA C 1 119 ? 104.456 26.576 15.329 1.000 58.773 99 ALA CCC C 1
ATOM 2683 O O . ALA C 1 119 ? 104.948 26.332 14.223 1.000 56.396 99 ALA CCC O 1
ATOM 2685 N N . PRO C 1 120 ? 103.858 25.609 16.056 1.000 54.192 100 PRO CCC N 1
ATOM 2686 C CA . PRO C 1 120 ? 103.672 24.263 15.516 1.000 53.598 100 PRO CCC CA 1
ATOM 2687 C C . PRO C 1 120 ? 102.664 24.298 14.363 1.000 51.160 100 PRO CCC C 1
ATOM 2688 O O . PRO C 1 120 ? 101.537 24.751 14.571 1.000 51.217 100 PRO CCC O 1
ATOM 2692 N N . ALA C 1 121 ? 103.128 23.865 13.182 1.000 52.902 101 ALA CCC N 1
ATOM 2693 C CA . ALA C 1 121 ? 102.433 23.981 11.880 1.000 52.588 101 ALA CCC CA 1
ATOM 2694 C C . ALA C 1 121 ? 101.108 23.232 11.936 1.000 52.232 101 ALA CCC C 1
ATOM 2695 O O . ALA C 1 121 ? 100.115 23.796 11.468 1.000 54.696 101 ALA CCC O 1
ATOM 2697 N N . ARG C 1 122 ? 101.088 22.020 12.481 1.000 55.091 102 ARG CCC N 1
ATOM 2698 C CA . ARG C 1 122 ? 99.865 21.177 12.452 1.000 57.641 102 ARG CCC CA 1
ATOM 2699 C C . ARG C 1 122 ? 98.738 21.934 13.167 1.000 54.933 102 ARG CCC C 1
ATOM 2700 O O . ARG C 1 122 ? 97.650 22.074 12.586 1.000 54.475 102 ARG CCC O 1
ATOM 2708 N N . ALA C 1 123 ? 98.992 22.400 14.394 1.000 50.635 103 ALA CCC N 1
ATOM 2709 C CA . ALA C 1 123 ? 98.009 23.096 15.250 1.000 51.227 103 ALA CCC CA 1
ATOM 2710 C C . ALA C 1 123 ? 97.583 24.410 14.573 1.000 56.031 103 ALA CCC C 1
ATOM 2711 O O . ALA C 1 123 ? 96.359 24.664 14.499 1.000 56.365 103 ALA CCC O 1
ATOM 2713 N N . LEU C 1 124 ? 98.534 25.183 14.046 1.000 51.795 104 LEU CCC N 1
ATOM 2714 C CA . LEU C 1 124 ? 98.198 26.427 13.310 1.000 55.099 104 LEU CCC CA 1
ATOM 2715 C C . LEU C 1 124 ? 97.260 26.104 12.135 1.000 50.579 104 LEU CCC C 1
ATOM 2716 O O . LEU C 1 124 ? 96.260 26.819 11.952 1.000 48.386 104 LEU CCC O 1
ATOM 2721 N N . GLU C 1 125 ? 97.577 25.077 11.353 1.000 55.404 105 GLU CCC N 1
ATOM 2722 C CA . GLU C 1 125 ? 96.850 24.728 10.103 1.000 58.416 105 GLU CCC CA 1
ATOM 2723 C C . GLU C 1 125 ? 95.436 24.273 10.475 1.000 58.349 105 GLU CCC C 1
ATOM 2724 O O . GLU C 1 125 ? 94.474 24.624 9.757 1.000 57.034 105 GLU CCC O 1
ATOM 2730 N N . SER C 1 126 ? 95.313 23.536 11.573 1.000 48.154 106 SER CCC N 1
ATOM 2731 C CA . SER C 1 126 ? 94.009 22.958 11.961 1.000 55.460 106 SER CCC CA 1
ATOM 2732 C C . SER C 1 126 ? 93.100 24.095 12.471 1.000 56.880 106 SER CCC C 1
ATOM 2733 O O . SER C 1 126 ? 91.907 24.077 12.146 1.000 59.706 106 SER CCC O 1
ATOM 2736 N N . PHE C 1 127 ? 93.660 25.111 13.134 1.000 55.642 107 PHE CCC N 1
ATOM 2737 C CA . PHE C 1 127 ? 92.951 26.362 13.512 1.000 51.253 107 PHE CCC CA 1
ATOM 2738 C C . PHE C 1 127 ? 92.494 27.111 12.250 1.000 49.139 107 PHE CCC C 1
ATOM 2739 O O . PHE C 1 127 ? 91.303 27.450 12.148 1.000 46.184 107 PHE CCC O 1
ATOM 2747 N N . LEU C 1 128 ? 93.383 27.323 11.284 1.000 49.481 108 LEU CCC N 1
ATOM 2748 C CA . LEU C 1 128 ? 93.020 28.068 10.047 1.000 54.004 108 LEU CCC CA 1
ATOM 2749 C C . LEU C 1 128 ? 91.916 27.327 9.297 1.000 49.272 108 LEU CCC C 1
ATOM 2750 O O . LEU C 1 128 ? 91.032 28.021 8.756 1.000 51.396 108 LEU CCC O 1
ATOM 2755 N N . LYS C 1 129 ? 91.939 25.988 9.301 1.000 54.107 109 LYS CCC N 1
ATOM 2756 C CA . LYS C 1 129 ? 90.924 25.165 8.584 1.000 60.461 109 LYS CCC CA 1
ATOM 2757 C C . LYS C 1 129 ? 89.567 25.370 9.256 1.000 55.711 109 LYS CCC C 1
ATOM 2758 O O . LYS C 1 129 ? 88.570 25.450 8.522 1.000 56.497 109 LYS CCC O 1
ATOM 2764 N N . ARG C 1 130 ? 89.540 25.500 10.583 1.000 47.826 110 ARG CCC N 1
ATOM 2765 C CA . ARG C 1 130 ? 88.299 25.793 11.328 1.000 47.147 110 ARG CCC CA 1
ATOM 2766 C C . ARG C 1 130 ? 87.815 27.207 10.966 1.000 50.393 110 ARG CCC C 1
ATOM 2767 O O . ARG C 1 130 ? 86.598 27.351 10.731 1.000 51.212 110 ARG CCC O 1
ATOM 2775 N N . THR C 1 131 ? 88.707 28.193 10.828 1.000 44.902 111 THR CCC N 1
ATOM 2776 C CA . THR C 1 131 ? 88.293 29.560 10.416 1.000 48.970 111 THR CCC CA 1
ATOM 2777 C C . THR C 1 131 ? 87.740 29.501 8.990 1.000 48.950 111 THR CCC C 1
ATOM 2778 O O . THR C 1 131 ? 86.773 30.211 8.715 1.000 53.524 111 THR CCC O 1
ATOM 2782 N N . ASP C 1 132 ? 88.313 28.668 8.128 1.000 53.677 112 ASP CCC N 1
ATOM 2783 C CA . ASP C 1 132 ? 87.886 28.549 6.708 1.000 59.773 112 ASP CCC CA 1
ATOM 2784 C C . ASP C 1 132 ? 86.506 27.900 6.626 1.000 61.608 112 ASP CCC C 1
ATOM 2785 O O . ASP C 1 132 ? 85.759 28.249 5.704 1.000 64.406 112 ASP CCC O 1
ATOM 2790 N N . ALA C 1 133 ? 86.176 26.991 7.544 1.000 59.282 113 ALA CCC N 1
ATOM 2791 C CA . ALA C 1 133 ? 84.845 26.347 7.588 1.000 57.213 113 ALA CCC CA 1
ATOM 2792 C C . ALA C 1 133 ? 83.803 27.407 7.956 1.000 60.935 113 ALA CCC C 1
ATOM 2793 O O . ALA C 1 133 ? 82.701 27.364 7.385 1.000 60.774 113 ALA CCC O 1
ATOM 2795 N N . ALA C 1 134 ? 84.153 28.349 8.841 1.000 55.829 114 ALA CCC N 1
ATOM 2796 C CA . ALA C 1 134 ? 83.263 29.439 9.290 1.000 50.576 114 ALA CCC CA 1
ATOM 2797 C C . ALA C 1 134 ? 83.131 30.482 8.181 1.000 57.048 114 ALA CCC C 1
ATOM 2798 O O . ALA C 1 134 ? 81.989 30.897 7.886 1.000 61.145 114 ALA CCC O 1
ATOM 2800 N N . VAL C 1 135 ? 84.258 30.937 7.625 1.000 58.369 115 VAL CCC N 1
ATOM 2801 C CA . VAL C 1 135 ? 84.298 31.953 6.531 1.000 57.716 115 VAL CCC CA 1
ATOM 2802 C C . VAL C 1 135 ? 85.314 31.505 5.498 1.000 57.686 115 VAL CCC C 1
ATOM 2803 O O . VAL C 1 135 ? 86.505 31.751 5.661 1.000 58.666 115 VAL CCC O 1
ATOM 2807 N N . PRO C 1 136 ? 84.893 30.821 4.416 1.000 66.000 116 PRO CCC N 1
ATOM 2808 C CA . PRO C 1 136 ? 85.839 30.395 3.386 1.000 68.550 116 PRO CCC CA 1
ATO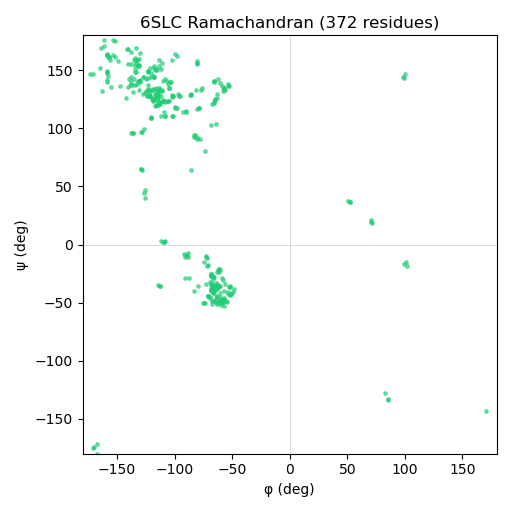M 2809 C C . PRO C 1 136 ? 86.586 31.609 2.844 1.000 69.327 116 PRO CCC C 1
ATOM 2810 O O . PRO C 1 136 ? 85.978 32.651 2.611 1.000 66.237 116 PRO CCC O 1
ATOM 2814 N N . PRO C 1 137 ? 87.931 31.531 2.691 1.000 79.496 117 PRO CCC N 1
ATOM 2815 C CA . PRO C 1 137 ? 88.683 32.629 2.075 1.000 71.941 117 PRO CCC CA 1
ATOM 2816 C C . PRO C 1 137 ? 88.064 32.947 0.706 1.000 70.656 117 PRO CCC C 1
ATOM 2817 O O . PRO C 1 137 ? 87.705 32.022 -0.005 1.000 69.850 117 PRO CCC O 1
ATOM 2821 N N . GLY C 1 138 ? 87.909 34.236 0.400 1.000 64.060 118 GLY CCC N 1
ATOM 2822 C CA . GLY C 1 138 ? 87.223 34.728 -0.807 1.000 68.858 118 GLY CCC CA 1
ATOM 2823 C C . GLY C 1 138 ? 85.810 35.204 -0.524 1.000 71.679 118 GLY CCC C 1
ATOM 2824 O O . GLY C 1 138 ? 85.277 35.965 -1.364 1.000 80.166 118 GLY CCC O 1
ATOM 2825 N N . THR C 1 139 ? 85.221 34.801 0.611 1.000 71.554 119 THR CCC N 1
ATOM 2826 C CA . THR C 1 139 ? 83.819 35.135 0.990 1.000 69.647 119 THR CCC CA 1
ATOM 2827 C C . THR C 1 139 ? 83.773 36.150 2.139 1.000 70.253 119 THR CCC C 1
ATOM 2828 O O . THR C 1 139 ? 82.661 36.488 2.572 1.000 75.752 119 THR CCC O 1
ATOM 2832 N N . GLU C 1 140 ? 84.921 36.643 2.599 1.000 68.267 120 GLU CCC N 1
ATOM 2833 C CA . GLU C 1 140 ? 84.987 37.535 3.783 1.000 73.824 120 GLU CCC CA 1
ATOM 2834 C C . GLU C 1 140 ? 84.021 38.714 3.592 1.000 82.723 120 GLU CCC C 1
ATOM 2835 O O . GLU C 1 140 ? 83.416 39.151 4.591 1.000 84.537 120 GLU CCC O 1
ATOM 2841 N N . HIS C 1 141 ? 83.885 39.218 2.364 1.000 90.924 121 HIS CCC N 1
ATOM 2842 C CA . HIS C 1 141 ? 83.153 40.478 2.039 1.000 89.000 121 HIS CCC CA 1
ATOM 2843 C C . HIS C 1 141 ? 81.648 40.290 2.275 1.000 96.817 121 HIS CCC C 1
ATOM 2844 O O . HIS C 1 141 ? 80.981 41.285 2.559 1.000 97.083 121 HIS CCC O 1
ATOM 2851 N N . ARG C 1 142 ? 81.137 39.061 2.170 1.000 98.559 122 ARG CCC N 1
ATOM 2852 C CA . ARG C 1 142 ? 79.704 38.747 2.420 1.000 103.292 122 ARG CCC CA 1
ATOM 2853 C C . ARG C 1 142 ? 79.319 39.143 3.856 1.000 114.845 122 ARG CCC C 1
ATOM 2854 O O . ARG C 1 142 ? 78.149 39.500 4.041 1.000 122.664 122 ARG CCC O 1
ATOM 2862 N N . HIS C 1 143 ? 80.261 39.115 4.810 1.000 121.295 123 HIS CCC N 1
ATOM 2863 C CA . HIS C 1 143 ? 80.080 39.528 6.234 1.000 117.407 123 HIS CCC CA 1
ATOM 2864 C C . HIS C 1 143 ? 80.299 41.040 6.389 1.000 109.234 123 HIS CCC C 1
ATOM 2865 O O . HIS C 1 143 ? 80.595 41.553 7.465 1.000 105.297 123 HIS CCC O 1
#

Sequence (378 aa):
GSHMNTTVSCELHLRLVVSSESSLPVPAGLRYDTADPYAVHATFHTGAEETVEWVFARDLLAEGLHRPTGTGDVRVWPSRSHGQGVVCIALSSPEGEALLEAPARALESFLKRTDAAVPPGTEHRHFGSHMNTTVSCELHLRLVVSSESSLPVPAGLRYDTADPYAVHATFHTGAEETVEWVFARDLLAEGLHRPTGTGDVRVWPSRSHGQGVVCIALSSPEGEALLEAPARALESFLKRTDAAVPPGTEHRHFGSHMNTTVSCELHLRLVVSSESSLPVPAGLRYDTADPYAVHATFHTGAEETVEWVFARDLLAEGLHRPTGTGDVRVWPSRSHGQGVVCIALSSPEALLEAPARALESFLKRTDAAVPPGTEHRH

B-factor: mean 68.16, std 22.3, range [33.53, 167.58]

Secondary structure (P-SEA, 3-state):
cccccccccbbbbbbccccccbbbbbbbbbbbbcccccbbbbbbcccccbbbbbbbcaaaaaaaaccccccccbbbbbbccccbbbbbbbbbcccbbbbbbccaaaaaaaaaaaaaacccccccccc/cccccccccbbbbbbccccccbbbbbbbbbbbbcccccbbbbbbcccccbbbbbbbcaaaaaaaaccccccccbbbbbbccccbbbbbbbbbcccbbbbbbccaaaaaaaaaaaaaacccccccccc/ccccccccccccccccccccccbbbbbbbbbbbcccccbbbbbbcccccbbbbbbbcaaaaaaaaccccccccbbbbbbccccbbbbbbbbbcccbbbbccaaaaaaaaaaaaaaccccccccc

Foldseek 3Di:
DDPQWDKQKDWFWKWWPPDPPDTDTWTKMWIAILLQLQWIWIWTCPDDPDTDIDIDGLVQLVVLLPAWDDDDQWIWHWDDDPRFIWIWIWGDDPVDTIIMTTGSVVSVVSSVVSCVVPNPVRSVVSD/DDDQWDKFKDKFWKWWCPDPPDTDTWIKMWMAILLQLQWIWIWTCPDPPDTDIDIDGLVQLVVLLPAWDDDDQWIWHWDDDPHFIWIWIWGQDPVGIIIMTTGSVRSVVSSVVSCVVPNPVRSVVSD/DDDQWDKFKDWFWKWWPPDPVDIDTWIKMWMAILNNLQWIWIWTCPDPPDTDIDIDGLVQLVVLLPAWDDDDQWIWHWDDDPHFIWIWIFGDDCTIIMTTGSVRSNVSSVVSCVVPNPVRSVVD